Protein AF-A0A226N784-F1 (afdb_monomer_lite)

pLDDT: mean 70.74, std 23.84, range [18.44, 98.81]

Secondary structure (DSSP, 8-state):
------PPPTTEEEEEEEEEEEE----S---PEEEEEEETTEEEEEEE-TTS--EEEEEEETT-S--EEEEEEEE--SSSS-EEEEEEEEEGGGSPBT-EEEEEEEEETTTTEEEEEEEEEEE--S----EEESSSEEEES--------S-----GGG--TT----EEESEEE----------SPPSSEE-SSPPHHHHHHHHHHHHHHHHHHHHHHT-SSPPPTTTS---EEE----HHHHHHHHHHHHHHHHHTT-GGG--EEEE-TTHHHHHHHHTTSTTGGGS-THHHHHHHHHHHHS-GGGGGSHHHHHHHHHHHHHHHHTTPPP-HHHHHHHHHHHHH-SS----BTGGGHHHHTTS-SPEEEEEEEE--TTS-TTT--EEEEE-SSEEEETTTTEEEEGGGTTSEEETTEEEE--PPPBHHHHHHHHTTHHHHHHHHHHHHSSSHHHHHHHHHS-EEEEPPPSSPPPP-TTPPP-EEEEPPPHHHHHHHHHHHS-TT------TTTT-EE-TTGGG-HHHHHT--TT---

Sequence (537 aa):
VFFFFYFAARNTSVVLAYCKNYRYEKSSQSRPVSANWTVAGVSHAFFLDSLIPDKYVYIILCHFPQNVLELTVCDEDTITPDDQLLTVHFDVAKVRPGEKVRLSFELNPENQEELEVEFLLDNIPGVSEKIVTNGVLVCDANGREMDVNSHLSVPLNSLDMGKKRTVVRGASYEVSMKEEDSCKNLDLRLGFDLCEKEKDFICKRKKVVAAALKNVLQLEEDLQEDEVPMVAVMTTAGGVRSMTAMFGSLLALQELGVLDCISYISGLSATTWTMAKLYEDANWSQKDLRGPIDDIRNHVIKSKLQCFSTDHLKYYEKKLSERKLEGHKLSFTDLWGLFIDSMLNDEENTHKLSDQQLAVNQGQNPLPIYLSLNVRDKFSTLDFKEWVEFTPYEVGTLKYGAFVRSEDFGSEFFMGHLMKKIPESRICFLEGTWSNIFSQSFMDIVYLSGQSEDFWHRWTRDTERDIEEHPALPSRPHEQTTCLSLPKGYLSNALRKMMTGRPAVSYYHNFIKGLQLHNKYLENEHFCMWKGKGTWF

Radius of gyration: 29.7 Å; chains: 1; bounding box: 80×82×75 Å

InterPro domains:
  IPR002642 Lysophospholipase, catalytic domain [PF01735] (231-449)
  IPR002642 Lysophospholipase, catalytic domain [PS51210] (182-537)
  IPR002642 Lysophospholipase, catalytic domain [SM00022] (160-528)
  IPR016035 Acyl transferase/acyl hydrolase/lysophospholipase [SSF52151] (187-536)
  IPR035892 C2 domain superfamily [G3DSA:2.60.40.150] (54-121)
  IPR035892 C2 domain superfamily [SSF49562] (59-119)

Structure (mmCIF, N/CA/C/O backbone):
data_AF-A0A226N784-F1
#
_entry.id   AF-A0A226N784-F1
#
loop_
_atom_site.group_PDB
_atom_site.id
_atom_site.type_symbol
_atom_site.label_atom_id
_atom_site.label_alt_id
_atom_site.label_comp_id
_atom_site.label_asym_id
_atom_site.label_entity_id
_atom_site.label_seq_id
_atom_site.pdbx_PDB_ins_code
_atom_site.Cartn_x
_atom_site.Cartn_y
_atom_site.Cartn_z
_atom_site.occupancy
_atom_site.B_iso_or_equiv
_atom_site.auth_seq_id
_atom_site.auth_comp_id
_atom_site.auth_asym_id
_atom_site.auth_atom_id
_atom_site.pdbx_PDB_model_num
ATOM 1 N N . VAL A 1 1 ? 30.524 -15.577 -41.445 1.00 19.77 1 VAL A N 1
ATOM 2 C CA . VAL A 1 1 ? 29.876 -16.838 -41.001 1.00 19.77 1 VAL A CA 1
ATOM 3 C C . VAL A 1 1 ? 30.193 -17.029 -39.527 1.00 19.77 1 VAL A C 1
ATOM 5 O O . VAL A 1 1 ? 31.221 -17.605 -39.201 1.00 19.77 1 VAL A O 1
ATOM 8 N N . PHE A 1 2 ? 29.377 -16.458 -38.642 1.00 20.02 2 PHE A N 1
ATOM 9 C CA . PHE A 1 2 ? 29.526 -16.632 -37.198 1.00 20.02 2 PHE A CA 1
ATOM 10 C C . PHE A 1 2 ? 28.452 -17.608 -36.717 1.00 20.02 2 PHE A C 1
ATOM 12 O O . PHE A 1 2 ? 27.262 -17.356 -36.871 1.00 20.02 2 PHE A O 1
ATOM 19 N N . PHE A 1 3 ? 28.891 -18.754 -36.198 1.00 18.44 3 PHE A N 1
ATOM 20 C CA . PHE A 1 3 ? 28.048 -19.708 -35.489 1.00 18.44 3 PHE A CA 1
ATOM 21 C C . PHE A 1 3 ? 27.864 -19.207 -34.055 1.00 18.44 3 PHE A C 1
ATOM 23 O O . PHE A 1 3 ? 28.824 -19.205 -33.285 1.00 18.44 3 PHE A O 1
ATOM 30 N N . PHE A 1 4 ? 26.643 -18.829 -33.683 1.00 23.16 4 PHE A N 1
ATOM 31 C CA . PHE A 1 4 ? 26.252 -18.727 -32.280 1.00 23.16 4 PHE A CA 1
ATOM 32 C C . PHE A 1 4 ? 25.335 -19.900 -31.953 1.00 23.16 4 PHE A C 1
ATOM 34 O O . PHE A 1 4 ? 24.240 -20.041 -32.486 1.00 23.16 4 PHE A O 1
ATOM 41 N N . PHE A 1 5 ? 25.854 -20.786 -31.111 1.00 21.61 5 PHE A N 1
ATOM 42 C CA . PHE A 1 5 ? 25.096 -21.851 -30.477 1.00 21.61 5 PHE A CA 1
ATOM 43 C C . PHE A 1 5 ? 24.298 -21.239 -29.307 1.00 21.61 5 PHE A C 1
ATOM 45 O O . PHE A 1 5 ? 24.769 -20.290 -28.683 1.00 21.61 5 PHE A O 1
ATOM 52 N N . TYR A 1 6 ? 23.100 -21.746 -29.020 1.00 26.75 6 TYR A N 1
ATOM 53 C CA . TYR A 1 6 ? 22.557 -21.881 -27.665 1.00 26.75 6 TYR A CA 1
ATOM 54 C C . TYR A 1 6 ? 21.416 -22.888 -27.672 1.00 26.75 6 TYR A C 1
ATOM 56 O O . TYR A 1 6 ? 20.669 -22.990 -28.639 1.00 26.75 6 TYR A O 1
ATOM 64 N N . PHE A 1 7 ? 21.374 -23.728 -26.643 1.00 25.84 7 PHE A N 1
ATOM 65 C CA . PHE A 1 7 ? 20.486 -24.881 -26.569 1.00 25.84 7 PHE A CA 1
ATOM 66 C C . PHE A 1 7 ? 19.057 -24.429 -26.284 1.00 25.84 7 PHE A C 1
ATOM 68 O O . PHE A 1 7 ? 18.800 -23.810 -25.257 1.00 25.84 7 PHE A O 1
ATOM 75 N N . ALA A 1 8 ? 18.147 -24.761 -27.194 1.00 24.44 8 ALA A N 1
ATOM 76 C CA . ALA A 1 8 ? 16.717 -24.572 -27.023 1.00 24.44 8 ALA A CA 1
ATOM 77 C C . ALA A 1 8 ? 16.048 -25.873 -26.559 1.00 24.44 8 ALA A C 1
ATOM 79 O O . ALA A 1 8 ? 16.473 -26.983 -26.898 1.00 24.44 8 ALA A O 1
ATOM 80 N N . ALA A 1 9 ? 14.992 -25.707 -25.776 1.00 30.23 9 ALA A N 1
ATOM 81 C CA . ALA A 1 9 ? 14.197 -26.754 -25.167 1.00 30.23 9 ALA A CA 1
ATOM 82 C C . ALA A 1 9 ? 13.065 -27.277 -26.086 1.00 30.23 9 ALA A C 1
ATOM 84 O O . ALA A 1 9 ? 12.727 -26.700 -27.111 1.00 30.23 9 ALA A O 1
ATOM 85 N N . ARG A 1 10 ? 12.483 -28.437 -25.754 1.00 28.08 10 ARG A N 1
ATOM 86 C CA . ARG A 1 10 ? 11.225 -28.946 -26.318 1.00 28.08 10 ARG A CA 1
ATOM 87 C C . ARG A 1 10 ? 10.098 -27.967 -26.006 1.00 28.08 10 ARG A C 1
ATOM 89 O O . ARG A 1 10 ? 9.912 -27.576 -24.858 1.00 28.08 10 ARG A O 1
ATOM 96 N N . ASN A 1 11 ? 9.320 -27.668 -27.047 1.00 30.22 11 ASN A N 1
ATOM 97 C CA . ASN A 1 11 ? 8.342 -26.578 -27.139 1.00 30.22 11 ASN A CA 1
ATOM 98 C C . ASN A 1 11 ? 8.970 -25.173 -27.055 1.00 30.22 11 ASN A C 1
ATOM 100 O O . ASN A 1 11 ? 8.312 -24.206 -26.676 1.00 30.22 11 ASN A O 1
ATOM 104 N N . THR A 1 12 ? 10.232 -25.052 -27.456 1.00 35.72 12 THR A N 1
ATOM 105 C CA . THR A 1 12 ? 10.884 -23.792 -27.811 1.00 35.72 12 THR A CA 1
ATOM 106 C C . THR A 1 12 ? 11.006 -23.761 -29.334 1.00 35.72 12 THR A C 1
ATOM 108 O O . THR A 1 12 ? 11.516 -24.713 -29.932 1.00 35.72 12 THR A O 1
ATOM 111 N N . SER A 1 13 ? 10.528 -22.698 -29.976 1.00 37.56 13 SER A N 1
ATOM 112 C CA . SER A 1 13 ? 10.672 -22.510 -31.421 1.00 37.56 13 SER A CA 1
ATOM 113 C C . SER A 1 13 ? 11.645 -21.367 -31.664 1.00 37.56 13 SER A C 1
ATOM 115 O O . SER A 1 13 ? 11.559 -20.308 -31.067 1.00 37.56 13 SER A O 1
ATOM 117 N N . VAL A 1 14 ? 12.609 -21.556 -32.543 1.00 38.34 14 VAL A N 1
ATOM 118 C CA . VAL A 1 14 ? 13.588 -20.535 -32.906 1.00 38.34 14 VAL A CA 1
ATOM 119 C C . VAL A 1 14 ? 13.020 -19.697 -34.034 1.00 38.34 14 VAL A C 1
ATOM 121 O O . VAL A 1 14 ? 12.688 -20.235 -35.084 1.00 38.34 14 VAL A O 1
ATOM 124 N N . VAL A 1 15 ? 12.931 -18.386 -33.840 1.00 39.28 15 VAL A N 1
ATOM 125 C CA . VAL A 1 15 ? 12.632 -17.446 -34.920 1.00 39.28 15 VAL A CA 1
ATOM 126 C C . VAL A 1 15 ? 13.945 -17.025 -35.550 1.00 39.28 15 VAL A C 1
ATOM 128 O O . VAL A 1 15 ? 14.749 -16.290 -34.984 1.00 39.28 15 VAL A O 1
ATOM 131 N N . LEU A 1 16 ? 14.156 -17.486 -36.764 1.00 38.91 16 LEU A N 1
ATOM 132 C CA . LEU A 1 16 ? 15.148 -16.967 -37.681 1.00 38.91 16 LEU A CA 1
ATOM 133 C C . LEU A 1 16 ? 14.543 -15.739 -38.366 1.00 38.91 16 LEU A C 1
ATOM 135 O O . LEU A 1 16 ? 13.554 -15.867 -39.084 1.00 38.91 16 LEU A O 1
ATOM 139 N N . ALA A 1 17 ? 15.113 -14.558 -38.137 1.00 40.16 17 ALA A N 1
ATOM 140 C CA . ALA A 1 17 ? 14.720 -13.331 -38.825 1.00 40.16 17 ALA A CA 1
ATOM 141 C C . ALA A 1 17 ? 15.828 -12.929 -39.807 1.00 40.16 17 ALA A C 1
ATOM 143 O O . ALA A 1 17 ? 17.016 -12.913 -39.476 1.00 40.16 17 ALA A O 1
ATOM 144 N N . TYR A 1 18 ? 15.436 -12.639 -41.040 1.00 45.66 18 TYR A N 1
ATOM 145 C CA . TYR A 1 18 ? 16.319 -12.340 -42.154 1.00 45.66 18 TYR A CA 1
ATOM 146 C C . TYR A 1 18 ? 15.927 -10.999 -42.766 1.00 45.66 18 TYR A C 1
ATOM 148 O O . TYR A 1 18 ? 14.859 -10.874 -43.365 1.00 45.66 18 TYR A O 1
ATOM 156 N N . CYS A 1 19 ? 16.794 -9.996 -42.632 1.00 41.41 19 CYS A N 1
ATOM 157 C CA . CYS A 1 19 ? 16.630 -8.738 -43.351 1.00 41.41 19 CYS A CA 1
ATOM 158 C C . CYS A 1 19 ? 17.148 -8.942 -44.778 1.00 41.41 19 CYS A C 1
ATOM 160 O O . CYS A 1 19 ? 18.320 -9.267 -44.979 1.00 41.41 19 CYS A O 1
ATOM 162 N N . LYS A 1 20 ? 16.259 -8.840 -45.771 1.00 38.00 20 LYS A N 1
ATOM 163 C CA . LYS A 1 20 ? 16.602 -9.187 -47.157 1.00 38.00 20 LYS A CA 1
ATOM 164 C C . LYS A 1 20 ? 16.996 -7.973 -47.981 1.00 38.00 20 LYS A C 1
ATOM 166 O O . LYS A 1 20 ? 17.897 -8.099 -48.801 1.00 38.00 20 LYS A O 1
ATOM 171 N N . ASN A 1 21 ? 16.308 -6.851 -47.778 1.00 40.28 21 ASN A N 1
ATOM 172 C CA . ASN A 1 21 ? 16.531 -5.581 -48.458 1.00 40.28 21 ASN A CA 1
ATOM 173 C C . ASN A 1 21 ? 16.029 -4.430 -47.572 1.00 40.28 21 ASN A C 1
ATOM 175 O O . ASN A 1 21 ? 14.941 -4.514 -47.004 1.00 40.28 21 ASN A O 1
ATOM 179 N N . TYR A 1 22 ? 16.790 -3.340 -47.530 1.00 41.06 22 TYR A N 1
ATOM 180 C CA . TYR A 1 22 ? 16.356 -2.043 -47.014 1.00 41.06 22 TYR A CA 1
ATOM 181 C C . TYR A 1 22 ? 16.561 -1.017 -48.128 1.00 41.06 22 TYR A C 1
ATOM 183 O O . TYR A 1 22 ? 17.664 -0.922 -48.671 1.00 41.06 22 TYR A O 1
ATOM 191 N N . ARG A 1 23 ? 15.506 -0.301 -48.532 1.00 38.97 23 ARG A N 1
ATOM 192 C CA . ARG A 1 23 ? 15.592 0.723 -49.581 1.00 38.97 23 ARG A CA 1
ATOM 193 C C . ARG A 1 23 ? 15.181 2.073 -48.989 1.00 38.97 23 ARG A C 1
ATOM 195 O O . ARG A 1 23 ? 14.006 2.297 -48.726 1.00 38.97 23 ARG A O 1
ATOM 202 N N . TYR A 1 24 ? 16.169 2.944 -48.796 1.00 38.19 24 TYR A N 1
ATOM 203 C CA . TYR A 1 24 ? 16.013 4.331 -48.354 1.00 38.19 24 TYR A CA 1
ATOM 204 C C . TYR A 1 24 ? 16.634 5.250 -49.410 1.00 38.19 24 TYR A C 1
ATOM 206 O O . TYR A 1 24 ? 17.821 5.124 -49.713 1.00 38.19 24 TYR A O 1
ATOM 214 N N . GLU A 1 25 ? 15.847 6.149 -50.002 1.00 36.28 25 GLU A N 1
ATOM 215 C CA . GLU A 1 25 ? 16.345 7.154 -50.946 1.00 36.28 25 GLU A CA 1
ATOM 216 C C . GLU A 1 25 ? 16.223 8.561 -50.349 1.00 36.28 25 GLU A C 1
ATOM 218 O O . GLU A 1 25 ? 15.178 9.201 -50.448 1.00 36.28 25 GLU A O 1
ATOM 223 N N . LYS A 1 26 ? 17.327 9.104 -49.809 1.00 35.28 26 LYS A N 1
ATOM 224 C CA . LYS A 1 26 ? 17.539 10.562 -49.796 1.00 35.28 26 LYS A CA 1
ATOM 225 C C . LYS A 1 26 ? 19.017 10.979 -49.767 1.00 35.28 26 LYS A C 1
ATOM 227 O O . LYS A 1 26 ? 19.789 10.581 -48.909 1.00 35.28 26 LYS A O 1
ATOM 232 N N . SER A 1 27 ? 19.368 11.789 -50.770 1.00 32.34 27 SER A N 1
ATOM 233 C CA . SER A 1 27 ? 20.548 12.657 -50.951 1.00 32.34 27 SER A CA 1
ATOM 234 C C . SER A 1 27 ? 21.852 12.339 -50.190 1.00 32.34 27 SER A C 1
ATOM 236 O O . SER A 1 27 ? 22.111 12.868 -49.116 1.00 32.34 27 SER A O 1
ATOM 238 N N . SER A 1 28 ? 22.744 11.610 -50.865 1.00 34.16 28 SER A N 1
ATOM 239 C CA . SER A 1 28 ? 24.207 11.807 -50.973 1.00 34.16 28 SER A CA 1
ATOM 240 C C . SER A 1 28 ? 25.125 12.020 -49.748 1.00 34.16 28 SER A C 1
ATOM 242 O O . SER A 1 28 ? 26.325 12.141 -49.994 1.00 34.16 28 SER A O 1
ATOM 244 N N . GLN A 1 29 ? 24.683 12.035 -48.483 1.00 34.81 29 GLN A N 1
ATOM 245 C CA . GLN A 1 29 ? 25.600 12.212 -47.332 1.00 34.81 29 GLN A CA 1
ATOM 246 C C . GLN A 1 29 ? 25.231 11.511 -45.999 1.00 34.81 29 GLN A C 1
ATOM 248 O O . GLN A 1 29 ? 25.763 11.919 -44.972 1.00 34.81 29 GLN A O 1
ATOM 253 N N . SER A 1 30 ? 24.425 10.443 -45.958 1.00 34.62 30 SER A N 1
ATOM 254 C CA . SER A 1 30 ? 24.201 9.680 -44.707 1.00 34.62 30 SER A CA 1
ATOM 255 C C . SER A 1 30 ? 24.961 8.343 -44.653 1.00 34.62 30 SER A C 1
ATOM 257 O O . SER A 1 30 ? 25.251 7.713 -45.673 1.00 34.62 30 SER A O 1
ATOM 259 N N . ARG A 1 31 ? 25.377 7.992 -43.432 1.00 38.44 31 ARG A N 1
ATOM 260 C CA . ARG A 1 31 ? 26.261 6.887 -43.008 1.00 38.44 31 ARG A CA 1
ATOM 261 C C . ARG A 1 31 ? 25.411 5.694 -42.485 1.00 38.44 31 ARG A C 1
ATOM 263 O O . ARG A 1 31 ? 24.199 5.756 -42.667 1.00 38.44 31 ARG A O 1
ATOM 270 N N . PRO A 1 32 ? 25.983 4.557 -42.016 1.00 38.53 32 PRO A N 1
ATOM 271 C CA . PRO A 1 32 ? 25.244 3.293 -41.934 1.00 38.53 32 PRO A CA 1
ATOM 272 C C . PRO A 1 32 ? 24.059 3.341 -40.967 1.00 38.53 32 PRO A C 1
ATOM 274 O O . PRO A 1 32 ? 24.056 4.042 -39.965 1.00 38.53 32 PRO A O 1
ATOM 277 N N . VAL A 1 33 ? 23.047 2.546 -41.290 1.00 39.59 33 VAL A N 1
ATOM 278 C CA . VAL A 1 33 ? 21.789 2.452 -40.553 1.00 39.59 33 VAL A CA 1
ATOM 279 C C . VAL A 1 33 ? 21.971 1.450 -39.415 1.00 39.59 33 VAL A C 1
ATOM 281 O O . VAL A 1 33 ? 22.473 0.356 -39.659 1.00 39.59 33 VAL A O 1
ATOM 284 N N . SER A 1 34 ? 21.576 1.760 -38.180 1.00 37.66 34 SER A N 1
ATOM 285 C CA . SER A 1 34 ? 21.617 0.777 -37.084 1.00 37.66 34 SER A CA 1
ATOM 286 C C . SER A 1 34 ? 20.241 0.149 -36.854 1.00 37.66 34 SER A C 1
ATOM 288 O O . SER A 1 34 ? 19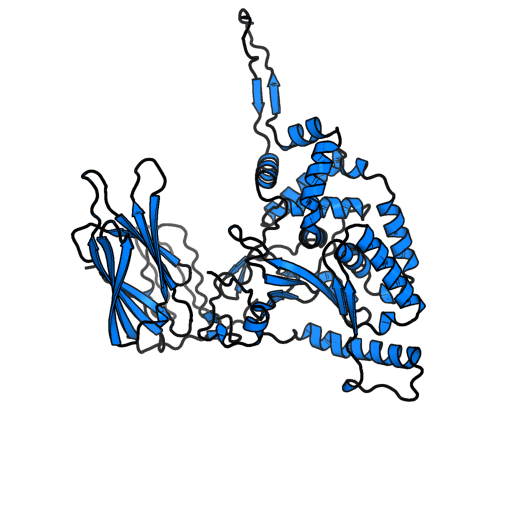.212 0.814 -36.968 1.00 37.66 34 SER A O 1
ATOM 290 N N . ALA A 1 35 ? 20.224 -1.161 -36.587 1.00 38.94 35 ALA A N 1
ATOM 291 C CA . ALA A 1 35 ? 19.030 -1.908 -36.217 1.00 38.94 35 ALA A CA 1
ATOM 292 C C . ALA A 1 35 ? 19.147 -2.394 -34.771 1.00 38.94 35 ALA A C 1
ATOM 294 O O . ALA A 1 35 ? 20.029 -3.199 -34.452 1.00 38.94 35 ALA A O 1
ATOM 295 N N . ASN A 1 36 ? 18.249 -1.927 -33.903 1.00 37.78 36 ASN A N 1
ATOM 296 C CA . ASN A 1 36 ? 18.137 -2.418 -32.530 1.00 37.78 36 ASN A CA 1
ATOM 297 C C . ASN A 1 36 ? 17.042 -3.479 -32.446 1.00 37.78 36 ASN A C 1
ATOM 299 O O . ASN A 1 36 ? 15.931 -3.265 -32.931 1.00 37.78 36 ASN A O 1
ATOM 303 N N . TRP A 1 37 ? 17.380 -4.613 -31.831 1.00 40.97 37 TRP A N 1
ATOM 304 C CA . TRP A 1 37 ? 16.520 -5.789 -31.732 1.00 40.97 37 TRP A CA 1
ATOM 305 C C . TRP A 1 37 ? 16.227 -6.083 -30.264 1.00 40.97 37 TRP A C 1
ATOM 307 O O . TRP A 1 37 ? 17.165 -6.313 -29.492 1.00 40.97 37 TRP A O 1
ATOM 317 N N . THR A 1 38 ? 14.949 -6.142 -29.887 1.00 37.38 38 THR A N 1
ATOM 318 C CA . THR A 1 38 ? 14.534 -6.489 -28.519 1.00 37.38 38 THR A CA 1
ATOM 319 C C . THR A 1 38 ? 13.528 -7.636 -28.536 1.00 37.38 38 THR A C 1
ATOM 321 O O . THR A 1 38 ? 12.483 -7.549 -29.173 1.00 37.38 38 THR A O 1
ATOM 324 N N . VAL A 1 39 ? 13.849 -8.718 -27.817 1.00 38.94 39 VAL A N 1
ATOM 325 C CA . VAL A 1 39 ? 12.947 -9.849 -27.534 1.00 38.94 39 VAL A CA 1
ATOM 326 C C . VAL A 1 39 ? 13.001 -10.107 -26.031 1.00 38.94 39 VAL A C 1
ATOM 328 O O . VAL A 1 39 ? 14.087 -10.207 -25.462 1.00 38.94 39 VAL A O 1
ATOM 331 N N . ALA A 1 40 ? 11.841 -10.171 -25.370 1.00 38.16 40 ALA A N 1
ATOM 332 C CA . ALA A 1 40 ? 11.732 -10.450 -23.932 1.00 38.16 40 ALA A CA 1
ATOM 333 C C . ALA A 1 40 ? 12.610 -9.549 -23.022 1.00 38.16 40 ALA A C 1
ATOM 335 O O . ALA A 1 40 ? 13.099 -9.984 -21.981 1.00 38.16 40 ALA A O 1
ATOM 336 N N . GLY A 1 41 ? 12.815 -8.281 -23.403 1.00 31.33 41 GLY A N 1
ATOM 337 C CA . GLY A 1 41 ? 13.554 -7.295 -22.599 1.00 31.33 41 GLY A CA 1
ATOM 338 C C . GLY A 1 41 ? 15.083 -7.354 -22.704 1.00 31.33 41 GLY A C 1
ATOM 339 O O . GLY A 1 41 ? 15.759 -6.654 -21.952 1.00 31.33 41 GLY A O 1
ATOM 340 N N . VAL A 1 42 ? 15.639 -8.143 -23.630 1.00 29.53 42 VAL A N 1
ATOM 341 C CA . VAL A 1 42 ? 17.076 -8.149 -23.945 1.00 29.53 42 VAL A CA 1
ATOM 342 C C . VAL A 1 42 ? 17.299 -7.422 -25.273 1.00 29.53 42 VAL A C 1
ATOM 344 O O . VAL A 1 42 ? 16.852 -7.902 -26.314 1.00 29.53 42 VAL A O 1
ATOM 347 N N . SER A 1 43 ? 17.981 -6.273 -25.238 1.00 27.72 43 SER A N 1
ATOM 348 C CA . SER A 1 43 ? 18.290 -5.457 -26.423 1.00 27.72 43 SER A CA 1
ATOM 349 C C . SER A 1 43 ? 19.697 -5.740 -26.947 1.00 27.72 43 SER A C 1
ATOM 351 O O . SER A 1 43 ? 20.651 -5.755 -26.169 1.00 27.72 43 SER A O 1
ATOM 353 N N . HIS A 1 44 ? 19.840 -5.915 -28.261 1.00 33.19 44 HIS A N 1
ATOM 354 C CA . HIS A 1 44 ? 21.138 -5.928 -28.939 1.00 33.19 44 HIS A CA 1
ATOM 355 C C . HIS A 1 44 ? 21.142 -4.922 -30.100 1.00 33.19 44 HIS A C 1
ATOM 357 O O . HIS A 1 44 ? 20.189 -4.877 -30.880 1.00 33.19 44 HIS A O 1
ATOM 363 N N . ALA A 1 45 ? 22.214 -4.134 -30.200 1.00 26.25 45 ALA A N 1
ATOM 364 C CA . ALA A 1 45 ? 22.407 -3.098 -31.214 1.00 26.25 45 ALA A CA 1
ATOM 365 C C . ALA A 1 45 ? 23.395 -3.552 -32.293 1.00 26.25 45 ALA A C 1
ATOM 367 O O . ALA A 1 45 ? 24.455 -4.081 -31.945 1.00 26.25 45 ALA A O 1
ATOM 368 N N . PHE A 1 46 ? 23.078 -3.336 -33.577 1.00 37.12 46 PHE A N 1
ATOM 369 C CA . PHE A 1 46 ? 23.955 -3.718 -34.694 1.00 37.12 46 PHE A CA 1
ATOM 370 C C . PHE A 1 46 ? 23.883 -2.759 -35.889 1.00 37.12 46 PHE A C 1
ATOM 372 O O . PHE A 1 46 ? 22.897 -2.053 -36.080 1.00 37.12 46 PHE A O 1
ATOM 379 N N . PHE A 1 47 ? 24.928 -2.794 -36.717 1.00 30.50 47 PHE A N 1
ATOM 380 C CA . PHE A 1 47 ? 25.058 -2.029 -37.958 1.00 30.50 47 PHE A CA 1
ATOM 381 C C . PHE A 1 47 ? 24.452 -2.792 -39.144 1.00 30.50 47 PHE A C 1
ATOM 383 O O . PHE A 1 47 ? 24.776 -3.961 -39.340 1.00 30.50 47 PHE A O 1
ATOM 390 N N . LEU A 1 48 ? 23.620 -2.129 -39.947 1.00 35.47 48 LEU A N 1
ATOM 391 C CA . LEU A 1 48 ? 23.214 -2.564 -41.282 1.00 35.47 48 LEU A CA 1
ATOM 392 C C . LEU A 1 48 ? 24.160 -1.915 -42.295 1.00 35.47 48 LEU A C 1
ATOM 394 O O . LEU A 1 48 ? 24.047 -0.725 -42.600 1.00 35.47 48 LEU A O 1
ATOM 398 N N . ASP A 1 49 ? 25.095 -2.696 -42.833 1.00 31.77 49 ASP A N 1
ATOM 399 C CA . ASP A 1 49 ? 25.887 -2.250 -43.975 1.00 31.77 49 ASP A CA 1
ATOM 400 C C . ASP A 1 49 ? 25.108 -2.565 -45.261 1.00 31.77 49 ASP A C 1
ATOM 402 O O . ASP A 1 49 ? 24.735 -3.710 -45.523 1.00 31.77 49 ASP A O 1
ATOM 406 N N . SER A 1 50 ? 24.824 -1.527 -46.048 1.00 34.12 50 SER A N 1
ATOM 407 C CA . SER A 1 50 ? 23.839 -1.471 -47.150 1.00 34.12 50 SER A CA 1
ATOM 408 C C . SER A 1 50 ? 23.997 -2.478 -48.312 1.00 34.12 50 SER A C 1
ATOM 410 O O . SER A 1 50 ? 23.272 -2.392 -49.303 1.00 34.12 50 SER A O 1
ATOM 412 N N . LEU A 1 51 ? 24.912 -3.449 -48.229 1.00 31.28 51 LEU A N 1
ATOM 413 C CA . LEU A 1 51 ? 25.266 -4.356 -49.327 1.00 31.28 51 LEU A CA 1
ATOM 414 C C . LEU A 1 51 ? 25.438 -5.839 -48.935 1.00 31.28 51 LEU A C 1
ATOM 416 O O . LEU A 1 51 ? 25.806 -6.638 -49.800 1.00 31.28 51 LEU A O 1
ATOM 420 N N . ILE A 1 52 ? 25.156 -6.254 -47.690 1.00 32.31 52 ILE A N 1
ATOM 421 C CA . ILE A 1 52 ? 25.260 -7.669 -47.277 1.00 32.31 52 ILE A CA 1
ATOM 422 C C . ILE A 1 52 ? 23.984 -8.113 -46.538 1.00 32.31 52 ILE A C 1
ATOM 424 O O . ILE A 1 52 ? 23.599 -7.481 -45.562 1.00 32.31 52 ILE A O 1
ATOM 428 N N . PRO A 1 53 ? 23.312 -9.202 -46.960 1.00 38.53 53 PRO A N 1
ATOM 429 C CA . PRO A 1 53 ? 22.181 -9.735 -46.212 1.00 38.53 53 PRO A CA 1
ATOM 430 C C . PRO A 1 53 ? 22.649 -10.425 -44.924 1.00 38.53 53 PRO A C 1
ATOM 432 O O . PRO A 1 53 ? 23.202 -11.532 -44.963 1.00 38.53 53 PRO A O 1
ATOM 435 N N . ASP A 1 54 ? 22.388 -9.796 -43.782 1.00 46.28 54 ASP A N 1
ATOM 436 C CA . ASP A 1 54 ? 22.687 -10.361 -42.470 1.00 46.28 54 ASP A CA 1
ATOM 437 C C . ASP A 1 54 ? 21.574 -11.315 -41.991 1.00 46.28 54 ASP A C 1
ATOM 439 O O . ASP A 1 54 ? 20.374 -11.037 -42.063 1.00 46.28 54 ASP A O 1
ATOM 443 N N . LYS A 1 55 ? 21.986 -12.504 -41.527 1.00 40.34 55 LYS A N 1
ATOM 444 C CA . LYS A 1 55 ? 21.110 -13.554 -40.979 1.00 40.34 55 LYS A CA 1
ATOM 445 C C . LYS A 1 55 ? 21.174 -13.543 -39.458 1.00 40.34 55 LYS A C 1
ATOM 447 O O . LYS A 1 55 ? 22.255 -13.752 -38.910 1.00 40.34 55 LYS A O 1
ATOM 452 N N . TYR A 1 56 ? 20.020 -13.443 -38.800 1.00 47.66 56 TYR A N 1
ATOM 453 C CA . TYR A 1 56 ? 19.921 -13.477 -37.343 1.00 47.66 56 TYR A CA 1
ATOM 454 C C . TYR A 1 56 ? 19.079 -14.666 -36.868 1.00 47.66 56 TYR A C 1
ATOM 456 O O . TYR A 1 56 ? 18.071 -15.037 -37.475 1.00 47.66 56 TYR A O 1
ATOM 464 N N . VAL A 1 57 ? 19.525 -15.295 -35.780 1.00 36.09 57 VAL A N 1
ATOM 465 C CA . VAL A 1 57 ? 18.883 -16.469 -35.176 1.00 36.09 57 VAL A CA 1
ATOM 466 C C . VAL A 1 57 ? 18.470 -16.113 -33.752 1.00 36.09 57 VAL A C 1
ATOM 468 O O . VAL A 1 57 ? 19.337 -15.857 -32.921 1.00 36.09 57 VAL A O 1
ATOM 471 N N . TYR A 1 58 ? 17.168 -16.126 -33.462 1.00 42.31 58 TYR A N 1
ATOM 472 C CA . TYR A 1 58 ? 16.622 -15.884 -32.126 1.00 42.31 58 TYR A CA 1
ATOM 473 C C . TYR A 1 58 ? 15.945 -17.139 -31.599 1.00 42.31 58 TYR A C 1
ATOM 475 O O . TYR A 1 58 ? 15.089 -17.720 -32.257 1.00 42.31 58 TYR A O 1
ATOM 483 N N . ILE A 1 59 ? 16.287 -17.551 -30.384 1.00 37.97 59 ILE A N 1
ATOM 484 C CA . ILE A 1 59 ? 15.590 -18.651 -29.717 1.00 37.97 59 ILE A CA 1
ATOM 485 C C . ILE A 1 59 ? 14.374 -18.065 -29.011 1.00 37.97 59 ILE A C 1
ATOM 487 O O . ILE A 1 59 ? 14.530 -17.203 -28.150 1.00 37.97 59 ILE A O 1
ATOM 491 N N . ILE A 1 60 ? 13.174 -18.517 -29.381 1.00 40.06 60 ILE A N 1
ATOM 492 C CA . ILE A 1 60 ? 11.925 -18.019 -28.813 1.00 40.06 60 ILE A CA 1
ATOM 493 C C . ILE A 1 60 ? 11.245 -19.119 -27.994 1.00 40.06 60 ILE A C 1
ATOM 495 O O . ILE A 1 60 ? 10.925 -20.212 -28.460 1.00 40.06 60 ILE A O 1
ATOM 499 N N . LEU A 1 61 ? 10.995 -18.831 -26.724 1.00 40.16 61 LEU A N 1
ATOM 500 C CA . LEU A 1 61 ? 10.265 -19.733 -25.842 1.00 40.16 61 LEU A CA 1
ATOM 501 C C . LEU A 1 61 ? 8.763 -19.665 -26.191 1.00 40.16 61 LEU A C 1
ATOM 503 O O . LEU A 1 61 ? 8.111 -18.648 -25.968 1.00 40.16 61 LEU A O 1
ATOM 507 N N . CYS A 1 62 ? 8.185 -20.736 -26.754 1.00 38.25 62 CYS A N 1
ATOM 508 C CA . CYS A 1 62 ? 6.799 -20.720 -27.270 1.00 38.25 62 CYS A CA 1
ATOM 509 C C . CYS A 1 62 ? 5.707 -20.728 -26.207 1.00 38.25 62 CYS A C 1
ATOM 511 O O . CYS A 1 62 ? 4.534 -20.544 -26.529 1.00 38.25 62 CYS A O 1
ATOM 513 N N . HIS A 1 63 ? 6.068 -20.949 -24.946 1.00 42.03 63 HIS A N 1
ATOM 514 C CA . HIS A 1 63 ? 5.136 -20.812 -23.831 1.00 42.03 63 HIS A CA 1
ATOM 515 C C . HIS A 1 63 ? 4.899 -19.343 -23.438 1.00 42.03 63 HIS A C 1
ATOM 517 O O . HIS A 1 63 ? 4.010 -19.061 -22.635 1.00 42.03 63 HIS A O 1
ATOM 523 N N . PHE A 1 64 ? 5.637 -18.405 -24.042 1.00 44.91 64 PHE A N 1
ATOM 524 C CA . PHE A 1 64 ? 5.517 -16.975 -23.796 1.00 44.91 64 PHE A CA 1
ATOM 525 C C . PHE A 1 64 ? 4.761 -16.275 -24.966 1.00 44.91 64 PHE A C 1
ATOM 527 O O . PHE A 1 64 ? 5.082 -16.512 -26.129 1.00 44.91 64 PHE A O 1
ATOM 534 N N . PRO A 1 65 ? 3.739 -15.436 -24.681 1.00 45.84 65 PRO A N 1
ATOM 535 C CA . PRO A 1 65 ? 2.792 -14.784 -25.609 1.00 45.84 65 PRO A CA 1
ATOM 536 C C . PRO A 1 65 ? 3.424 -13.741 -26.498 1.00 45.84 65 PRO A C 1
ATOM 538 O O . PRO A 1 65 ? 2.986 -13.559 -27.623 1.00 45.84 65 PRO A O 1
ATOM 541 N N . GLN A 1 66 ? 4.322 -12.939 -25.934 1.00 48.78 66 GLN A N 1
ATOM 542 C CA . GLN A 1 66 ? 4.655 -11.644 -26.499 1.00 48.78 66 GLN A CA 1
ATOM 543 C C . GLN A 1 66 ? 6.139 -11.561 -26.698 1.00 48.78 66 GLN A C 1
ATOM 545 O O . GLN A 1 66 ? 6.879 -10.811 -26.068 1.00 48.78 66 GLN A O 1
ATOM 550 N N . ASN A 1 67 ? 6.533 -12.344 -27.682 1.00 51.56 67 ASN A N 1
ATOM 551 C CA . ASN A 1 67 ? 7.737 -12.075 -28.418 1.00 51.56 67 ASN A CA 1
ATOM 552 C C . ASN A 1 67 ? 7.362 -11.009 -29.445 1.00 51.56 67 ASN A C 1
ATOM 554 O O . ASN A 1 67 ? 7.139 -11.302 -30.616 1.00 51.56 67 ASN A O 1
ATOM 558 N N . VAL A 1 68 ? 7.169 -9.782 -28.957 1.00 51.72 68 VAL A N 1
ATOM 559 C CA . VAL A 1 68 ? 7.101 -8.614 -29.827 1.00 51.72 68 VAL A CA 1
ATOM 560 C C . VAL A 1 68 ? 8.532 -8.317 -30.203 1.00 51.72 68 VAL A C 1
ATOM 562 O O . VAL A 1 68 ? 9.349 -7.985 -29.348 1.00 51.72 68 VAL A O 1
ATOM 565 N N . LEU A 1 69 ? 8.827 -8.501 -31.476 1.00 55.59 69 LEU A N 1
ATOM 566 C CA . LEU A 1 69 ? 10.083 -8.096 -32.043 1.00 55.59 69 LEU A CA 1
ATOM 567 C C . LEU A 1 69 ? 10.028 -6.593 -32.296 1.00 55.59 69 LEU A C 1
ATOM 569 O O . LEU A 1 69 ? 9.247 -6.136 -33.130 1.00 55.59 69 LEU A O 1
ATOM 573 N N . GLU A 1 70 ? 10.843 -5.840 -31.570 1.00 55.81 70 GLU A N 1
ATOM 574 C CA . GLU A 1 70 ? 11.090 -4.435 -31.873 1.00 55.81 70 GLU A CA 1
ATOM 575 C C . GLU A 1 70 ? 12.200 -4.340 -32.928 1.00 55.81 70 GLU A C 1
ATOM 577 O O . GLU A 1 70 ? 13.292 -4.871 -32.725 1.00 55.81 70 GLU A O 1
ATOM 582 N N . LEU A 1 71 ? 11.894 -3.708 -34.061 1.00 57.00 71 LEU A N 1
ATOM 583 C CA . LEU A 1 71 ? 12.812 -3.418 -35.159 1.00 57.00 71 LEU A CA 1
ATOM 584 C C . LEU A 1 71 ? 12.952 -1.904 -35.261 1.00 57.00 71 LEU A C 1
ATOM 586 O O . LEU A 1 71 ? 12.074 -1.243 -35.819 1.00 57.00 71 LEU A O 1
ATOM 590 N N . THR A 1 72 ? 14.032 -1.357 -34.723 1.00 54.31 72 THR A N 1
ATOM 591 C CA . THR A 1 72 ? 14.258 0.092 -34.720 1.00 54.31 72 THR A CA 1
ATOM 592 C C . THR A 1 72 ? 15.356 0.460 -35.701 1.00 54.31 72 THR A C 1
ATOM 594 O O . THR A 1 72 ? 16.432 -0.112 -35.604 1.00 54.31 72 THR A O 1
ATOM 597 N N . VAL A 1 73 ? 15.086 1.392 -36.616 1.00 58.50 73 VAL A N 1
ATOM 598 C CA . VAL A 1 73 ? 16.042 1.939 -37.592 1.00 58.50 73 VAL A CA 1
ATOM 599 C C . VAL A 1 73 ? 16.460 3.323 -37.115 1.00 58.50 73 VAL A C 1
ATOM 601 O O . VAL A 1 73 ? 15.590 4.159 -36.864 1.00 58.50 73 VAL A O 1
ATOM 604 N N . CYS A 1 74 ? 17.762 3.572 -37.012 1.00 53.22 74 CYS A N 1
ATOM 605 C CA . CYS A 1 74 ? 18.295 4.884 -36.642 1.00 53.22 74 CYS A CA 1
ATOM 606 C C . CYS A 1 74 ? 19.208 5.466 -37.731 1.00 53.22 74 CYS A C 1
ATOM 608 O O . CYS A 1 74 ? 19.850 4.709 -38.466 1.00 53.22 74 CYS A O 1
ATOM 610 N N . ASP A 1 75 ? 19.261 6.798 -37.806 1.00 54.28 75 ASP A N 1
ATOM 611 C CA . ASP A 1 75 ? 20.291 7.557 -38.521 1.00 54.28 75 ASP A CA 1
ATOM 612 C C . ASP A 1 75 ? 21.466 7.775 -37.567 1.00 54.28 75 ASP A C 1
ATOM 614 O O . ASP A 1 75 ? 21.280 8.240 -36.440 1.00 54.28 75 ASP A O 1
ATOM 618 N N . GLU A 1 76 ? 22.664 7.378 -37.983 1.00 46.66 76 GLU A N 1
ATOM 619 C CA . GLU A 1 76 ? 23.850 7.482 -37.138 1.00 46.66 76 GLU A CA 1
ATOM 620 C C . GLU A 1 76 ? 24.398 8.911 -37.182 1.00 46.66 76 GLU A C 1
ATOM 622 O O . GLU A 1 76 ? 24.906 9.373 -38.211 1.00 46.66 76 GLU A O 1
ATOM 627 N N . ASP A 1 77 ? 24.370 9.584 -36.032 1.00 48.38 77 ASP A N 1
ATOM 628 C CA . ASP A 1 77 ? 24.901 10.931 -35.879 1.00 48.38 77 ASP A CA 1
ATOM 629 C C . ASP A 1 77 ? 26.201 10.915 -35.069 1.00 48.38 77 ASP A C 1
ATOM 631 O O . ASP A 1 77 ? 26.299 10.419 -33.952 1.00 48.38 77 ASP A O 1
ATOM 635 N N . THR A 1 78 ? 27.252 11.531 -35.610 1.00 42.47 78 THR A N 1
ATOM 636 C CA . THR A 1 78 ? 28.566 11.563 -34.929 1.00 42.47 78 THR A CA 1
ATOM 637 C C . THR A 1 78 ? 28.651 12.561 -33.766 1.00 42.47 78 THR A C 1
ATOM 639 O O . THR A 1 78 ? 29.649 12.576 -33.043 1.00 42.47 78 THR A O 1
ATOM 642 N N . ILE A 1 79 ? 27.645 13.426 -33.604 1.00 44.62 79 ILE A N 1
ATOM 643 C CA . ILE A 1 79 ? 27.652 14.564 -32.665 1.00 44.62 79 ILE A CA 1
ATOM 644 C C . ILE A 1 79 ? 26.445 14.516 -31.715 1.00 44.62 79 ILE A C 1
ATOM 646 O O . ILE A 1 79 ? 26.559 14.913 -30.553 1.00 44.62 79 ILE A O 1
ATOM 650 N N . THR A 1 80 ? 25.306 14.023 -32.194 1.00 37.44 80 THR A N 1
ATOM 651 C CA . THR A 1 80 ? 24.038 13.876 -31.471 1.00 37.44 80 THR A CA 1
ATOM 652 C C . THR A 1 80 ? 23.726 12.394 -31.238 1.00 37.44 80 THR A C 1
ATOM 654 O O . THR A 1 80 ? 24.276 11.551 -31.937 1.00 37.44 80 THR A O 1
ATOM 657 N N . PRO A 1 81 ? 22.919 12.033 -30.220 1.00 44.28 81 PRO A N 1
ATOM 658 C CA . PRO A 1 81 ? 22.406 10.668 -30.104 1.00 44.28 81 PRO A CA 1
ATOM 659 C C . PRO A 1 81 ? 21.692 10.271 -31.399 1.00 44.28 81 PRO A C 1
ATOM 661 O O . PRO A 1 81 ? 20.925 11.092 -31.892 1.00 44.28 81 PRO A O 1
ATOM 664 N N . ASP A 1 82 ? 21.931 9.051 -31.896 1.00 48.81 82 ASP A N 1
ATOM 665 C CA . ASP A 1 82 ? 21.344 8.547 -33.145 1.00 48.81 82 ASP A CA 1
ATOM 666 C C . ASP A 1 82 ? 19.848 8.865 -33.236 1.00 48.81 82 ASP A C 1
ATOM 668 O O . ASP A 1 82 ? 19.060 8.494 -32.352 1.00 48.81 82 ASP A O 1
ATOM 672 N N . ASP A 1 83 ? 19.459 9.544 -34.312 1.00 50.72 83 ASP A N 1
ATOM 673 C CA . ASP A 1 83 ? 18.073 9.916 -34.538 1.00 50.72 83 ASP A CA 1
ATOM 674 C C . ASP A 1 83 ? 17.284 8.654 -34.891 1.00 50.72 83 ASP A C 1
ATOM 676 O O . ASP A 1 83 ? 17.511 7.984 -35.901 1.00 50.72 83 ASP A O 1
ATOM 680 N N . GLN A 1 84 ? 16.339 8.297 -34.024 1.00 52.34 84 GLN A N 1
ATOM 681 C CA . GLN A 1 84 ? 15.466 7.151 -34.231 1.00 52.34 84 GLN A CA 1
ATOM 682 C C . GLN A 1 84 ? 14.501 7.451 -35.384 1.00 52.34 84 GLN A C 1
ATOM 684 O O . GLN A 1 84 ? 13.520 8.175 -35.212 1.00 52.34 84 GLN A O 1
ATOM 689 N N . LEU A 1 85 ? 14.777 6.883 -36.558 1.00 56.25 85 LEU A N 1
ATOM 690 C CA . LEU A 1 85 ? 13.993 7.103 -37.770 1.00 56.25 85 LEU A CA 1
ATOM 691 C C . LEU A 1 85 ? 12.658 6.357 -37.707 1.00 56.25 85 LEU A C 1
ATOM 693 O O . LEU A 1 85 ? 11.621 6.922 -38.051 1.00 56.25 85 LEU A O 1
ATOM 697 N N . LEU A 1 86 ? 12.662 5.095 -37.256 1.00 58.56 86 LEU A N 1
ATOM 698 C CA . LEU A 1 86 ? 11.435 4.302 -37.123 1.00 58.56 86 LEU A CA 1
ATOM 699 C C . LEU A 1 86 ? 11.550 3.149 -36.125 1.00 58.56 86 LEU A C 1
ATOM 701 O O . LEU A 1 86 ? 12.642 2.660 -35.853 1.00 58.56 86 LEU A O 1
ATOM 705 N N . THR A 1 87 ? 10.395 2.646 -35.682 1.00 56.78 87 THR A N 1
ATOM 706 C CA . THR A 1 87 ? 10.283 1.388 -34.935 1.00 56.78 87 THR A CA 1
ATOM 707 C C . THR A 1 87 ? 9.081 0.577 -35.395 1.00 56.78 87 THR A C 1
ATOM 709 O O . THR A 1 87 ? 7.942 1.036 -35.306 1.00 56.78 87 THR A O 1
ATOM 712 N N . VAL A 1 88 ? 9.317 -0.661 -35.829 1.00 57.66 88 VAL A N 1
ATOM 713 C CA . VAL A 1 88 ? 8.271 -1.652 -36.101 1.00 57.66 88 VAL A CA 1
ATOM 714 C C . VAL A 1 88 ? 8.179 -2.617 -34.924 1.00 57.66 88 VAL A C 1
ATOM 716 O O . VAL A 1 88 ? 9.162 -3.245 -34.548 1.00 57.66 88 VAL A O 1
ATOM 719 N N . HIS A 1 89 ? 6.976 -2.780 -34.376 1.00 58.81 89 HIS A N 1
ATOM 720 C CA . HIS A 1 89 ? 6.674 -3.800 -33.375 1.00 58.81 89 HIS A CA 1
ATOM 721 C C . HIS A 1 89 ? 5.964 -4.975 -34.052 1.00 58.81 89 HIS A C 1
ATOM 723 O O . HIS A 1 89 ? 4.796 -4.873 -34.439 1.00 58.81 89 HIS A O 1
ATOM 729 N N . PHE A 1 90 ? 6.663 -6.095 -34.217 1.00 60.66 90 PHE A N 1
ATOM 730 C CA . PHE A 1 90 ? 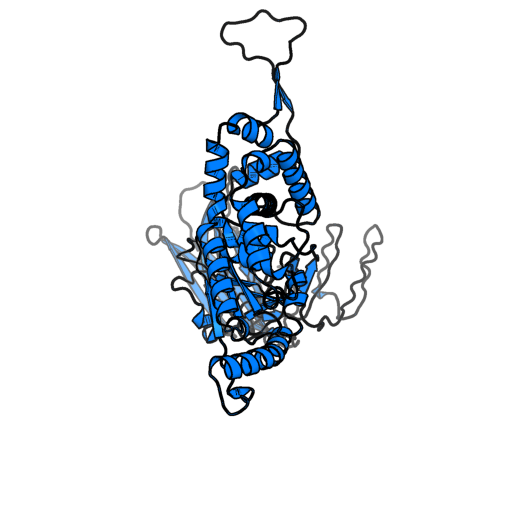6.136 -7.281 -34.878 1.00 60.66 90 PHE A CA 1
ATOM 731 C C . PHE A 1 90 ? 5.847 -8.400 -33.878 1.00 60.66 90 PHE A C 1
ATOM 733 O O . PHE A 1 90 ? 6.747 -8.950 -33.254 1.00 60.66 90 PHE A O 1
ATOM 740 N N . ASP A 1 91 ? 4.576 -8.769 -33.748 1.00 62.31 91 ASP A N 1
ATOM 741 C CA . ASP A 1 91 ? 4.174 -9.928 -32.955 1.00 62.31 91 ASP A CA 1
ATOM 742 C C . ASP A 1 91 ? 4.537 -11.229 -33.678 1.00 62.31 91 ASP A C 1
ATOM 744 O O . ASP A 1 91 ? 3.929 -11.590 -34.694 1.00 62.31 91 ASP A O 1
ATOM 748 N N . VAL A 1 92 ? 5.520 -11.946 -33.135 1.00 60.66 92 VAL A N 1
ATOM 749 C CA . VAL A 1 92 ? 6.031 -13.170 -33.746 1.00 60.66 92 VAL A CA 1
ATOM 750 C C . VAL A 1 92 ? 5.046 -14.342 -33.643 1.00 60.66 92 VAL A C 1
ATOM 752 O O . VAL A 1 92 ? 5.160 -15.298 -34.410 1.00 60.66 92 VAL A O 1
ATOM 755 N N . ALA A 1 93 ? 3.998 -14.254 -32.813 1.00 59.19 93 ALA A N 1
ATOM 756 C CA . ALA A 1 93 ? 2.917 -15.244 -32.806 1.00 59.19 93 ALA A CA 1
ATOM 757 C C . ALA A 1 93 ? 2.202 -15.365 -34.170 1.00 59.19 93 ALA A C 1
ATOM 759 O O . ALA A 1 93 ? 1.522 -16.357 -34.438 1.00 59.19 93 ALA A O 1
ATOM 760 N N . LYS A 1 94 ? 2.375 -14.377 -35.061 1.00 64.38 94 LYS A N 1
ATOM 761 C CA . LYS A 1 94 ? 1.861 -14.398 -36.438 1.00 64.38 94 LYS A CA 1
ATOM 762 C C . LYS A 1 94 ? 2.607 -15.371 -37.363 1.00 64.38 94 LYS A C 1
ATOM 764 O O . LYS A 1 94 ? 2.083 -15.688 -38.429 1.00 64.38 94 LYS A O 1
ATOM 769 N N . VAL A 1 95 ? 3.803 -15.840 -36.994 1.00 63.25 95 VAL A N 1
ATOM 770 C CA . VAL A 1 95 ? 4.623 -16.758 -37.805 1.00 63.25 95 VAL A CA 1
ATOM 771 C C . VAL A 1 95 ? 4.364 -18.200 -37.373 1.00 63.25 95 VAL A C 1
ATOM 773 O O . VAL A 1 95 ? 4.506 -18.541 -36.201 1.00 63.25 95 VAL A O 1
ATOM 776 N N . ARG A 1 96 ? 3.990 -19.073 -38.316 1.00 62.84 96 ARG A N 1
ATOM 777 C CA . ARG A 1 96 ? 3.748 -20.495 -38.032 1.00 62.84 96 ARG A CA 1
ATOM 778 C C . ARG A 1 96 ? 5.051 -21.305 -38.090 1.00 62.84 96 ARG A C 1
ATOM 780 O O . ARG A 1 96 ? 5.880 -21.040 -38.962 1.00 62.84 96 ARG A O 1
ATOM 787 N N . PRO A 1 97 ? 5.236 -22.319 -37.222 1.00 62.47 97 PRO A N 1
ATOM 788 C CA . PRO A 1 97 ? 6.396 -23.205 -37.295 1.00 62.47 97 PRO A CA 1
ATOM 789 C C . PRO A 1 97 ? 6.523 -23.882 -38.668 1.00 62.47 97 PRO A C 1
ATOM 791 O O . PRO A 1 97 ? 5.546 -24.408 -39.200 1.00 62.47 97 PRO A O 1
ATOM 794 N N . GLY A 1 98 ? 7.729 -23.881 -39.231 1.00 58.97 98 GLY A N 1
ATOM 795 C CA . GLY A 1 98 ? 8.078 -24.436 -40.539 1.00 58.97 98 GLY A CA 1
ATOM 796 C C . GLY A 1 98 ? 7.726 -23.549 -41.739 1.00 58.97 98 GLY A C 1
ATOM 797 O O . GLY A 1 98 ? 8.116 -23.875 -42.861 1.00 58.97 98 GLY A O 1
ATOM 798 N N . GLU A 1 99 ? 7.021 -22.433 -41.535 1.00 67.19 99 GLU A N 1
ATOM 799 C CA . GLU A 1 99 ? 6.623 -21.513 -42.601 1.00 67.19 99 GLU A CA 1
ATOM 800 C C . GLU A 1 99 ? 7.607 -20.341 -42.709 1.00 67.19 99 GLU A C 1
ATOM 802 O O . GLU A 1 99 ? 8.008 -19.747 -41.706 1.00 67.19 99 GLU A O 1
ATOM 807 N N . LYS A 1 100 ? 7.990 -19.995 -43.943 1.00 65.62 100 LYS A N 1
ATOM 808 C CA . LYS A 1 100 ? 8.720 -18.756 -44.228 1.00 65.62 100 LYS A CA 1
ATOM 809 C C . LYS A 1 100 ? 7.722 -17.649 -44.521 1.00 65.62 100 LYS A C 1
ATOM 811 O O . LYS A 1 100 ? 7.007 -17.723 -45.517 1.00 65.62 100 LYS A O 1
ATOM 816 N N . VAL A 1 101 ? 7.710 -16.617 -43.689 1.00 65.31 101 VAL A N 1
ATOM 817 C CA . VAL A 1 101 ? 6.812 -15.469 -43.821 1.00 65.31 101 VAL A CA 1
ATOM 818 C C . VAL A 1 101 ? 7.632 -14.246 -44.201 1.00 65.31 101 VAL A C 1
ATOM 820 O O . VAL A 1 101 ? 8.514 -13.840 -43.458 1.00 65.31 101 VAL A O 1
ATOM 823 N N . ARG A 1 102 ? 7.344 -13.643 -45.353 1.00 67.81 102 ARG A N 1
ATOM 824 C CA . ARG A 1 102 ? 8.005 -12.418 -45.817 1.00 67.81 102 ARG A CA 1
ATOM 825 C C . ARG A 1 102 ? 7.054 -11.243 -45.661 1.00 67.81 102 ARG A C 1
ATOM 827 O O . ARG A 1 102 ? 5.937 -11.299 -46.168 1.00 67.81 102 ARG A O 1
ATOM 834 N N . LEU A 1 103 ? 7.495 -10.208 -44.961 1.00 69.25 103 LEU A N 1
ATOM 835 C CA . LEU A 1 103 ? 6.725 -9.000 -44.699 1.00 69.25 103 LEU A CA 1
ATOM 836 C C . LEU A 1 103 ? 7.489 -7.791 -45.229 1.00 69.25 103 LEU A C 1
ATOM 838 O O . LEU A 1 103 ? 8.694 -7.679 -45.010 1.00 69.25 103 LEU A O 1
ATOM 842 N N . SER A 1 104 ? 6.771 -6.909 -45.921 1.00 67.44 104 SER A N 1
ATOM 843 C CA . SER A 1 104 ? 7.238 -5.559 -46.221 1.00 67.44 104 SER A CA 1
ATOM 844 C C . SER A 1 104 ? 6.495 -4.596 -45.305 1.00 67.44 104 SER A C 1
ATOM 846 O O . SER A 1 104 ? 5.265 -4.653 -45.211 1.00 67.44 104 SER A O 1
ATOM 848 N N . PHE A 1 105 ? 7.241 -3.767 -44.588 1.00 67.62 105 PHE A N 1
ATOM 849 C CA . PHE A 1 105 ? 6.705 -2.698 -43.763 1.00 67.62 105 PHE A CA 1
ATOM 850 C C . PHE A 1 105 ? 6.885 -1.394 -44.533 1.00 67.62 105 PHE A C 1
ATOM 852 O O . PHE A 1 105 ? 8.014 -0.955 -44.749 1.00 67.62 105 PHE A O 1
ATOM 859 N N . GLU A 1 106 ? 5.774 -0.806 -44.970 1.00 64.44 106 GLU A N 1
ATOM 860 C CA . GLU A 1 106 ? 5.762 0.493 -45.641 1.00 64.44 106 GLU A CA 1
ATOM 861 C C . GLU A 1 106 ? 6.043 1.583 -44.600 1.00 64.44 106 GLU A C 1
ATOM 863 O O . GLU A 1 106 ? 5.279 1.763 -43.650 1.00 64.44 106 GLU A O 1
ATOM 868 N N . LEU A 1 107 ? 7.191 2.245 -44.739 1.00 62.31 107 LEU A N 1
ATOM 869 C CA . LEU A 1 107 ? 7.719 3.196 -43.760 1.00 62.31 107 LEU A CA 1
ATOM 870 C C . LEU A 1 107 ? 7.256 4.620 -44.071 1.00 62.31 107 LEU A C 1
ATOM 872 O O . LEU A 1 107 ? 6.855 5.354 -43.169 1.00 62.31 107 LEU A O 1
ATOM 876 N N . ASN A 1 108 ? 7.277 4.989 -45.356 1.00 57.72 108 ASN A N 1
ATOM 877 C CA . ASN A 1 108 ? 6.788 6.273 -45.844 1.00 57.72 108 ASN A CA 1
ATOM 878 C C . ASN A 1 108 ? 6.150 6.131 -47.244 1.00 57.72 108 ASN A C 1
ATOM 880 O O . ASN A 1 108 ? 6.882 5.919 -48.218 1.00 57.72 108 ASN A O 1
ATOM 884 N N . PRO A 1 109 ? 4.820 6.319 -47.376 1.00 54.84 109 PRO A N 1
ATOM 885 C CA . PRO A 1 109 ? 4.115 6.213 -48.657 1.00 54.84 109 PRO A CA 1
ATOM 886 C C . PRO A 1 109 ? 4.552 7.256 -49.697 1.00 54.84 109 PRO A C 1
ATOM 888 O O . PRO A 1 109 ? 4.450 7.015 -50.898 1.00 54.84 109 PRO A O 1
ATOM 891 N N . GLU A 1 110 ? 5.034 8.427 -49.260 1.00 52.19 110 GLU A N 1
ATOM 892 C CA . GLU A 1 110 ? 5.411 9.527 -50.159 1.00 52.19 110 GLU A CA 1
ATOM 893 C C . GLU A 1 110 ? 6.806 9.339 -50.780 1.00 52.19 110 GLU A C 1
ATOM 895 O O . GLU A 1 110 ? 7.037 9.786 -51.903 1.00 52.19 110 GLU A O 1
ATOM 900 N N . ASN A 1 111 ? 7.713 8.639 -50.086 1.00 54.06 111 ASN A N 1
ATOM 901 C CA . ASN A 1 111 ? 9.100 8.415 -50.522 1.00 54.06 111 ASN A CA 1
ATOM 902 C C . ASN A 1 111 ? 9.383 6.967 -50.977 1.00 54.06 111 ASN A C 1
ATOM 904 O O . ASN A 1 111 ? 10.527 6.656 -51.296 1.00 54.06 111 ASN A O 1
ATOM 908 N N . GLN A 1 112 ? 8.376 6.081 -51.002 1.00 57.38 112 GLN A N 1
ATOM 909 C CA . GLN A 1 112 ? 8.533 4.647 -51.316 1.00 57.38 112 GLN A CA 1
ATOM 910 C C . GLN A 1 112 ? 9.574 3.928 -50.432 1.00 57.38 112 GLN A C 1
ATOM 912 O O . GLN A 1 112 ? 10.310 3.054 -50.895 1.00 57.38 112 GLN A O 1
ATOM 917 N N . GLU A 1 113 ? 9.652 4.307 -49.156 1.00 58.62 113 GLU A N 1
ATOM 918 C CA . GLU A 1 113 ? 10.553 3.672 -48.191 1.00 58.62 113 GLU A CA 1
ATOM 919 C C . GLU A 1 113 ? 9.899 2.395 -47.644 1.00 58.62 113 GLU A C 1
ATOM 921 O O . GLU A 1 113 ? 8.817 2.441 -47.055 1.00 58.62 113 GLU A O 1
ATOM 926 N N . GLU A 1 114 ? 10.561 1.252 -47.826 1.00 59.78 114 GLU A N 1
ATOM 927 C CA . GLU A 1 114 ? 10.071 -0.061 -47.394 1.00 59.78 114 GLU A CA 1
ATOM 928 C C . GLU A 1 114 ? 11.171 -0.853 -46.670 1.00 59.78 114 GLU A C 1
ATOM 930 O O . GLU A 1 114 ? 12.322 -0.922 -47.122 1.00 59.78 114 GLU A O 1
ATOM 935 N N . LEU A 1 115 ? 10.800 -1.494 -45.557 1.00 61.28 115 LEU A N 1
ATOM 936 C CA . LEU A 1 115 ? 11.638 -2.452 -44.834 1.00 61.28 115 LEU A CA 1
ATOM 937 C C . LEU A 1 115 ? 11.133 -3.874 -45.078 1.00 61.28 115 LEU A C 1
ATOM 939 O O . LEU A 1 115 ? 10.030 -4.226 -44.661 1.00 61.28 115 LEU A O 1
ATOM 943 N N . GLU A 1 116 ? 11.964 -4.719 -45.689 1.00 59.94 116 GLU A N 1
ATOM 944 C CA . GLU A 1 116 ? 11.583 -6.085 -46.032 1.00 59.94 116 GLU A CA 1
ATOM 945 C C . GLU A 1 116 ? 12.288 -7.133 -45.157 1.00 59.94 116 GLU A C 1
ATOM 947 O O . GLU A 1 116 ? 13.511 -7.313 -45.210 1.00 59.94 116 GLU A O 1
ATOM 952 N N . VAL A 1 117 ? 11.492 -7.887 -44.393 1.00 61.34 117 VAL A N 1
ATOM 953 C CA . VAL A 1 117 ? 11.965 -8.891 -43.429 1.00 61.34 117 VAL A CA 1
ATOM 954 C C . VAL A 1 117 ? 11.321 -10.252 -43.709 1.00 61.34 117 VAL A C 1
ATOM 956 O O . VAL A 1 117 ? 10.113 -10.364 -43.908 1.00 61.34 117 VAL A O 1
ATOM 959 N N . GLU A 1 118 ? 12.124 -11.313 -43.729 1.00 60.72 118 GLU A N 1
ATOM 960 C CA . GLU A 1 118 ? 11.682 -12.708 -43.820 1.00 60.72 118 GLU A CA 1
ATOM 961 C C . GLU A 1 118 ? 11.860 -13.397 -42.461 1.00 60.72 118 GLU A C 1
ATOM 963 O O . GLU A 1 118 ? 12.934 -13.367 -41.871 1.00 60.72 118 GLU A O 1
ATOM 968 N N . PHE A 1 119 ? 10.810 -14.041 -41.969 1.00 61.19 119 PHE A N 1
ATOM 969 C CA . PHE A 1 119 ? 10.774 -14.777 -40.713 1.00 61.19 119 PHE A CA 1
ATOM 970 C C . PHE A 1 119 ? 10.627 -16.272 -40.992 1.00 61.19 119 PHE A C 1
ATOM 972 O O . PHE A 1 119 ? 9.846 -16.675 -41.851 1.00 61.19 119 PHE A O 1
ATOM 979 N N . LEU A 1 120 ? 11.340 -17.104 -40.243 1.00 55.34 120 LEU A N 1
ATOM 980 C CA . LEU A 1 120 ? 11.196 -18.556 -40.239 1.00 55.34 120 LEU A CA 1
ATOM 981 C C . LEU A 1 120 ? 11.184 -19.040 -38.794 1.00 55.34 120 LEU A C 1
ATOM 983 O O . LEU A 1 120 ? 12.134 -18.799 -38.060 1.00 55.34 120 LEU A O 1
ATOM 987 N N . LEU A 1 121 ? 10.133 -19.749 -38.397 1.00 58.00 121 LEU A N 1
ATOM 988 C CA . LEU A 1 121 ? 10.034 -20.351 -37.071 1.00 58.00 121 LEU A CA 1
ATOM 989 C C . LEU A 1 121 ? 10.374 -21.844 -37.148 1.00 58.00 121 LEU A C 1
ATOM 991 O O . LEU A 1 121 ? 9.701 -22.558 -37.879 1.00 58.00 121 LEU A O 1
ATOM 995 N N . ASP A 1 122 ? 11.378 -22.337 -36.424 1.00 53.06 122 ASP A N 1
ATOM 996 C CA . ASP A 1 122 ? 11.800 -23.749 -36.468 1.00 53.06 122 ASP A CA 1
ATOM 997 C C . ASP A 1 122 ? 11.800 -24.409 -35.078 1.00 53.06 122 ASP A C 1
ATOM 999 O O . ASP A 1 122 ? 12.055 -23.752 -34.073 1.00 53.06 122 ASP A O 1
ATOM 1003 N N . ASN A 1 123 ? 11.510 -25.708 -34.995 1.00 51.31 123 ASN A N 1
ATOM 1004 C CA . ASN A 1 123 ? 11.356 -26.428 -33.723 1.00 51.31 123 ASN A CA 1
ATOM 1005 C C . ASN A 1 123 ? 12.661 -27.113 -33.297 1.00 51.31 123 ASN A C 1
ATOM 1007 O O . ASN A 1 123 ? 13.239 -27.874 -34.073 1.00 51.31 123 ASN A O 1
ATOM 1011 N N . ILE A 1 124 ? 13.076 -26.958 -32.033 1.00 47.16 124 ILE A N 1
ATOM 1012 C CA . ILE A 1 124 ? 14.232 -27.691 -31.487 1.00 47.16 124 ILE A CA 1
ATOM 1013 C C . ILE A 1 124 ? 13.770 -28.829 -30.552 1.00 47.16 124 ILE A C 1
ATOM 1015 O O . ILE A 1 124 ? 13.091 -28.590 -29.554 1.00 47.16 124 ILE A O 1
ATOM 1019 N N . PRO A 1 125 ? 14.126 -30.100 -30.825 1.00 39.03 125 PRO A N 1
ATOM 1020 C CA . PRO A 1 125 ? 13.787 -31.216 -29.946 1.00 39.03 125 PRO A CA 1
ATOM 1021 C C . PRO A 1 125 ? 14.854 -31.433 -28.854 1.00 39.03 125 PRO A C 1
ATOM 1023 O O . PRO A 1 125 ? 15.974 -31.812 -29.174 1.00 39.03 125 PRO A O 1
ATOM 1026 N N . GLY A 1 126 ? 14.519 -31.330 -27.557 1.00 41.62 126 GLY A N 1
ATOM 1027 C CA . GLY A 1 126 ? 15.380 -31.939 -26.518 1.00 41.62 126 GLY A CA 1
ATOM 1028 C C . GLY A 1 126 ? 15.184 -31.673 -25.014 1.00 41.62 126 GLY A C 1
ATOM 1029 O O . GLY A 1 126 ? 15.479 -32.585 -24.253 1.00 41.62 126 GLY A O 1
ATOM 1030 N N . VAL A 1 127 ? 14.709 -30.513 -24.540 1.00 42.84 127 VAL A N 1
ATOM 1031 C CA . VAL A 1 127 ? 14.792 -30.161 -23.089 1.00 42.84 127 VAL A CA 1
ATOM 1032 C C . VAL A 1 127 ? 13.445 -29.684 -22.521 1.00 42.84 127 VAL A C 1
ATOM 1034 O O . VAL A 1 127 ? 12.755 -28.940 -23.181 1.00 42.84 127 VAL A O 1
ATOM 1037 N N . SER A 1 128 ? 12.995 -30.108 -21.340 1.00 40.12 128 SER A N 1
ATOM 1038 C CA . SER A 1 128 ? 11.738 -29.597 -20.751 1.00 40.12 128 SER A CA 1
ATOM 1039 C C . SER A 1 128 ? 12.062 -28.498 -19.743 1.00 40.12 128 SER A C 1
ATOM 1041 O O . SER A 1 128 ? 12.700 -28.791 -18.736 1.00 40.12 128 SER A O 1
ATOM 1043 N N . GLU A 1 129 ? 11.623 -27.262 -19.981 1.00 50.69 129 GLU A N 1
ATOM 1044 C CA . GLU A 1 129 ? 11.711 -26.186 -18.984 1.00 50.69 129 GLU A CA 1
ATOM 1045 C C . GLU A 1 129 ? 10.573 -26.320 -17.967 1.00 50.69 129 GLU A C 1
ATOM 1047 O O . GLU A 1 129 ? 9.425 -26.597 -18.326 1.00 50.69 129 GLU A O 1
ATOM 1052 N N . LYS A 1 130 ? 10.892 -26.165 -16.678 1.00 55.19 130 LYS A N 1
ATOM 1053 C CA . LYS A 1 130 ? 9.883 -26.078 -15.621 1.00 55.19 130 LYS A CA 1
ATOM 1054 C C . LYS A 1 130 ? 9.399 -24.632 -15.582 1.00 55.19 130 LYS A C 1
ATOM 1056 O O . LYS A 1 130 ? 10.167 -23.733 -15.263 1.00 55.19 130 LYS A O 1
ATOM 1061 N N . ILE A 1 131 ? 8.134 -24.419 -15.914 1.00 65.31 131 ILE A N 1
ATOM 1062 C CA . ILE A 1 131 ? 7.519 -23.095 -15.946 1.00 65.31 131 ILE A CA 1
ATOM 1063 C C . ILE A 1 131 ? 6.564 -22.961 -14.763 1.00 65.31 131 ILE A C 1
ATOM 1065 O O . ILE A 1 131 ? 5.745 -23.849 -14.524 1.00 65.31 131 ILE A O 1
ATOM 1069 N N . VAL A 1 132 ? 6.635 -21.833 -14.058 1.00 72.00 132 VAL A N 1
ATOM 1070 C CA . VAL A 1 132 ? 5.648 -21.454 -13.037 1.00 72.00 132 VAL A CA 1
ATOM 1071 C C . VAL A 1 132 ? 4.764 -20.343 -13.604 1.00 72.00 132 VAL A C 1
ATOM 1073 O O . VAL A 1 132 ? 5.272 -19.345 -14.116 1.00 72.00 132 VAL A O 1
ATOM 1076 N N . THR A 1 133 ? 3.439 -20.509 -13.543 1.00 77.50 133 THR A N 1
ATOM 1077 C CA . THR A 1 133 ? 2.479 -19.530 -14.077 1.00 77.50 133 THR A CA 1
ATOM 1078 C C . THR A 1 133 ? 1.153 -19.530 -13.314 1.00 77.50 133 THR A C 1
ATOM 1080 O O . THR A 1 133 ? 0.708 -20.570 -12.836 1.00 77.50 133 THR A O 1
ATOM 1083 N N . ASN A 1 134 ? 0.501 -18.365 -13.245 1.00 80.75 134 ASN A N 1
ATOM 1084 C CA . ASN A 1 134 ? -0.896 -18.204 -12.815 1.00 80.75 134 ASN A CA 1
ATOM 1085 C C . ASN A 1 134 ? -1.866 -18.016 -14.005 1.00 80.75 134 ASN A C 1
ATOM 1087 O O . ASN A 1 134 ? -2.979 -17.526 -13.832 1.00 80.75 134 ASN A O 1
ATOM 1091 N N . GLY A 1 135 ? -1.429 -18.336 -15.229 1.00 73.56 135 GLY A N 1
ATOM 1092 C CA . GLY A 1 135 ? -2.186 -18.114 -16.465 1.00 73.56 135 GLY A CA 1
ATOM 1093 C C . GLY A 1 135 ? -2.087 -16.694 -17.036 1.00 73.56 135 GLY A C 1
ATOM 1094 O O . GLY A 1 135 ? -2.591 -16.457 -18.135 1.00 73.56 135 GLY A O 1
ATOM 1095 N N . VAL A 1 136 ? -1.417 -15.765 -16.337 1.00 77.69 136 VAL A N 1
ATOM 1096 C CA . VAL A 1 136 ? -1.181 -14.378 -16.783 1.00 77.69 136 VAL A CA 1
ATOM 1097 C C . VAL A 1 136 ? 0.297 -14.026 -16.806 1.00 77.69 136 VAL A C 1
ATOM 1099 O O . VAL A 1 136 ? 0.752 -13.467 -17.798 1.00 77.69 136 VAL A O 1
ATOM 1102 N N . LEU A 1 137 ? 1.042 -14.351 -15.752 1.00 77.25 137 LEU A N 1
ATOM 1103 C CA . LEU A 1 137 ? 2.491 -14.186 -15.679 1.00 77.25 137 LEU A CA 1
ATOM 1104 C C . LEU A 1 137 ? 3.194 -15.537 -15.739 1.00 77.25 137 LEU A C 1
ATOM 1106 O O . LEU A 1 137 ? 2.650 -16.555 -15.308 1.00 77.25 137 LEU A O 1
ATOM 1110 N N . VAL A 1 138 ? 4.410 -15.531 -16.269 1.00 70.31 138 VAL A N 1
ATOM 1111 C CA . VAL A 1 138 ? 5.238 -16.708 -16.507 1.00 70.31 138 VAL A CA 1
ATOM 1112 C C . VAL A 1 138 ? 6.652 -16.447 -16.006 1.00 70.31 138 VAL A C 1
ATOM 1114 O O . VAL A 1 138 ? 7.237 -15.389 -16.260 1.00 70.31 138 VAL A O 1
ATOM 1117 N N . CYS A 1 139 ? 7.192 -17.441 -15.306 1.00 67.19 139 CYS A N 1
ATOM 1118 C CA . CYS A 1 139 ? 8.571 -17.495 -14.852 1.00 67.19 139 CYS A CA 1
ATOM 1119 C C . CYS A 1 139 ? 9.251 -18.763 -15.380 1.00 67.19 139 CYS A C 1
ATOM 1121 O O . CYS A 1 139 ? 8.686 -19.854 -15.256 1.00 67.19 139 CYS A O 1
ATOM 1123 N N . ASP A 1 140 ? 10.461 -18.621 -15.924 1.00 60.12 140 ASP A N 1
ATOM 1124 C CA . ASP A 1 140 ? 11.365 -19.751 -16.152 1.00 60.12 140 ASP A CA 1
ATOM 1125 C C . ASP A 1 140 ? 12.014 -20.127 -14.812 1.00 60.12 140 ASP A C 1
ATOM 1127 O O . ASP A 1 140 ? 12.575 -19.268 -14.134 1.00 60.12 140 ASP A O 1
ATOM 1131 N N . ALA A 1 141 ? 11.889 -21.386 -14.387 1.00 48.69 141 ALA A N 1
ATOM 1132 C CA . ALA A 1 141 ? 12.399 -21.845 -13.095 1.00 48.69 141 ALA A CA 1
ATOM 1133 C C . ALA A 1 141 ? 13.918 -22.106 -13.085 1.00 48.69 141 ALA A C 1
ATOM 1135 O O . ALA A 1 141 ? 14.455 -22.495 -12.046 1.00 48.69 141 ALA A O 1
ATOM 1136 N N . ASN A 1 142 ? 14.613 -21.917 -14.213 1.00 50.06 142 ASN A N 1
ATOM 1137 C CA . ASN A 1 142 ? 16.057 -22.119 -14.328 1.00 50.06 142 ASN A CA 1
ATOM 1138 C C . ASN A 1 142 ? 16.835 -20.830 -14.002 1.00 50.06 142 ASN A C 1
ATOM 1140 O O . ASN A 1 142 ? 17.303 -20.114 -14.889 1.00 50.06 142 ASN A O 1
ATOM 1144 N N . GLY A 1 143 ? 17.010 -20.531 -12.714 1.00 39.47 143 GLY A N 1
ATOM 1145 C CA . GLY A 1 143 ? 17.863 -19.436 -12.258 1.00 39.47 143 GLY A CA 1
ATOM 1146 C C . GLY A 1 143 ? 19.341 -19.750 -12.511 1.00 39.47 143 GLY A C 1
ATOM 1147 O O . GLY A 1 143 ? 19.854 -20.767 -12.049 1.00 39.47 143 GLY A O 1
ATOM 1148 N N . ARG A 1 144 ? 20.053 -18.876 -13.235 1.00 40.91 144 ARG A N 1
ATOM 1149 C CA . ARG A 1 144 ? 21.514 -18.959 -13.403 1.00 40.91 144 ARG A CA 1
ATOM 1150 C C . ARG A 1 144 ? 22.171 -17.762 -12.731 1.00 40.91 144 ARG A C 1
ATOM 1152 O O . ARG A 1 144 ? 21.936 -16.626 -13.129 1.00 40.91 144 ARG A O 1
ATOM 1159 N N . GLU A 1 145 ? 23.007 -18.022 -11.735 1.00 32.50 145 GLU A N 1
ATOM 1160 C CA . GLU A 1 145 ? 23.792 -16.998 -11.046 1.00 32.50 145 GLU A CA 1
ATOM 1161 C C . GLU A 1 145 ? 25.196 -16.928 -11.673 1.00 32.50 145 GLU A C 1
ATOM 1163 O O . GLU A 1 145 ? 25.867 -17.950 -11.836 1.00 32.50 145 GLU A O 1
ATOM 1168 N N . MET A 1 146 ? 25.634 -15.732 -12.075 1.00 32.84 146 MET A N 1
ATOM 1169 C CA . MET A 1 146 ? 26.983 -15.478 -12.589 1.00 32.84 146 MET A CA 1
ATOM 1170 C C . MET A 1 146 ? 27.575 -14.272 -11.869 1.00 32.84 146 MET A C 1
ATOM 1172 O O . MET A 1 146 ? 27.041 -13.171 -11.966 1.00 32.84 146 MET A O 1
ATOM 1176 N N . ASP A 1 147 ? 28.708 -14.483 -11.207 1.00 27.91 147 ASP A N 1
ATOM 1177 C CA . ASP A 1 147 ? 29.548 -13.417 -10.671 1.00 27.91 147 ASP A CA 1
ATOM 1178 C C . ASP A 1 147 ? 30.793 -13.320 -11.564 1.00 27.91 147 ASP A C 1
ATOM 1180 O O . ASP A 1 147 ? 31.558 -14.283 -11.688 1.00 27.91 147 ASP A O 1
ATOM 1184 N N . VAL A 1 148 ? 30.953 -12.208 -12.286 1.00 29.53 148 VAL A N 1
ATOM 1185 C CA . VAL A 1 148 ? 32.050 -12.029 -13.249 1.00 29.53 148 VAL A CA 1
ATOM 1186 C C . VAL A 1 148 ? 32.732 -10.691 -13.010 1.00 29.53 148 VAL A C 1
ATOM 1188 O O . VAL A 1 148 ? 32.206 -9.635 -13.348 1.00 29.53 148 VAL A O 1
ATOM 1191 N N . ASN A 1 149 ? 33.963 -10.749 -12.503 1.00 28.39 149 ASN A N 1
ATOM 1192 C CA . ASN A 1 149 ? 34.910 -9.644 -12.582 1.00 28.39 149 ASN A CA 1
ATOM 1193 C C . ASN A 1 149 ? 35.861 -9.895 -13.765 1.00 28.39 149 ASN A C 1
ATOM 1195 O O . ASN A 1 149 ? 36.665 -10.826 -13.723 1.00 28.39 149 ASN A O 1
ATOM 1199 N N . SER A 1 150 ? 35.788 -9.020 -14.779 1.00 30.27 150 SER A N 1
ATOM 1200 C CA . SER A 1 150 ? 36.603 -8.916 -16.014 1.00 30.27 150 SER A CA 1
ATOM 1201 C C . SER A 1 150 ? 36.044 -9.529 -17.316 1.00 30.27 150 SER A C 1
ATOM 1203 O O . SER A 1 150 ? 35.217 -10.436 -17.313 1.00 30.27 150 SER A O 1
ATOM 1205 N N . HIS A 1 151 ? 36.505 -8.977 -18.451 1.00 32.75 151 HIS A N 1
ATOM 1206 C CA . HIS A 1 151 ? 36.099 -9.285 -19.832 1.00 32.75 151 HIS A CA 1
ATOM 1207 C C . HIS A 1 151 ? 36.511 -10.701 -20.295 1.00 32.75 151 HIS A C 1
ATOM 1209 O O . HIS A 1 151 ? 37.367 -10.859 -21.167 1.00 32.75 151 HIS A O 1
ATOM 1215 N N . LEU A 1 152 ? 35.895 -11.742 -19.732 1.00 35.38 152 LEU A N 1
ATOM 1216 C CA . LEU A 1 152 ? 36.035 -13.128 -20.183 1.00 35.38 152 LEU A CA 1
ATOM 1217 C C . LEU A 1 152 ? 34.729 -13.590 -20.852 1.00 35.38 152 LEU A C 1
ATOM 1219 O O . LEU A 1 152 ? 33.719 -13.795 -20.185 1.00 35.38 152 LEU A O 1
ATOM 1223 N N . SER A 1 153 ? 34.736 -13.775 -22.175 1.00 38.97 153 SER A N 1
ATOM 1224 C CA . SER A 1 153 ? 33.598 -14.333 -22.915 1.00 38.97 153 SER A CA 1
ATOM 1225 C C . SER A 1 153 ? 33.672 -15.864 -22.937 1.00 38.97 153 SER A C 1
ATOM 1227 O O . SER A 1 153 ? 34.407 -16.464 -23.721 1.00 38.97 153 SER A O 1
ATOM 1229 N N . VAL A 1 154 ? 32.910 -16.523 -22.061 1.00 41.44 154 VAL A N 1
ATOM 1230 C CA . VAL A 1 154 ? 32.759 -17.986 -22.079 1.00 41.44 154 VAL A CA 1
ATOM 1231 C C . VAL A 1 154 ? 31.455 -18.335 -22.801 1.00 41.44 154 VAL A C 1
ATOM 1233 O O . VAL A 1 154 ? 30.386 -17.976 -22.309 1.00 41.44 154 VAL A O 1
ATOM 1236 N N . PRO A 1 155 ? 31.491 -19.039 -23.951 1.00 38.53 155 PRO A N 1
ATOM 1237 C CA . PRO A 1 155 ? 30.279 -19.516 -24.600 1.00 38.53 155 PRO A CA 1
ATOM 1238 C C . PRO A 1 155 ? 29.646 -20.586 -23.713 1.00 38.53 155 PRO A C 1
ATOM 1240 O O . PRO A 1 155 ? 30.135 -21.718 -23.612 1.00 38.53 155 PRO A O 1
ATOM 1243 N N . LEU A 1 156 ? 28.548 -20.215 -23.065 1.00 39.22 156 LEU A N 1
ATOM 1244 C CA . LEU A 1 156 ? 27.842 -21.052 -22.098 1.00 39.22 156 LEU A CA 1
ATOM 1245 C C . LEU A 1 156 ? 27.293 -22.365 -22.710 1.00 39.22 156 LEU A C 1
ATOM 1247 O O . LEU A 1 156 ? 27.009 -23.306 -21.982 1.00 39.22 156 LEU A O 1
ATOM 1251 N N . ASN A 1 157 ? 27.243 -22.485 -24.041 1.00 40.81 157 ASN A N 1
ATOM 1252 C CA . ASN A 1 157 ? 26.890 -23.715 -24.785 1.00 40.81 157 ASN A CA 1
ATOM 1253 C C . ASN A 1 157 ? 27.895 -24.839 -24.632 1.00 40.81 157 ASN A C 1
ATOM 1255 O O . ASN A 1 157 ? 27.617 -25.991 -24.937 1.00 40.81 157 ASN A O 1
ATOM 1259 N N . SER A 1 158 ? 29.125 -24.491 -24.282 1.00 34.00 158 SER A N 1
ATOM 1260 C CA . SER A 1 158 ? 30.199 -25.469 -24.221 1.00 34.00 158 SER A CA 1
ATOM 1261 C C . SER A 1 158 ? 30.231 -26.213 -22.883 1.00 34.00 158 SER A C 1
ATOM 1263 O O . SER A 1 158 ? 31.064 -27.102 -22.723 1.00 34.00 158 SER A O 1
ATOM 1265 N N . LEU A 1 159 ? 29.365 -25.857 -21.929 1.00 41.53 159 LEU A N 1
ATOM 1266 C CA . LEU A 1 159 ? 29.329 -26.390 -20.570 1.00 41.53 159 LEU A CA 1
ATOM 1267 C C . LEU A 1 159 ? 28.194 -27.417 -20.446 1.00 41.53 159 LEU A C 1
ATOM 1269 O O . LEU A 1 159 ? 27.025 -27.050 -20.436 1.00 41.53 159 LEU A O 1
ATOM 1273 N N . ASP A 1 160 ? 28.544 -28.703 -20.356 1.00 37.50 160 ASP A N 1
ATOM 1274 C CA . ASP A 1 160 ? 27.578 -29.751 -20.006 1.00 37.50 160 ASP A CA 1
ATOM 1275 C C . ASP A 1 160 ? 27.001 -29.495 -18.602 1.00 37.50 160 ASP A C 1
ATOM 1277 O O . ASP A 1 160 ? 27.748 -29.146 -17.679 1.00 37.50 160 ASP A O 1
ATOM 1281 N N . MET A 1 161 ? 25.698 -29.755 -18.442 1.00 39.56 161 MET A N 1
ATOM 1282 C CA . MET A 1 161 ? 24.971 -29.737 -17.164 1.00 39.56 161 MET A CA 1
ATOM 1283 C C . MET A 1 161 ? 25.796 -30.423 -16.057 1.00 39.56 161 MET A C 1
ATOM 1285 O O . MET A 1 161 ? 26.222 -31.573 -16.206 1.00 39.56 161 MET A O 1
ATOM 1289 N N . GLY A 1 162 ? 26.055 -29.714 -14.954 1.00 39.12 162 GLY A N 1
ATOM 1290 C CA . GLY A 1 162 ? 26.750 -30.256 -13.777 1.00 39.12 162 GLY A CA 1
ATOM 1291 C C . GLY A 1 162 ? 28.280 -30.428 -13.857 1.00 39.12 162 GLY A C 1
ATOM 1292 O O . GLY A 1 162 ? 28.855 -31.008 -12.933 1.00 39.12 162 GLY A O 1
ATOM 1293 N N . LYS A 1 163 ? 28.983 -29.942 -14.896 1.00 38.75 163 LYS A N 1
ATOM 1294 C CA . LYS A 1 163 ? 30.461 -30.036 -14.966 1.00 38.75 163 LYS A CA 1
ATOM 1295 C C . LYS A 1 163 ? 31.171 -28.719 -14.623 1.00 38.75 163 LYS A C 1
ATOM 1297 O O . LYS A 1 163 ? 31.010 -27.713 -15.307 1.00 38.75 163 LYS A O 1
ATOM 1302 N N . LYS A 1 164 ? 32.062 -28.757 -13.621 1.00 40.19 164 LYS A N 1
ATOM 1303 C CA . LYS A 1 164 ? 33.046 -27.688 -13.355 1.00 40.19 164 LYS A CA 1
ATOM 1304 C C . LYS A 1 164 ? 34.017 -27.562 -14.538 1.00 40.19 164 LYS A C 1
ATOM 1306 O O . LYS A 1 164 ? 34.562 -28.571 -14.987 1.00 40.19 164 LYS A O 1
ATOM 1311 N N . ARG A 1 165 ? 34.292 -26.339 -15.004 1.00 40.78 165 ARG A N 1
ATOM 1312 C CA . ARG A 1 165 ? 35.371 -26.063 -15.967 1.00 40.78 165 ARG A CA 1
ATOM 1313 C C . ARG A 1 165 ? 36.308 -24.980 -15.462 1.00 40.78 165 ARG A C 1
ATOM 1315 O O . ARG A 1 165 ? 35.876 -23.906 -15.075 1.00 40.78 165 ARG A O 1
ATOM 1322 N N . THR A 1 166 ? 37.599 -25.251 -15.579 1.00 43.81 166 THR A N 1
ATOM 1323 C CA . THR A 1 166 ? 38.668 -24.280 -15.356 1.00 43.81 166 THR A CA 1
ATOM 1324 C C . THR A 1 166 ? 39.019 -23.626 -16.692 1.00 43.81 166 THR A C 1
ATOM 1326 O O . THR A 1 166 ? 39.369 -24.326 -17.643 1.00 43.81 166 THR A O 1
ATOM 1329 N N . VAL A 1 167 ? 38.925 -22.298 -16.790 1.00 43.28 167 VAL A N 1
ATOM 1330 C CA . VAL A 1 167 ? 39.364 -21.546 -17.977 1.00 43.28 167 VAL A CA 1
ATOM 1331 C C . VAL A 1 167 ? 40.776 -21.024 -17.718 1.00 43.28 167 VAL A C 1
ATOM 1333 O O . VAL A 1 167 ? 41.001 -20.305 -16.752 1.00 43.28 167 VAL A O 1
ATOM 1336 N N . VAL A 1 168 ? 41.742 -21.396 -18.564 1.00 41.00 168 VAL A N 1
ATOM 1337 C CA . VAL A 1 168 ? 43.155 -21.021 -18.382 1.00 41.00 168 VAL A CA 1
ATOM 1338 C C . VAL A 1 168 ? 43.585 -20.031 -19.461 1.00 41.00 168 VAL A C 1
ATOM 1340 O O . VAL A 1 168 ? 43.655 -20.387 -20.637 1.00 41.00 168 VAL A O 1
ATOM 1343 N N . ARG A 1 169 ? 43.952 -18.805 -19.063 1.00 37.19 169 ARG A N 1
ATOM 1344 C CA . ARG A 1 169 ? 44.815 -17.931 -19.875 1.00 37.19 169 ARG A CA 1
ATOM 1345 C C . ARG A 1 169 ? 45.599 -16.956 -18.992 1.00 37.19 169 ARG A C 1
ATOM 1347 O O . ARG A 1 169 ? 45.020 -16.046 -18.418 1.00 37.19 169 ARG A O 1
ATOM 1354 N N . GLY A 1 170 ? 46.920 -17.136 -18.909 1.00 45.91 170 GLY A N 1
ATOM 1355 C CA . GLY A 1 170 ? 47.891 -16.150 -18.394 1.00 45.91 170 GLY A CA 1
ATOM 1356 C C . GLY A 1 170 ? 47.884 -15.852 -16.885 1.00 45.91 170 GLY A C 1
ATOM 1357 O O . GLY A 1 170 ? 48.941 -15.578 -16.332 1.00 45.91 170 GLY A O 1
ATOM 1358 N N . ALA A 1 171 ? 46.743 -15.972 -16.212 1.00 43.22 171 ALA A N 1
ATOM 1359 C CA . ALA A 1 171 ? 46.587 -15.985 -14.763 1.00 43.22 171 ALA A CA 1
ATOM 1360 C C . ALA A 1 171 ? 45.453 -16.969 -14.435 1.00 43.22 171 ALA A C 1
ATOM 1362 O O . ALA A 1 171 ? 44.422 -16.987 -15.108 1.00 43.22 171 ALA A O 1
ATOM 1363 N N . SER A 1 172 ? 45.669 -17.867 -13.477 1.00 38.88 172 SER A N 1
ATOM 1364 C CA . SER A 1 172 ? 44.696 -18.901 -13.118 1.00 38.88 172 SER A CA 1
ATOM 1365 C C . SER A 1 172 ? 43.552 -18.289 -12.309 1.00 38.88 172 SER A C 1
ATOM 1367 O O . SER A 1 172 ? 43.740 -17.972 -11.137 1.00 38.88 172 SER A O 1
ATOM 1369 N N . TYR A 1 173 ? 42.375 -18.154 -12.916 1.00 40.19 173 TYR A N 1
ATOM 1370 C CA . TYR A 1 173 ? 41.132 -17.867 -12.203 1.00 40.19 173 TYR A CA 1
ATOM 1371 C C . TYR A 1 173 ? 40.316 -19.158 -12.113 1.00 40.19 173 TYR A C 1
ATOM 1373 O O . TYR A 1 173 ? 40.052 -19.811 -13.125 1.00 40.19 173 TYR A O 1
ATOM 1381 N N . GLU A 1 174 ? 39.939 -19.556 -10.899 1.00 35.09 174 GLU A N 1
ATOM 1382 C CA . GLU A 1 174 ? 39.023 -20.674 -10.685 1.00 35.09 174 GLU A CA 1
ATOM 1383 C C . GLU A 1 174 ? 37.589 -20.137 -10.715 1.00 35.09 174 GLU A C 1
ATOM 1385 O O . GLU A 1 174 ? 37.149 -19.458 -9.794 1.00 35.09 174 GLU A O 1
ATOM 1390 N N . VAL A 1 175 ? 36.866 -20.411 -11.803 1.00 38.47 175 VAL A N 1
ATOM 1391 C CA . VAL A 1 175 ? 35.436 -20.104 -11.922 1.00 38.47 175 VAL A CA 1
ATOM 1392 C C . VAL A 1 175 ? 34.670 -21.403 -11.692 1.00 38.47 175 VAL A C 1
ATOM 1394 O O . VAL A 1 175 ? 34.702 -22.309 -12.523 1.00 38.47 175 VAL A O 1
ATOM 1397 N N . SER A 1 176 ? 34.001 -21.528 -10.547 1.00 36.25 176 SER A N 1
ATOM 1398 C CA . SER A 1 176 ? 33.148 -22.679 -10.247 1.00 36.25 176 SER A CA 1
ATOM 1399 C C . SER A 1 176 ? 31.680 -22.309 -10.429 1.00 36.25 176 SER A C 1
ATOM 1401 O O . SER A 1 176 ? 31.132 -21.562 -9.626 1.00 36.25 176 SER A O 1
ATOM 1403 N N . MET A 1 177 ? 31.036 -22.861 -11.457 1.00 36.16 177 MET A N 1
ATOM 1404 C CA . MET A 1 177 ? 29.588 -22.772 -11.650 1.00 36.16 177 MET A CA 1
ATOM 1405 C C . MET A 1 177 ? 28.936 -23.993 -10.996 1.00 36.16 177 MET A C 1
ATOM 1407 O O . MET A 1 177 ? 29.308 -25.130 -11.299 1.00 36.16 177 MET A O 1
ATOM 1411 N N . LYS A 1 178 ? 28.001 -23.769 -10.073 1.00 36.81 178 LYS A N 1
ATOM 1412 C CA . LYS A 1 178 ? 27.194 -24.823 -9.457 1.00 36.81 178 LYS A CA 1
ATOM 1413 C C . LYS A 1 178 ? 25.743 -24.549 -9.822 1.00 36.81 178 LYS A C 1
ATOM 1415 O O . LYS A 1 178 ? 25.185 -23.543 -9.411 1.00 36.81 178 LYS A O 1
ATOM 1420 N N . GLU A 1 179 ? 25.166 -25.435 -10.617 1.00 39.34 179 GLU A N 1
ATOM 1421 C CA . GLU A 1 179 ? 23.733 -25.428 -10.883 1.00 39.34 179 GLU A CA 1
ATOM 1422 C C . GLU A 1 179 ? 23.045 -26.023 -9.649 1.00 39.34 179 GLU A C 1
ATOM 1424 O O . GLU A 1 179 ? 23.243 -27.194 -9.318 1.00 39.34 179 GLU A O 1
ATOM 1429 N N . GLU A 1 180 ? 22.329 -25.192 -8.896 1.00 40.31 180 GLU A N 1
ATOM 1430 C CA . GLU A 1 180 ? 21.335 -25.683 -7.947 1.00 40.31 180 GLU A CA 1
ATOM 1431 C C . GLU A 1 180 ? 20.011 -25.789 -8.690 1.00 40.31 180 GLU A C 1
ATOM 1433 O O . GLU A 1 180 ? 19.658 -24.887 -9.443 1.00 40.31 180 GLU A O 1
ATOM 1438 N N . ASP A 1 181 ? 19.297 -26.895 -8.482 1.00 40.66 181 ASP A N 1
ATOM 1439 C CA . ASP A 1 181 ? 17.933 -27.105 -8.966 1.00 40.66 181 ASP A CA 1
ATOM 1440 C C . ASP A 1 181 ? 17.062 -26.017 -8.302 1.00 40.66 181 ASP A C 1
ATOM 1442 O O . ASP A 1 181 ? 16.523 -26.196 -7.208 1.00 40.66 181 ASP A O 1
ATOM 1446 N N . SER A 1 182 ? 17.009 -24.823 -8.904 1.00 44.25 182 SER A N 1
ATOM 1447 C CA . SER A 1 182 ? 16.383 -23.613 -8.354 1.00 44.25 182 SER A CA 1
ATOM 1448 C C . SER A 1 182 ? 14.864 -23.667 -8.413 1.00 44.25 182 SER A C 1
ATOM 1450 O O . SER A 1 182 ? 14.202 -22.647 -8.265 1.00 44.25 182 SER A O 1
ATOM 1452 N N . CYS A 1 183 ? 14.300 -24.874 -8.475 1.00 42.09 183 CYS A N 1
ATOM 1453 C CA . CYS A 1 183 ? 12.920 -25.191 -8.129 1.00 42.09 183 CYS A CA 1
ATOM 1454 C C . CYS A 1 183 ? 12.605 -24.894 -6.638 1.00 42.09 183 CYS A C 1
ATOM 1456 O O . CYS A 1 183 ? 11.724 -25.515 -6.043 1.00 42.09 183 CYS A O 1
ATOM 1458 N N . LYS A 1 184 ? 13.345 -23.964 -6.014 1.00 52.19 184 LYS A N 1
ATOM 1459 C CA . LYS A 1 184 ? 12.963 -23.251 -4.803 1.00 52.19 184 LYS A CA 1
ATOM 1460 C C . LYS A 1 184 ? 11.664 -22.510 -5.129 1.00 52.19 184 LYS A C 1
ATOM 1462 O O . LYS A 1 184 ? 11.522 -21.941 -6.209 1.00 52.19 184 LYS A O 1
ATOM 1467 N N . ASN A 1 185 ? 10.710 -22.560 -4.204 1.00 70.88 185 ASN A N 1
ATOM 1468 C CA . ASN A 1 185 ? 9.487 -21.766 -4.280 1.00 70.88 185 ASN A CA 1
ATOM 1469 C C . ASN A 1 185 ? 9.848 -20.312 -4.627 1.00 70.88 185 ASN A C 1
ATOM 1471 O O . ASN A 1 185 ? 10.799 -19.781 -4.054 1.00 70.88 185 ASN A O 1
ATOM 1475 N N . LEU A 1 186 ? 9.122 -19.700 -5.568 1.00 82.19 186 LEU A N 1
ATOM 1476 C CA . LEU A 1 186 ? 9.297 -18.284 -5.897 1.00 82.19 186 LEU A CA 1
ATOM 1477 C C . LEU A 1 186 ? 9.186 -17.445 -4.613 1.00 82.19 186 LEU A C 1
ATOM 1479 O O . LEU A 1 186 ? 8.341 -17.727 -3.761 1.00 82.19 186 LEU A O 1
ATOM 1483 N N . ASP A 1 187 ? 10.007 -16.401 -4.491 1.00 89.31 187 ASP A N 1
ATOM 1484 C CA . ASP A 1 187 ? 9.908 -15.454 -3.372 1.00 89.31 187 ASP A CA 1
ATOM 1485 C C . ASP A 1 187 ? 8.685 -14.530 -3.521 1.00 89.31 187 ASP A C 1
ATOM 1487 O O . ASP A 1 187 ? 8.268 -13.880 -2.562 1.00 89.31 187 ASP A O 1
ATOM 1491 N N . LEU A 1 188 ? 8.092 -14.489 -4.721 1.00 90.88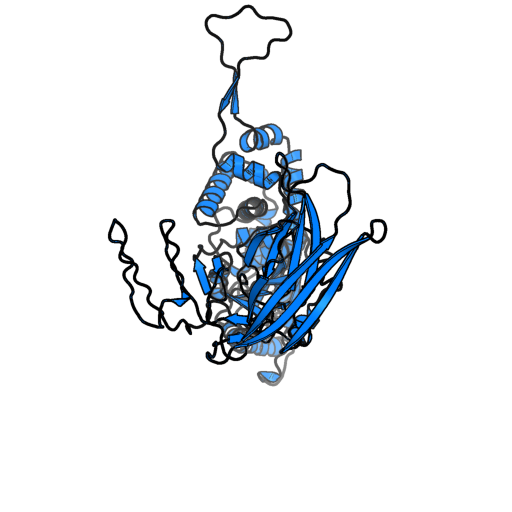 188 LEU A N 1
ATOM 1492 C CA . LEU A 1 188 ? 6.809 -13.848 -4.995 1.00 90.88 188 LEU A CA 1
ATOM 1493 C C . LEU A 1 188 ? 5.695 -14.869 -5.239 1.00 90.88 188 LEU A C 1
ATOM 1495 O O . LEU A 1 188 ? 5.884 -15.907 -5.874 1.00 90.88 188 LEU A O 1
ATOM 1499 N N . ARG A 1 189 ? 4.495 -14.541 -4.769 1.00 93.94 189 ARG A N 1
ATOM 1500 C CA . ARG A 1 189 ? 3.283 -15.331 -4.962 1.00 93.94 189 ARG A CA 1
ATOM 1501 C C . ARG A 1 189 ? 2.641 -14.984 -6.300 1.00 93.94 189 ARG A C 1
ATOM 1503 O O . ARG A 1 189 ? 2.358 -13.820 -6.578 1.00 93.94 189 ARG A O 1
ATOM 1510 N N . LEU A 1 190 ? 2.355 -16.014 -7.091 1.00 91.31 190 LEU A N 1
ATOM 1511 C CA . LEU A 1 190 ? 1.536 -15.922 -8.297 1.00 91.31 190 LEU A CA 1
ATOM 1512 C C . LEU A 1 190 ? 0.183 -16.597 -8.040 1.00 91.31 190 LEU A C 1
ATOM 1514 O O . LEU A 1 190 ? 0.125 -17.803 -7.821 1.00 91.31 190 LEU A O 1
ATOM 1518 N N . GLY A 1 191 ? -0.903 -15.829 -8.070 1.00 91.31 191 GLY A N 1
ATOM 1519 C CA . GLY A 1 191 ? -2.269 -16.324 -7.912 1.00 91.31 191 GLY A CA 1
ATOM 1520 C C . GLY A 1 191 ? -3.296 -15.197 -7.785 1.00 91.31 191 GLY A C 1
ATOM 1521 O O . GLY A 1 191 ? -2.966 -14.097 -7.348 1.00 91.31 191 GLY A O 1
ATOM 1522 N N . PHE A 1 192 ? -4.539 -15.485 -8.171 1.00 93.06 192 PHE A N 1
ATOM 1523 C CA . PHE A 1 192 ? -5.668 -14.547 -8.068 1.00 93.06 192 PHE A CA 1
ATOM 1524 C C . PHE A 1 192 ? -6.519 -14.754 -6.811 1.00 93.06 192 PHE A C 1
ATOM 1526 O O . PHE A 1 192 ? -7.312 -13.884 -6.465 1.00 93.06 192 PHE A O 1
ATOM 1533 N N . ASP A 1 193 ? -6.324 -15.871 -6.110 1.00 94.69 193 ASP A N 1
ATOM 1534 C CA . ASP A 1 193 ? -6.940 -16.123 -4.811 1.00 94.69 193 ASP A CA 1
ATOM 1535 C C . ASP A 1 193 ? -6.226 -15.363 -3.687 1.00 94.69 193 ASP A C 1
ATOM 1537 O O . ASP A 1 193 ? -5.060 -14.962 -3.821 1.00 94.69 193 ASP A O 1
ATOM 1541 N N . LEU A 1 194 ? -6.918 -15.243 -2.552 1.00 96.38 194 LEU A N 1
ATOM 1542 C CA . LEU A 1 194 ? -6.372 -14.710 -1.304 1.00 96.38 194 LEU A CA 1
ATOM 1543 C C . LEU A 1 194 ? -5.176 -15.538 -0.822 1.00 96.38 194 LEU A C 1
ATOM 1545 O O . LEU A 1 194 ? -5.144 -16.765 -0.983 1.00 96.38 194 LEU A O 1
ATOM 1549 N N . CYS A 1 195 ? -4.211 -14.885 -0.177 1.00 96.25 195 CYS A N 1
ATOM 1550 C CA . CYS A 1 195 ? -3.118 -15.596 0.474 1.00 96.25 195 CYS A CA 1
ATOM 1551 C C . CYS A 1 195 ? -3.605 -16.403 1.690 1.00 96.25 195 CYS A C 1
ATOM 1553 O O . CYS A 1 195 ? -4.625 -16.099 2.311 1.00 96.25 195 CYS A O 1
ATOM 1555 N N . GLU A 1 196 ? -2.841 -17.425 2.078 1.00 96.69 196 GLU A N 1
ATOM 1556 C CA . GLU A 1 196 ? -3.200 -18.295 3.208 1.00 96.69 196 GLU A CA 1
ATOM 1557 C C . GLU A 1 196 ? -3.322 -17.534 4.536 1.00 96.69 196 GLU A C 1
ATOM 1559 O O . GLU A 1 196 ? -4.186 -17.853 5.351 1.00 96.69 196 GLU A O 1
ATOM 1564 N N . LYS A 1 197 ? -2.512 -16.484 4.740 1.00 98.00 197 LYS A N 1
ATOM 1565 C CA . LYS A 1 197 ? -2.607 -15.631 5.935 1.00 98.00 197 LYS A CA 1
ATOM 1566 C C . LYS A 1 197 ? -3.933 -14.868 5.992 1.00 98.00 197 LYS A C 1
ATOM 1568 O O . LYS A 1 197 ? -4.502 -14.724 7.069 1.00 98.00 197 LYS A O 1
ATOM 1573 N N . GLU A 1 198 ? -4.437 -14.409 4.850 1.00 98.50 198 GLU A N 1
ATOM 1574 C CA . GLU A 1 198 ? -5.725 -13.722 4.790 1.00 98.50 198 GLU A CA 1
ATOM 1575 C C . GLU A 1 198 ? -6.897 -14.693 4.965 1.00 98.50 198 GLU A C 1
ATOM 1577 O O . GLU A 1 198 ? -7.843 -14.382 5.683 1.00 98.50 198 GLU A O 1
ATOM 1582 N N . LYS A 1 199 ? -6.819 -15.904 4.400 1.00 98.00 199 LYS A N 1
ATOM 1583 C CA . LYS A 1 199 ? -7.825 -16.952 4.649 1.00 98.00 199 LYS A CA 1
ATOM 1584 C C . LYS A 1 199 ? -7.920 -17.298 6.139 1.00 98.00 199 LYS A C 1
ATOM 1586 O O . LYS A 1 199 ? -9.019 -17.343 6.686 1.00 98.00 199 LYS A O 1
ATOM 1591 N N . ASP A 1 200 ? -6.777 -17.474 6.809 1.00 98.31 200 ASP A N 1
ATOM 1592 C CA . ASP A 1 200 ? -6.719 -17.693 8.261 1.00 98.31 200 ASP A CA 1
ATOM 1593 C C . ASP A 1 200 ? -7.299 -16.501 9.046 1.00 98.31 200 ASP A C 1
ATOM 1595 O O . ASP A 1 200 ? -8.086 -16.692 9.978 1.00 98.31 200 ASP A O 1
ATOM 1599 N N . PHE A 1 201 ? -6.984 -15.267 8.632 1.00 98.56 201 PHE A N 1
ATOM 1600 C CA . PHE A 1 201 ? -7.605 -14.063 9.184 1.00 98.56 201 PHE A CA 1
ATOM 1601 C C . PHE A 1 201 ? -9.132 -14.097 9.060 1.00 98.56 201 PHE A C 1
ATOM 1603 O O . PHE A 1 201 ? -9.812 -13.860 10.057 1.00 98.56 201 PHE A O 1
ATOM 1610 N N . ILE A 1 202 ? -9.683 -14.423 7.886 1.00 98.25 202 ILE A N 1
ATOM 1611 C CA . ILE A 1 202 ? -11.135 -14.467 7.659 1.00 98.25 202 ILE A CA 1
ATOM 1612 C C . ILE A 1 202 ? -11.792 -15.474 8.602 1.00 98.25 202 ILE A C 1
ATOM 1614 O O . ILE A 1 202 ? -12.767 -15.127 9.267 1.00 98.25 202 ILE A O 1
ATOM 1618 N N . CYS A 1 203 ? -11.245 -16.687 8.727 1.00 97.56 203 CYS A N 1
ATOM 1619 C CA . CYS A 1 203 ? -11.786 -17.705 9.633 1.00 97.56 203 CYS A CA 1
ATOM 1620 C C . CYS A 1 203 ? -11.819 -17.229 11.095 1.00 97.56 203 CYS A C 1
ATOM 1622 O O . CYS A 1 203 ? -12.751 -17.540 11.840 1.00 97.56 203 CYS A O 1
ATOM 1624 N N . LYS A 1 204 ? -10.817 -16.456 11.528 1.00 98.25 204 LYS A N 1
ATOM 1625 C CA . LYS A 1 204 ? -10.783 -15.863 12.875 1.00 98.25 204 LYS A CA 1
ATOM 1626 C C . LYS A 1 204 ? -11.756 -14.695 13.004 1.00 98.25 204 LYS A C 1
ATOM 1628 O O . LYS A 1 204 ? -12.549 -14.662 13.944 1.00 98.25 204 LYS A O 1
ATOM 1633 N N . ARG A 1 205 ? -11.741 -13.766 12.046 1.00 98.56 205 ARG A N 1
ATOM 1634 C CA . ARG A 1 205 ? -12.568 -12.555 12.058 1.00 98.56 205 ARG A CA 1
ATOM 1635 C C . ARG A 1 205 ? -14.051 -12.886 11.979 1.00 98.56 205 ARG A C 1
ATOM 1637 O O . ARG A 1 205 ? -14.827 -12.278 12.707 1.00 98.56 205 ARG A O 1
ATOM 1644 N N . LYS A 1 206 ? -14.449 -13.890 11.193 1.00 98.38 206 LYS A N 1
ATOM 1645 C CA . LYS A 1 206 ? -15.845 -14.344 11.106 1.00 98.38 206 LYS A CA 1
ATOM 1646 C C . LYS A 1 206 ? -16.433 -14.734 12.461 1.00 98.38 206 LYS A C 1
ATOM 1648 O O . LYS A 1 206 ? -17.607 -14.478 12.686 1.00 98.38 206 LYS A O 1
ATOM 1653 N N . LYS A 1 207 ? -15.636 -15.274 13.390 1.00 97.88 207 LYS A N 1
ATOM 1654 C CA . LYS A 1 207 ? -16.101 -15.588 14.755 1.00 97.88 207 LYS A CA 1
ATOM 1655 C C . LYS A 1 207 ? -16.442 -14.323 15.544 1.00 97.88 207 LYS A C 1
ATOM 1657 O O . LYS A 1 207 ? -17.453 -14.291 16.238 1.00 97.88 207 LYS A O 1
ATOM 1662 N N . VAL A 1 208 ? -15.622 -13.280 15.405 1.00 98.06 208 VAL A N 1
ATOM 1663 C CA . VAL A 1 208 ? -15.866 -11.965 16.019 1.00 98.06 208 VAL A CA 1
ATOM 1664 C C . VAL A 1 208 ? -17.102 -11.311 15.399 1.00 98.06 208 VAL A C 1
ATOM 1666 O O . VAL A 1 208 ? -17.997 -10.878 16.120 1.00 98.06 208 VAL A O 1
ATOM 1669 N N . VAL A 1 209 ? -17.199 -11.329 14.066 1.00 98.50 209 VAL A N 1
ATOM 1670 C CA . VAL A 1 209 ? -18.329 -10.762 13.316 1.00 98.50 209 VAL A CA 1
ATOM 1671 C C . VAL A 1 209 ? -19.638 -11.483 13.649 1.00 98.50 209 VAL A C 1
ATOM 1673 O O . VAL A 1 209 ? -20.643 -10.817 13.877 1.00 98.50 209 VAL A O 1
ATOM 1676 N N . ALA A 1 210 ? -19.640 -12.817 13.735 1.00 98.31 210 ALA A N 1
ATOM 1677 C CA . ALA A 1 210 ? -20.815 -13.606 14.109 1.00 98.31 210 ALA A CA 1
ATOM 1678 C C . ALA A 1 210 ? -21.354 -13.204 15.489 1.00 98.31 210 ALA A C 1
ATOM 1680 O O . ALA A 1 210 ? -22.546 -12.930 15.639 1.00 98.31 210 ALA A O 1
ATOM 1681 N N . ALA A 1 211 ? -20.463 -13.115 16.482 1.00 97.50 211 ALA A N 1
ATOM 1682 C CA . ALA A 1 211 ? -20.823 -12.713 17.838 1.00 97.50 211 ALA A CA 1
ATOM 1683 C C . ALA A 1 211 ? -21.357 -11.271 17.884 1.00 97.50 211 ALA A C 1
ATOM 1685 O O . ALA A 1 211 ? -22.366 -10.999 18.536 1.00 97.50 211 ALA A O 1
ATOM 1686 N N . ALA A 1 212 ? -20.717 -10.352 17.158 1.00 97.81 212 ALA A N 1
ATOM 1687 C CA . ALA A 1 212 ? -21.152 -8.963 17.079 1.00 97.81 212 ALA A CA 1
ATOM 1688 C C . ALA A 1 212 ? -22.520 -8.823 16.394 1.00 97.81 212 ALA A C 1
ATOM 1690 O O . ALA A 1 212 ? -23.409 -8.168 16.935 1.00 97.81 212 ALA A O 1
ATOM 1691 N N . LEU A 1 213 ? -22.735 -9.489 15.254 1.00 98.00 213 LEU A N 1
ATOM 1692 C CA . LEU A 1 213 ? -24.003 -9.448 14.521 1.00 98.00 213 LEU A CA 1
ATOM 1693 C C . LEU A 1 213 ? -25.157 -10.033 15.326 1.00 98.00 213 LEU A C 1
ATOM 1695 O O . LEU A 1 213 ? -26.237 -9.444 15.331 1.00 98.00 213 LEU A O 1
ATOM 1699 N N . LYS A 1 214 ? -24.930 -11.137 16.046 1.00 97.75 214 LYS A N 1
ATOM 1700 C CA . LYS A 1 214 ? -25.932 -11.696 16.959 1.00 97.75 214 LYS A CA 1
ATOM 1701 C C . LYS A 1 214 ? -26.386 -10.664 17.988 1.00 97.75 214 LYS A C 1
ATOM 1703 O O . LYS A 1 214 ? -27.586 -10.488 18.183 1.00 97.75 214 LYS A O 1
ATOM 1708 N N . ASN A 1 215 ? -25.441 -9.945 18.592 1.00 96.75 215 ASN A N 1
ATOM 1709 C CA . ASN A 1 215 ? -25.742 -8.917 19.586 1.00 96.75 215 ASN A CA 1
ATOM 1710 C C . ASN A 1 215 ? -26.427 -7.686 18.968 1.00 96.75 215 ASN A C 1
ATOM 1712 O O . ASN A 1 215 ? -27.392 -7.175 19.528 1.00 96.75 215 ASN A O 1
ATOM 1716 N N . VAL A 1 216 ? -25.959 -7.207 17.815 1.00 96.94 216 VAL A N 1
ATOM 1717 C CA . VAL A 1 216 ? -26.508 -6.010 17.152 1.00 96.94 216 VAL A CA 1
ATOM 1718 C C . VAL A 1 216 ? -27.923 -6.260 16.628 1.00 96.94 216 VAL A C 1
ATOM 1720 O O . VAL A 1 216 ? -28.804 -5.424 16.812 1.00 96.94 216 VAL A O 1
ATOM 1723 N N . LEU A 1 217 ? -28.147 -7.407 15.984 1.00 96.94 217 LEU A N 1
ATOM 1724 C CA . LEU A 1 217 ? -29.427 -7.759 15.363 1.00 96.94 217 LEU A CA 1
ATOM 1725 C C . LEU A 1 217 ? -30.375 -8.506 16.309 1.00 96.94 217 LEU A C 1
ATOM 1727 O O . LEU A 1 217 ? -31.515 -8.756 15.927 1.00 96.94 217 LEU A O 1
ATOM 1731 N N . GLN A 1 218 ? -29.928 -8.832 17.527 1.00 97.12 218 GLN A N 1
ATOM 1732 C CA . GLN A 1 218 ? -30.694 -9.583 18.530 1.00 97.12 218 GLN A CA 1
ATOM 1733 C C . GLN A 1 218 ? -31.177 -10.942 17.992 1.00 97.12 218 GLN A C 1
ATOM 1735 O O . GLN A 1 218 ? -32.349 -11.295 18.116 1.00 97.12 218 GLN A O 1
ATOM 1740 N N . LEU A 1 219 ? -30.271 -11.691 17.355 1.00 97.38 219 LEU A N 1
ATOM 1741 C CA . LEU A 1 219 ? -30.584 -13.001 16.778 1.00 97.38 219 LEU A CA 1
ATOM 1742 C C . LEU A 1 219 ? -30.782 -14.055 17.876 1.00 97.38 219 LEU A C 1
ATOM 1744 O O . LEU A 1 219 ? -30.039 -14.088 18.860 1.00 97.38 219 LEU A O 1
ATOM 1748 N N . GLU A 1 220 ? -31.760 -14.942 17.685 1.00 96.44 220 GLU A N 1
ATOM 1749 C CA . GLU A 1 220 ? -32.049 -16.030 18.631 1.00 96.44 220 GLU A CA 1
ATOM 1750 C C . GLU A 1 220 ? -30.948 -17.107 18.613 1.00 96.44 220 GLU A C 1
ATOM 1752 O O . GLU A 1 220 ? -30.485 -17.556 19.665 1.00 96.44 220 GLU A O 1
ATOM 1757 N N . GLU A 1 221 ? -30.476 -17.475 17.421 1.00 95.94 221 GLU A N 1
ATOM 1758 C CA . GLU A 1 221 ? -29.481 -18.529 17.202 1.00 95.94 221 GLU A CA 1
ATOM 1759 C C . GLU A 1 221 ? -28.089 -17.959 16.877 1.00 95.94 221 GLU A C 1
ATOM 1761 O O . GLU A 1 221 ? -27.936 -16.790 16.517 1.00 95.94 221 GLU A O 1
ATOM 1766 N N . ASP A 1 222 ? -27.047 -18.772 17.077 1.00 96.25 222 ASP A N 1
ATOM 1767 C CA . ASP A 1 222 ? -25.683 -18.430 16.655 1.00 96.25 222 ASP A CA 1
ATOM 1768 C C . ASP A 1 222 ? -25.525 -18.632 15.142 1.00 96.25 222 ASP A C 1
ATOM 1770 O O . ASP A 1 222 ? -25.919 -19.670 14.610 1.00 96.25 222 ASP A O 1
ATOM 1774 N N . LEU A 1 223 ? -24.899 -17.661 14.470 1.00 96.62 223 LEU A N 1
ATOM 1775 C CA . LEU A 1 223 ? -24.619 -17.727 13.033 1.00 96.62 223 LEU A CA 1
ATOM 1776 C C . LEU A 1 223 ? -23.568 -18.800 12.716 1.00 96.62 223 LEU A C 1
ATOM 1778 O O . LEU A 1 223 ? -22.509 -18.849 13.353 1.00 96.62 223 LEU A O 1
ATOM 1782 N N . GLN A 1 224 ? -23.830 -19.606 11.687 1.00 94.94 224 GLN A N 1
ATOM 1783 C CA . GLN A 1 224 ? -22.841 -20.508 11.092 1.00 94.94 224 GLN A CA 1
ATOM 1784 C C . GLN A 1 224 ? -21.846 -19.738 10.212 1.00 94.94 224 GLN A C 1
ATOM 1786 O O . GLN A 1 224 ? -22.113 -18.625 9.764 1.00 94.94 224 GLN A O 1
ATOM 1791 N N . GLU A 1 225 ? -20.670 -20.316 9.947 1.00 91.56 225 GLU A N 1
ATOM 1792 C CA . GLU A 1 225 ? -19.572 -19.625 9.247 1.00 91.56 225 GLU A CA 1
ATOM 1793 C C . GLU A 1 225 ? -19.944 -19.131 7.834 1.00 91.56 225 GLU A C 1
ATOM 1795 O O . GLU A 1 225 ? -19.447 -18.090 7.383 1.00 91.56 225 GLU A O 1
ATOM 1800 N N . ASP A 1 226 ? -20.800 -19.865 7.127 1.00 95.00 226 ASP A N 1
ATOM 1801 C CA . ASP A 1 226 ? -21.308 -19.528 5.796 1.00 95.00 226 ASP A CA 1
ATOM 1802 C C . ASP A 1 226 ? -22.424 -18.470 5.816 1.00 95.00 226 ASP A C 1
ATOM 1804 O O . ASP A 1 226 ? -22.644 -17.802 4.806 1.00 95.00 226 ASP A O 1
ATOM 1808 N N . GLU A 1 227 ? -23.055 -18.247 6.971 1.00 96.50 227 GLU A N 1
ATOM 1809 C CA . GLU A 1 227 ? -24.084 -17.220 7.174 1.00 96.50 227 GLU A CA 1
ATOM 1810 C C . GLU A 1 227 ? -23.490 -15.853 7.543 1.00 96.50 227 GLU A C 1
ATOM 1812 O O . GLU A 1 227 ? -24.165 -14.830 7.422 1.00 96.50 227 GLU A O 1
ATOM 1817 N N . VAL A 1 228 ? -22.225 -15.807 7.985 1.00 97.94 228 VAL A N 1
ATOM 1818 C CA . VAL A 1 228 ? -21.550 -14.559 8.373 1.00 97.94 228 VAL A CA 1
ATOM 1819 C C . VAL A 1 228 ? -21.237 -13.705 7.132 1.00 97.94 228 VAL A C 1
ATOM 1821 O O . VAL A 1 228 ? -20.379 -14.092 6.328 1.00 97.94 228 VAL A O 1
ATOM 1824 N N . PRO A 1 229 ? -21.854 -12.516 6.973 1.00 97.06 229 PRO A N 1
ATOM 1825 C CA . PRO A 1 229 ? -21.599 -11.647 5.834 1.00 97.06 229 PRO A CA 1
ATOM 1826 C C . PRO A 1 229 ? -20.225 -10.974 5.932 1.00 97.06 229 PRO A C 1
ATOM 1828 O O . PRO A 1 229 ? -19.794 -10.534 6.998 1.00 97.06 229 PRO A O 1
ATOM 1831 N N . MET A 1 230 ? -19.564 -10.809 4.785 1.00 97.12 230 MET A N 1
ATOM 1832 C CA . MET A 1 230 ? -18.346 -10.004 4.689 1.00 97.12 230 MET A CA 1
ATOM 1833 C C . MET A 1 230 ? -18.716 -8.526 4.569 1.00 97.12 230 MET A C 1
ATOM 1835 O O . MET A 1 230 ? -19.189 -8.071 3.529 1.00 97.12 230 MET A O 1
ATOM 1839 N N . VAL A 1 231 ? -18.491 -7.769 5.641 1.00 97.81 231 VAL A N 1
ATOM 1840 C CA . VAL A 1 231 ? -18.751 -6.324 5.682 1.00 97.81 231 VAL A CA 1
ATOM 1841 C C . VAL A 1 231 ? -17.440 -5.564 5.516 1.00 97.81 231 VAL A C 1
ATOM 1843 O O . VAL A 1 231 ? -16.458 -5.850 6.201 1.00 97.81 231 VAL A O 1
ATOM 1846 N N . ALA A 1 232 ? -17.424 -4.572 4.632 1.00 97.31 232 ALA A N 1
ATOM 1847 C CA . ALA A 1 232 ? -16.266 -3.718 4.412 1.00 97.31 232 ALA A CA 1
ATOM 1848 C C . ALA A 1 232 ? -16.619 -2.246 4.634 1.00 97.31 232 ALA A C 1
ATOM 1850 O O . ALA A 1 232 ? -17.671 -1.776 4.199 1.00 97.31 232 ALA A O 1
ATOM 1851 N N . VAL A 1 233 ? -15.709 -1.508 5.266 1.00 96.69 233 VAL A N 1
ATOM 1852 C CA . VAL A 1 233 ? -15.731 -0.043 5.272 1.00 96.69 233 VAL A CA 1
ATOM 1853 C C . VAL A 1 233 ? -14.822 0.455 4.162 1.00 96.69 233 VAL A C 1
ATOM 1855 O O . VAL A 1 233 ? -13.657 0.071 4.073 1.00 96.69 233 VAL A O 1
ATOM 1858 N N . MET A 1 234 ? -15.356 1.331 3.317 1.00 95.12 234 MET A N 1
ATOM 1859 C CA . MET A 1 234 ? -14.607 1.982 2.249 1.00 95.12 234 MET A CA 1
ATOM 1860 C C . MET A 1 234 ? -14.603 3.484 2.474 1.00 95.12 234 MET A C 1
ATOM 1862 O O . MET A 1 234 ? -15.642 4.089 2.739 1.00 95.12 234 MET A O 1
ATOM 1866 N N . THR A 1 235 ? -13.422 4.084 2.372 1.00 88.88 235 THR A N 1
ATOM 1867 C CA . THR A 1 235 ? -13.229 5.511 2.624 1.00 88.88 235 THR A CA 1
ATOM 1868 C C . THR A 1 235 ? -12.759 6.244 1.372 1.00 88.88 235 THR A C 1
ATOM 1870 O O . THR A 1 235 ? -12.211 5.656 0.443 1.00 88.88 235 THR A O 1
ATOM 1873 N N . THR A 1 236 ? -12.993 7.555 1.333 1.00 83.25 236 THR A N 1
ATOM 1874 C CA . THR A 1 236 ? -12.596 8.427 0.220 1.00 83.25 236 THR A CA 1
ATOM 1875 C C . THR A 1 236 ? -11.507 9.407 0.646 1.00 83.25 236 THR A C 1
ATOM 1877 O O . THR A 1 236 ? -11.504 9.869 1.787 1.00 83.25 236 THR A O 1
ATOM 1880 N N . ALA A 1 237 ? -10.649 9.811 -0.295 1.00 83.75 237 ALA A N 1
ATOM 1881 C CA . ALA A 1 237 ? -9.624 10.836 -0.079 1.00 83.75 237 ALA A CA 1
ATOM 1882 C C . ALA A 1 237 ? -10.194 12.205 0.322 1.00 83.75 237 ALA A C 1
ATOM 1884 O O . ALA A 1 237 ? -11.298 12.597 -0.062 1.00 83.75 237 ALA A O 1
ATOM 1885 N N . GLY A 1 238 ? -9.368 12.998 1.003 1.00 81.44 238 GLY A N 1
ATOM 1886 C CA . GLY A 1 238 ? -9.686 14.390 1.314 1.00 81.44 238 GLY A CA 1
ATOM 1887 C C . GLY A 1 238 ? -8.749 15.070 2.310 1.00 81.44 238 GLY A C 1
ATOM 1888 O O . GLY A 1 238 ? -9.208 15.947 3.041 1.00 81.44 238 GLY A O 1
ATOM 1889 N N . GLY A 1 239 ? -7.472 14.679 2.382 1.00 84.88 239 GLY A N 1
ATOM 1890 C CA . GLY A 1 239 ? -6.506 15.270 3.317 1.00 84.88 239 GLY A CA 1
ATOM 1891 C C . GLY A 1 239 ? -6.911 15.086 4.786 1.00 84.88 239 GLY A C 1
ATOM 1892 O O . GLY A 1 239 ? -7.631 14.151 5.147 1.00 84.88 239 GLY A O 1
ATOM 1893 N N . VAL A 1 240 ? -6.515 16.033 5.638 1.00 89.44 240 VAL A N 1
ATOM 1894 C CA . VAL A 1 240 ? -6.867 16.027 7.071 1.00 89.44 240 VAL A CA 1
ATOM 1895 C C . VAL A 1 240 ? -8.385 15.954 7.294 1.00 89.44 240 VAL A C 1
ATOM 1897 O O . VAL A 1 240 ? -8.826 15.287 8.222 1.00 89.44 240 VAL A O 1
ATOM 1900 N N . ARG A 1 241 ? -9.211 16.534 6.407 1.00 91.44 241 ARG A N 1
ATOM 1901 C CA . ARG A 1 241 ? -10.680 16.425 6.498 1.00 91.44 241 ARG A CA 1
ATOM 1902 C C . ARG A 1 241 ? -11.151 14.973 6.438 1.00 91.44 241 ARG A C 1
ATOM 1904 O O . ARG A 1 241 ? -11.979 14.579 7.252 1.00 91.44 241 ARG A O 1
ATOM 1911 N N . SER A 1 242 ? -10.646 14.184 5.486 1.00 92.94 242 SER A N 1
ATOM 1912 C CA . SER A 1 242 ? -11.012 12.763 5.392 1.00 92.94 242 SER A CA 1
ATOM 1913 C C . SER A 1 242 ? -10.480 11.950 6.568 1.00 92.94 242 SER A C 1
ATOM 1915 O O . SER A 1 242 ? -11.187 11.076 7.056 1.00 92.94 242 SER A O 1
ATOM 1917 N N . MET A 1 243 ? -9.286 12.285 7.067 1.00 94.06 243 MET A N 1
ATOM 1918 C CA . MET A 1 243 ? -8.700 11.655 8.252 1.00 94.06 243 MET A CA 1
ATOM 1919 C C . MET A 1 243 ? -9.590 11.881 9.488 1.00 94.06 243 MET A C 1
ATOM 1921 O O . MET A 1 243 ? -10.029 10.932 10.132 1.00 94.06 243 MET A O 1
ATOM 1925 N N . THR A 1 244 ? -9.946 13.137 9.782 1.00 93.69 244 THR A N 1
ATOM 1926 C CA . THR A 1 244 ? -10.835 13.485 10.903 1.00 93.69 244 THR A CA 1
ATOM 1927 C C . THR A 1 244 ? -12.223 12.857 10.755 1.00 93.69 244 THR A C 1
ATOM 1929 O O . THR A 1 244 ? -12.760 12.323 11.723 1.00 93.69 244 THR A O 1
ATOM 1932 N N . ALA A 1 245 ? -12.800 12.876 9.548 1.00 95.00 245 ALA A N 1
ATOM 1933 C CA . ALA A 1 245 ? -14.099 12.257 9.292 1.00 95.00 245 ALA A CA 1
ATOM 1934 C C . ALA A 1 245 ? -14.072 10.734 9.502 1.00 95.00 245 ALA A C 1
ATOM 1936 O O . ALA A 1 245 ? -15.029 10.175 10.038 1.00 95.00 245 ALA A O 1
ATOM 1937 N N . MET A 1 246 ? -12.977 10.068 9.123 1.00 96.00 246 MET A N 1
ATOM 1938 C CA . MET A 1 246 ? -12.802 8.633 9.335 1.00 96.00 246 MET A CA 1
ATOM 1939 C C . MET A 1 246 ? -12.745 8.289 10.824 1.00 96.00 246 MET A C 1
ATOM 1941 O O . MET A 1 246 ? -13.458 7.387 11.251 1.00 96.00 246 MET A O 1
ATOM 1945 N N . PHE A 1 247 ? -11.975 9.034 11.620 1.00 96.31 247 PHE A N 1
ATOM 1946 C CA . PHE A 1 247 ? -11.942 8.858 13.075 1.00 96.31 247 PHE A CA 1
ATOM 1947 C C . PHE A 1 247 ? -13.334 8.987 13.709 1.00 96.31 247 PHE A C 1
ATOM 1949 O O . PHE A 1 247 ? -13.751 8.108 14.459 1.00 96.31 247 PHE A O 1
ATOM 1956 N N . GLY A 1 248 ? -14.082 10.042 13.364 1.00 96.38 248 GLY A N 1
ATOM 1957 C CA . GLY A 1 248 ? -15.447 10.229 13.866 1.00 96.38 248 GLY A CA 1
ATOM 1958 C C . GLY A 1 248 ? -16.407 9.119 13.423 1.00 96.38 248 GLY A C 1
ATOM 1959 O O . GLY A 1 248 ? -17.229 8.664 14.212 1.00 96.38 248 GLY A O 1
ATOM 1960 N N . SER A 1 249 ? -16.267 8.638 12.184 1.00 96.94 249 SER A N 1
ATOM 1961 C CA . SER A 1 249 ? -17.077 7.528 11.664 1.00 96.94 249 SER A CA 1
ATOM 1962 C C . SER A 1 249 ? -16.776 6.220 12.398 1.00 96.94 249 SER A C 1
ATOM 1964 O O . SER A 1 249 ? -17.701 5.506 12.768 1.00 96.94 249 SER A O 1
ATOM 1966 N N . LEU A 1 250 ? -15.500 5.915 12.657 1.00 98.00 250 LEU A N 1
ATOM 1967 C CA . LEU A 1 250 ? -15.095 4.727 13.413 1.00 98.00 250 LEU A CA 1
ATOM 1968 C C . LEU A 1 250 ? -15.551 4.788 14.873 1.00 98.00 250 LEU A C 1
ATOM 1970 O O . LEU A 1 250 ? -16.023 3.778 15.388 1.00 98.00 250 LEU A O 1
ATOM 1974 N N . LEU A 1 251 ? -15.485 5.963 15.510 1.00 98.19 251 LEU A N 1
ATOM 1975 C CA . LEU A 1 251 ? -16.034 6.163 16.852 1.00 98.19 251 LEU A CA 1
ATOM 1976 C C . LEU A 1 251 ? -17.542 5.891 16.881 1.00 98.19 251 LEU A C 1
ATOM 1978 O O . LEU A 1 251 ? -18.005 5.146 17.735 1.00 98.19 251 LEU A O 1
ATOM 1982 N N . ALA A 1 252 ? -18.301 6.421 15.919 1.00 98.25 252 ALA A N 1
ATOM 1983 C CA . ALA A 1 252 ? -19.736 6.154 15.835 1.00 98.25 252 ALA A CA 1
ATOM 1984 C C . ALA A 1 252 ? -20.032 4.656 15.632 1.00 98.25 252 ALA A C 1
ATOM 1986 O O . ALA A 1 252 ? -20.924 4.108 16.274 1.00 98.25 252 ALA A O 1
ATOM 1987 N N . LEU A 1 253 ? -19.263 3.969 14.780 1.00 98.12 253 LEU A N 1
ATOM 1988 C CA . LEU A 1 253 ? -19.391 2.521 14.583 1.00 98.12 253 LEU A CA 1
ATOM 1989 C C . LEU A 1 253 ? -19.071 1.735 15.866 1.00 98.12 253 LEU A C 1
ATOM 1991 O O . LEU A 1 253 ? -19.721 0.725 16.137 1.00 98.12 253 LEU A O 1
ATOM 1995 N N . GLN A 1 254 ? -18.103 2.196 16.663 1.00 97.88 254 GLN A N 1
ATOM 1996 C CA . GLN A 1 254 ? -17.775 1.605 17.960 1.00 97.88 254 GLN A CA 1
ATOM 1997 C C . GLN A 1 254 ? -18.905 1.813 18.976 1.00 97.88 254 GLN A C 1
ATOM 1999 O O . GLN A 1 254 ? -19.333 0.854 19.610 1.00 97.88 254 GLN A O 1
ATOM 2004 N N . GLU A 1 255 ? -19.432 3.034 19.095 1.00 97.19 255 GLU A N 1
ATOM 2005 C CA . GLU A 1 255 ? -20.526 3.365 20.023 1.00 97.19 255 GLU A CA 1
ATOM 2006 C C . GLU A 1 255 ? -21.829 2.625 19.690 1.00 97.19 255 GLU A C 1
ATOM 2008 O O . GLU A 1 255 ? -22.592 2.272 20.588 1.00 97.19 255 GLU A O 1
ATOM 2013 N N . LEU A 1 256 ? -22.068 2.344 18.407 1.00 96.94 256 LEU A N 1
ATOM 2014 C CA . LEU A 1 256 ? -23.198 1.539 17.939 1.00 96.94 256 LEU A CA 1
ATOM 2015 C C . LEU A 1 256 ? -22.973 0.022 18.092 1.00 96.94 256 LEU A C 1
ATOM 2017 O O . LEU A 1 256 ? -23.878 -0.753 17.790 1.00 96.94 256 LEU A O 1
ATOM 2021 N N . GLY A 1 257 ? -21.782 -0.420 18.512 1.00 95.88 257 GLY A N 1
ATOM 2022 C CA . GLY A 1 257 ? -21.430 -1.841 18.625 1.00 95.88 257 GLY A CA 1
ATOM 2023 C C . GLY A 1 257 ? -21.282 -2.567 17.281 1.00 95.88 257 GLY A C 1
ATOM 2024 O O . GLY A 1 257 ? -21.212 -3.792 17.246 1.00 95.88 257 GLY A O 1
ATOM 2025 N N . VAL A 1 258 ? -21.228 -1.834 16.165 1.00 97.75 258 VAL A N 1
ATOM 2026 C CA . VAL A 1 258 ? -21.148 -2.404 14.807 1.00 97.75 258 VAL A CA 1
ATOM 2027 C C . VAL A 1 258 ? -19.719 -2.481 14.271 1.00 97.75 258 VAL A C 1
ATOM 2029 O O . VAL A 1 258 ? -19.493 -3.108 13.238 1.00 97.75 258 VAL A O 1
ATOM 2032 N N . LEU A 1 259 ? -18.738 -1.877 14.955 1.00 98.25 259 LEU A N 1
ATOM 2033 C CA . LEU A 1 259 ? -17.331 -1.918 14.538 1.00 98.25 259 LEU A CA 1
ATOM 2034 C C . LEU A 1 259 ? -16.804 -3.360 14.420 1.00 98.25 259 LEU A C 1
ATOM 2036 O O . LEU A 1 259 ? -16.113 -3.698 13.457 1.00 98.25 259 LEU A O 1
ATOM 2040 N N . ASP A 1 260 ? -17.207 -4.235 15.341 1.00 98.19 260 ASP A N 1
ATOM 2041 C CA . ASP A 1 260 ? -16.830 -5.652 15.331 1.00 98.19 260 ASP A CA 1
ATOM 2042 C C . ASP A 1 260 ? -17.504 -6.467 14.221 1.00 98.19 260 ASP A C 1
ATOM 2044 O O . ASP A 1 260 ? -17.025 -7.545 13.876 1.00 98.19 260 ASP A O 1
ATOM 2048 N N . CYS A 1 261 ? -18.551 -5.932 13.586 1.00 98.38 261 CYS A N 1
ATOM 2049 C CA . CYS A 1 261 ? -19.177 -6.560 12.422 1.00 98.38 261 CYS A CA 1
ATOM 2050 C C . CYS A 1 261 ? -18.344 -6.384 11.137 1.00 98.38 261 CYS A C 1
ATOM 2052 O O . CYS A 1 261 ? -18.620 -7.028 10.128 1.00 98.38 261 CYS A O 1
ATOM 2054 N N . ILE A 1 262 ? -17.335 -5.505 11.135 1.00 98.56 262 ILE A N 1
ATOM 2055 C CA . ILE A 1 262 ? -16.554 -5.166 9.938 1.00 98.56 262 ILE A CA 1
ATOM 2056 C C . ILE A 1 262 ? -15.419 -6.170 9.742 1.00 98.56 262 ILE A C 1
ATOM 2058 O O . ILE A 1 262 ? -14.626 -6.400 10.648 1.00 98.56 262 ILE A O 1
ATOM 2062 N N . SER A 1 263 ? -15.293 -6.735 8.544 1.00 98.50 263 SER A N 1
ATOM 2063 C CA . SER A 1 263 ? -14.205 -7.648 8.166 1.00 98.50 263 SER A CA 1
ATOM 2064 C C . SER A 1 263 ? -13.014 -6.922 7.540 1.00 98.50 263 SER A C 1
ATOM 2066 O O . SER A 1 263 ? -11.873 -7.221 7.879 1.00 98.50 263 SER A O 1
ATOM 2068 N N . TYR A 1 264 ? -13.274 -5.934 6.679 1.00 98.62 264 TYR A N 1
ATOM 2069 C CA . TYR A 1 264 ? -12.241 -5.179 5.964 1.00 98.62 264 TYR A CA 1
ATOM 2070 C C . TYR A 1 264 ? -12.411 -3.676 6.131 1.00 98.62 264 TYR A C 1
ATOM 2072 O O . TYR A 1 264 ? -13.531 -3.164 6.179 1.00 98.62 264 TYR A O 1
ATOM 2080 N N . ILE A 1 265 ? -11.296 -2.953 6.137 1.00 98.19 265 ILE A N 1
ATOM 2081 C CA . ILE A 1 265 ? -11.297 -1.498 6.035 1.00 98.19 265 ILE A CA 1
ATOM 2082 C C . ILE A 1 265 ? -10.325 -1.052 4.952 1.00 98.19 265 ILE A C 1
ATOM 2084 O O . ILE A 1 265 ? -9.138 -1.351 5.005 1.00 98.19 265 ILE A O 1
ATOM 2088 N N . SER A 1 266 ? -10.843 -0.339 3.956 1.00 96.62 266 SER A N 1
ATOM 2089 C CA . SER A 1 266 ? -10.055 0.144 2.826 1.00 96.62 266 SER A CA 1
ATOM 2090 C C . SER A 1 266 ? -9.865 1.657 2.881 1.00 96.62 266 SER A C 1
ATOM 2092 O O . SER A 1 266 ? -10.800 2.428 3.154 1.00 96.62 266 SER A O 1
ATOM 2094 N N . GLY A 1 267 ? -8.630 2.084 2.625 1.00 91.81 267 GLY A N 1
ATOM 2095 C CA . GLY A 1 267 ? -8.232 3.482 2.663 1.00 91.81 267 GLY A CA 1
ATOM 2096 C C . GLY A 1 267 ? -7.359 3.894 1.496 1.00 91.81 267 GLY A C 1
ATOM 2097 O O . GLY A 1 267 ? -6.602 3.109 0.924 1.00 91.81 267 GLY A O 1
ATOM 2098 N N . LEU A 1 268 ? -7.485 5.170 1.147 1.00 88.38 268 LEU A N 1
ATOM 2099 C CA . LEU A 1 268 ? -6.734 5.796 0.075 1.00 88.38 268 LEU A CA 1
ATOM 2100 C C . LEU A 1 268 ? -6.428 7.245 0.460 1.00 88.38 268 LEU A C 1
ATOM 2102 O O . LEU A 1 268 ? -7.271 7.945 1.028 1.00 88.38 268 LEU A O 1
ATOM 2106 N N . SER A 1 269 ? -5.235 7.730 0.115 1.00 90.75 269 SER A N 1
ATOM 2107 C CA . SER A 1 269 ? -4.786 9.066 0.521 1.00 90.75 269 SER A CA 1
ATOM 2108 C C . SER A 1 269 ? -4.850 9.256 2.042 1.00 90.75 269 SER A C 1
ATOM 2110 O O . SER A 1 269 ? -4.576 8.334 2.784 1.00 90.75 269 SER A O 1
ATOM 2112 N N . ALA A 1 270 ? -5.193 10.435 2.549 1.00 89.94 270 ALA A N 1
ATOM 2113 C CA . ALA A 1 270 ? -5.082 10.746 3.976 1.00 89.94 270 ALA A CA 1
ATOM 2114 C C . ALA A 1 270 ? -5.913 9.877 4.951 1.00 89.94 270 ALA A C 1
ATOM 2116 O O . ALA A 1 270 ? -5.676 9.939 6.154 1.00 89.94 270 ALA A O 1
ATOM 2117 N N . THR A 1 271 ? -6.862 9.054 4.489 1.00 93.69 271 THR A N 1
ATOM 2118 C CA . THR A 1 271 ? -7.501 8.049 5.364 1.00 93.69 271 THR A CA 1
ATOM 2119 C C . THR A 1 271 ? -6.544 6.915 5.731 1.00 93.69 271 THR A C 1
ATOM 2121 O O . THR A 1 271 ? -6.680 6.311 6.794 1.00 93.69 271 THR A O 1
ATOM 2124 N N . THR A 1 272 ? -5.494 6.699 4.930 1.00 95.69 272 THR A N 1
ATOM 2125 C CA . THR A 1 272 ? -4.392 5.807 5.292 1.00 95.69 272 THR A CA 1
ATOM 2126 C C . THR A 1 272 ? -3.631 6.292 6.517 1.00 95.69 272 THR A C 1
ATOM 2128 O O . THR A 1 272 ? -3.075 5.451 7.205 1.00 95.69 272 THR A O 1
ATOM 2131 N N . TRP A 1 273 ? -3.630 7.597 6.827 1.00 95.25 273 TRP A N 1
ATOM 2132 C CA . TRP A 1 273 ? -3.000 8.133 8.042 1.00 95.25 273 TRP A CA 1
ATOM 2133 C C . TRP A 1 273 ? -3.767 7.725 9.300 1.00 95.25 273 TRP A C 1
ATOM 2135 O O . TRP A 1 273 ? -3.178 7.280 10.279 1.00 95.25 273 TRP A O 1
ATOM 2145 N N . THR A 1 274 ? -5.104 7.790 9.255 1.00 96.25 274 THR A N 1
ATOM 2146 C CA . THR A 1 274 ? -5.961 7.253 10.324 1.00 96.25 274 THR A CA 1
ATOM 2147 C C . THR A 1 274 ? -5.709 5.763 10.520 1.00 96.25 274 THR A C 1
ATOM 2149 O O . THR A 1 274 ? -5.545 5.311 11.648 1.00 96.25 274 THR A O 1
ATOM 2152 N N . MET A 1 275 ? -5.657 4.998 9.427 1.00 97.50 275 MET A N 1
ATOM 2153 C CA . MET A 1 275 ? -5.398 3.561 9.494 1.00 97.50 275 MET A CA 1
ATOM 2154 C C . MET A 1 275 ? -3.991 3.270 10.023 1.00 97.50 275 MET A C 1
ATOM 2156 O O . MET A 1 275 ? -3.852 2.500 10.957 1.00 97.50 275 MET A O 1
ATOM 2160 N N . ALA A 1 276 ? -2.945 3.889 9.480 1.00 96.00 276 ALA A N 1
ATOM 2161 C CA . ALA A 1 276 ? -1.580 3.700 9.960 1.00 96.00 276 ALA A CA 1
ATOM 2162 C C . ALA A 1 276 ? -1.481 3.984 11.464 1.00 96.00 276 ALA A C 1
ATOM 2164 O O . ALA A 1 276 ? -0.962 3.143 12.189 1.00 96.00 276 ALA A O 1
ATOM 2165 N N . LYS A 1 277 ? -2.090 5.085 11.931 1.00 95.69 277 LYS A N 1
ATOM 2166 C CA . LYS A 1 277 ? -2.081 5.468 13.345 1.00 95.69 277 LYS A CA 1
ATOM 2167 C C . LYS A 1 277 ? -2.823 4.486 14.251 1.00 95.69 277 LYS A C 1
ATOM 2169 O O . LYS A 1 277 ? -2.320 4.133 15.309 1.00 95.69 277 LYS A O 1
ATOM 2174 N N . LEU A 1 278 ? -4.022 4.048 13.862 1.00 97.50 278 LEU A N 1
ATOM 2175 C CA . LEU A 1 278 ? -4.811 3.109 14.668 1.00 97.50 278 LEU A CA 1
ATOM 2176 C C . LEU A 1 278 ? -4.137 1.736 14.763 1.00 97.50 278 LEU A C 1
ATOM 2178 O O . LEU A 1 278 ? -4.116 1.134 15.831 1.00 97.50 278 LEU A O 1
ATOM 2182 N N . TYR A 1 279 ? -3.549 1.256 13.668 1.00 98.19 279 TYR A N 1
ATOM 2183 C CA . TYR A 1 279 ? -2.951 -0.078 13.607 1.00 98.19 279 TYR A CA 1
ATOM 2184 C C . TYR A 1 279 ? -1.551 -0.170 14.244 1.00 98.19 279 TYR A C 1
ATOM 2186 O O . TYR A 1 279 ? -0.975 -1.256 14.261 1.00 98.19 279 TYR A O 1
ATOM 2194 N N . GLU A 1 280 ? -1.033 0.919 14.828 1.00 95.56 280 GLU A N 1
ATOM 2195 C CA . GLU A 1 280 ? 0.083 0.877 15.793 1.00 95.56 280 GLU A CA 1
ATOM 2196 C C . GLU A 1 280 ? -0.302 0.093 17.060 1.00 95.56 280 GLU A C 1
ATOM 2198 O O . GLU A 1 280 ? 0.541 -0.519 17.713 1.00 95.56 280 GLU A O 1
ATOM 2203 N N . ASP A 1 281 ? -1.593 0.078 17.407 1.00 97.06 281 ASP A N 1
ATOM 2204 C CA . ASP A 1 281 ? -2.116 -0.638 18.561 1.00 97.06 281 ASP A CA 1
ATOM 2205 C C . ASP A 1 281 ? -2.822 -1.928 18.135 1.00 97.06 281 ASP A C 1
ATOM 2207 O O . ASP A 1 281 ? -3.862 -1.923 17.471 1.00 97.06 281 ASP A O 1
ATOM 2211 N N . ALA A 1 282 ? -2.291 -3.066 18.587 1.00 97.88 282 ALA A N 1
ATOM 2212 C CA . ALA A 1 282 ? -2.813 -4.385 18.247 1.00 97.88 282 ALA A CA 1
ATOM 2213 C C . ALA A 1 282 ? -4.283 -4.613 18.655 1.00 97.88 282 ALA A C 1
ATOM 2215 O O . ALA A 1 282 ? -4.917 -5.533 18.142 1.00 97.88 282 ALA A O 1
ATOM 2216 N N . ASN A 1 283 ? -4.835 -3.804 19.565 1.00 97.81 283 ASN A N 1
ATOM 2217 C CA . ASN A 1 283 ? -6.209 -3.929 20.058 1.00 97.81 283 ASN A CA 1
ATOM 2218 C C . ASN A 1 283 ? -7.013 -2.629 19.898 1.00 97.81 283 ASN A C 1
ATOM 2220 O O . ASN A 1 283 ? -7.933 -2.386 20.677 1.00 97.81 283 ASN A O 1
ATOM 2224 N N . TRP A 1 284 ? -6.667 -1.780 18.925 1.00 98.19 284 TRP A N 1
ATOM 2225 C CA . TRP A 1 284 ? -7.250 -0.442 18.790 1.00 98.19 284 TRP A CA 1
ATOM 2226 C C . TRP A 1 284 ? -8.786 -0.428 18.749 1.00 98.19 284 TRP A C 1
ATOM 2228 O O . TRP A 1 284 ? -9.391 0.424 19.393 1.00 98.19 284 TRP A O 1
ATOM 2238 N N . SER A 1 285 ? -9.433 -1.372 18.051 1.00 97.69 285 SER A N 1
ATOM 2239 C CA . SER A 1 285 ? -10.904 -1.388 17.926 1.00 97.69 285 SER A CA 1
ATOM 2240 C C . SER A 1 285 ? -11.617 -1.774 19.223 1.00 97.69 285 SER A C 1
ATOM 2242 O O . SER A 1 285 ? -12.789 -1.451 19.402 1.00 97.69 285 SER A O 1
ATOM 2244 N N . GLN A 1 286 ? -10.889 -2.416 20.140 1.00 96.50 286 GLN A N 1
ATOM 2245 C CA . GLN A 1 286 ? -11.376 -2.891 21.436 1.00 96.50 286 GLN A CA 1
ATOM 2246 C C . GLN A 1 286 ? -11.134 -1.871 22.562 1.00 96.50 286 GLN A C 1
ATOM 2248 O O . GLN A 1 286 ? -11.518 -2.100 23.709 1.00 96.50 286 GLN A O 1
ATOM 2253 N N . LYS A 1 287 ? -10.467 -0.751 22.258 1.00 97.19 287 LYS A N 1
ATOM 2254 C CA . LYS A 1 287 ? -10.183 0.353 23.185 1.00 97.19 287 LYS A CA 1
ATOM 2255 C C . LYS A 1 287 ? -11.027 1.567 22.823 1.00 97.19 287 LYS A C 1
ATOM 2257 O O . LYS A 1 287 ? -11.400 1.728 21.669 1.00 97.19 287 LYS A O 1
ATOM 2262 N N . ASP A 1 288 ? -11.292 2.444 23.790 1.00 97.44 288 ASP A N 1
ATOM 2263 C CA . ASP A 1 288 ? -12.033 3.685 23.532 1.00 97.44 288 ASP A CA 1
ATOM 2264 C C . ASP A 1 288 ? -11.293 4.555 22.499 1.00 97.44 288 ASP A C 1
ATOM 2266 O O . ASP A 1 288 ? -10.188 5.049 22.751 1.00 97.44 288 ASP A O 1
ATOM 2270 N N . LEU A 1 289 ? -11.921 4.753 21.336 1.00 97.94 289 LEU A N 1
ATOM 2271 C CA . LEU A 1 289 ? -11.366 5.538 20.235 1.00 97.94 289 LEU A CA 1
ATOM 2272 C C . LEU A 1 289 ? -11.215 7.026 20.570 1.00 97.94 289 LEU A C 1
ATOM 2274 O O . LEU A 1 289 ? -10.478 7.725 19.873 1.00 97.94 289 LEU A O 1
ATOM 2278 N N . ARG A 1 290 ? -11.851 7.528 21.637 1.00 96.94 290 ARG A N 1
ATOM 2279 C CA . ARG A 1 290 ? -11.702 8.927 22.067 1.00 96.94 290 ARG A CA 1
ATOM 2280 C C . ARG A 1 290 ? -10.262 9.286 22.427 1.00 96.94 290 ARG A C 1
ATOM 2282 O O . ARG A 1 290 ? -9.853 10.401 22.132 1.00 96.94 290 ARG A O 1
ATOM 2289 N N . GLY A 1 291 ? -9.483 8.347 22.973 1.00 95.31 291 GLY A N 1
ATOM 2290 C CA . GLY A 1 291 ? -8.061 8.561 23.275 1.00 95.31 291 GLY A CA 1
ATOM 2291 C C . GLY A 1 291 ? -7.245 8.904 22.020 1.00 95.31 291 GLY A C 1
ATOM 2292 O O . GLY A 1 291 ? -6.788 10.041 21.895 1.00 95.31 291 GLY A O 1
ATOM 2293 N N . PRO A 1 292 ? -7.144 7.986 21.036 1.00 94.12 292 PRO A N 1
ATOM 2294 C CA . PRO A 1 292 ? -6.488 8.264 19.755 1.00 94.12 292 PRO A CA 1
ATOM 2295 C C . PRO A 1 292 ? -7.028 9.507 19.029 1.00 94.12 292 PRO A C 1
ATOM 2297 O O . PRO A 1 292 ? -6.278 10.204 18.343 1.00 94.12 292 PRO A O 1
ATOM 2300 N N . ILE A 1 293 ? -8.325 9.806 19.175 1.00 95.62 293 ILE A N 1
ATOM 2301 C CA . ILE A 1 293 ? -8.954 11.005 18.603 1.00 95.62 293 ILE A CA 1
ATOM 2302 C C . ILE A 1 293 ? -8.452 12.287 19.271 1.00 95.62 293 ILE A C 1
ATOM 2304 O O . ILE A 1 293 ? -8.147 13.256 18.574 1.00 95.62 293 ILE A O 1
ATOM 2308 N N . ASP A 1 294 ? -8.365 12.326 20.597 1.00 94.94 294 ASP A N 1
ATOM 2309 C CA . ASP A 1 294 ? -7.843 13.492 21.305 1.00 94.94 294 ASP A CA 1
ATOM 2310 C C . ASP A 1 294 ? -6.346 13.685 21.024 1.00 94.94 294 ASP A C 1
ATOM 2312 O O . ASP A 1 294 ? -5.906 14.815 20.781 1.00 94.94 294 ASP A O 1
ATOM 2316 N N . ASP A 1 295 ? -5.585 12.593 20.928 1.00 92.44 295 ASP A N 1
ATOM 2317 C CA . ASP A 1 295 ? -4.171 12.625 20.554 1.00 92.44 295 ASP A CA 1
ATOM 2318 C C . ASP A 1 295 ? -3.978 13.215 19.152 1.00 92.44 295 ASP A C 1
ATOM 2320 O O . ASP A 1 295 ? -3.231 14.185 18.976 1.00 92.44 295 ASP A O 1
ATOM 2324 N N . ILE A 1 296 ? -4.685 12.700 18.138 1.00 92.00 296 ILE A N 1
ATOM 2325 C CA . ILE A 1 296 ? -4.548 13.210 16.767 1.00 92.00 296 ILE A CA 1
ATOM 2326 C C . ILE A 1 296 ? -5.070 14.644 16.645 1.00 92.00 296 ILE A C 1
ATOM 2328 O O . ILE A 1 296 ? -4.507 15.449 15.902 1.00 92.00 296 ILE A O 1
ATOM 2332 N N . ARG A 1 297 ? -6.113 15.007 17.403 1.00 93.88 297 ARG A N 1
ATOM 2333 C CA . ARG A 1 297 ? -6.642 16.374 17.446 1.00 93.88 297 ARG A CA 1
ATOM 2334 C C . ARG A 1 297 ? -5.567 17.352 17.906 1.00 93.88 297 ARG A C 1
ATOM 2336 O O . ARG A 1 297 ? -5.398 18.386 17.260 1.00 93.88 297 ARG A O 1
ATOM 2343 N N . ASN A 1 298 ? -4.823 17.019 18.961 1.00 92.75 298 ASN A N 1
ATOM 2344 C CA . ASN A 1 298 ? -3.725 17.845 19.467 1.00 92.75 298 ASN A CA 1
ATOM 2345 C C . ASN A 1 298 ? -2.622 18.034 18.416 1.00 92.75 298 ASN A C 1
ATOM 2347 O O . ASN A 1 298 ? -2.162 19.159 18.199 1.00 92.75 298 ASN A O 1
ATOM 2351 N N . HIS A 1 299 ? -2.263 16.968 17.696 1.00 91.38 299 HIS A N 1
ATOM 2352 C CA . HIS A 1 299 ? -1.293 17.049 16.605 1.00 91.38 299 HIS A CA 1
ATOM 2353 C C . HIS A 1 299 ? -1.801 17.925 15.460 1.00 91.38 299 HIS A C 1
ATOM 2355 O O . HIS A 1 299 ? -1.077 18.807 15.004 1.00 91.38 299 HIS A O 1
ATOM 2361 N N . VAL A 1 300 ? -3.059 17.774 15.033 1.00 89.38 300 VAL A N 1
ATOM 2362 C CA . VAL A 1 300 ? -3.645 18.543 13.921 1.00 89.38 300 VAL A CA 1
ATOM 2363 C C . VAL A 1 300 ? -3.710 20.044 14.221 1.00 89.38 300 VAL A C 1
ATOM 2365 O O . VAL A 1 300 ? -3.341 20.830 13.346 1.00 89.38 300 VAL A O 1
ATOM 2368 N N . ILE A 1 301 ? -4.096 20.457 15.434 1.00 90.56 301 ILE A N 1
ATOM 2369 C CA . ILE A 1 301 ? -4.225 21.885 15.796 1.00 90.56 301 ILE A CA 1
ATOM 2370 C C . ILE A 1 301 ? -2.883 22.584 16.066 1.00 90.56 301 ILE A C 1
ATOM 2372 O O . ILE A 1 301 ? -2.809 23.811 15.995 1.00 90.56 301 ILE A O 1
ATOM 2376 N N . LYS A 1 302 ? -1.819 21.829 16.375 1.00 90.19 302 LYS A N 1
ATOM 2377 C CA . LYS A 1 302 ? -0.477 22.369 16.658 1.00 90.19 302 LYS A CA 1
ATOM 2378 C C . LYS A 1 302 ? 0.060 23.171 15.465 1.00 90.19 302 LYS A C 1
ATOM 2380 O O . LYS A 1 302 ? -0.159 22.809 14.310 1.00 90.19 302 LYS A O 1
ATOM 2385 N N . SER A 1 303 ? 0.808 24.246 15.711 1.00 87.12 303 SER A N 1
ATOM 2386 C CA . SER A 1 303 ? 1.474 24.971 14.620 1.00 87.12 303 SER A CA 1
ATOM 2387 C C . SER A 1 303 ? 2.491 24.071 13.912 1.00 87.12 303 SER A C 1
ATOM 2389 O O . SER A 1 303 ? 3.316 23.435 14.563 1.00 87.12 303 SER A O 1
ATOM 2391 N N . LYS A 1 304 ? 2.458 24.048 12.576 1.00 86.81 304 LYS A N 1
ATOM 2392 C CA . LYS A 1 304 ? 3.373 23.241 11.747 1.00 86.81 304 LYS A CA 1
ATOM 2393 C C . LYS A 1 304 ? 4.653 23.981 11.351 1.00 86.81 304 LYS A C 1
ATOM 2395 O O . LYS A 1 304 ? 5.498 23.413 10.672 1.00 86.81 304 LYS A O 1
ATOM 2400 N N . LEU A 1 305 ? 4.838 25.226 11.805 1.00 81.38 305 LEU A N 1
ATOM 2401 C CA . LEU A 1 305 ? 6.060 26.001 11.542 1.00 81.38 305 LEU A CA 1
ATOM 2402 C C . LEU A 1 305 ? 7.314 25.307 12.093 1.00 81.38 305 LEU A C 1
ATOM 2404 O O . LEU A 1 305 ? 8.381 25.388 11.492 1.00 81.38 305 LEU A O 1
ATOM 2408 N N . GLN A 1 306 ? 7.181 24.579 13.206 1.00 81.50 306 GLN A N 1
ATOM 2409 C CA . GLN A 1 306 ? 8.288 23.833 13.803 1.00 81.50 306 GLN A CA 1
ATOM 2410 C C . GLN A 1 306 ? 8.798 22.705 12.893 1.00 81.50 306 GLN A C 1
ATOM 2412 O O . GLN A 1 306 ? 9.998 22.445 12.898 1.00 81.50 306 GLN A O 1
ATOM 2417 N N . CYS A 1 307 ? 7.937 22.100 12.065 1.00 83.25 307 CYS A N 1
ATOM 2418 C CA . CYS A 1 307 ? 8.322 21.067 11.095 1.00 83.25 307 CYS A CA 1
ATOM 2419 C C . CYS A 1 307 ? 9.286 21.599 10.014 1.00 83.25 307 CYS A C 1
ATOM 2421 O O . CYS A 1 307 ? 9.894 20.805 9.299 1.00 83.25 307 CYS A O 1
ATOM 2423 N N . PHE A 1 308 ? 9.433 22.926 9.908 1.00 78.94 308 PHE A N 1
ATOM 2424 C CA . PHE A 1 308 ? 10.368 23.624 9.021 1.00 78.94 308 PHE A CA 1
ATOM 2425 C C . PHE A 1 308 ? 11.567 24.232 9.770 1.00 78.94 308 PHE A C 1
ATOM 2427 O O . PHE A 1 308 ? 12.339 24.995 9.190 1.00 78.94 308 PHE A O 1
ATOM 2434 N N . SER A 1 309 ? 11.752 23.916 11.058 1.00 80.81 309 SER A N 1
ATOM 2435 C CA . SER A 1 309 ? 12.914 24.384 11.818 1.00 80.81 309 SER A CA 1
ATOM 2436 C C . SER A 1 309 ? 14.213 23.786 11.273 1.00 80.81 309 SER A C 1
ATOM 2438 O O . SER A 1 309 ? 14.230 22.676 10.746 1.00 80.81 309 SER A O 1
ATOM 2440 N N . THR A 1 310 ? 15.342 24.481 11.453 1.00 73.75 310 THR A N 1
ATOM 2441 C CA . THR A 1 310 ? 16.653 23.989 10.977 1.00 73.75 310 THR A CA 1
ATOM 2442 C C . THR A 1 310 ? 16.975 22.574 11.484 1.00 73.75 310 THR A C 1
ATOM 2444 O O . THR A 1 310 ? 17.598 21.800 10.759 1.00 73.75 310 THR A O 1
ATOM 2447 N N . ASP A 1 311 ? 16.535 22.214 12.691 1.00 83.00 311 ASP A N 1
ATOM 2448 C CA . ASP A 1 311 ? 16.772 20.886 13.263 1.00 83.00 311 ASP A CA 1
ATOM 2449 C C . ASP A 1 311 ? 15.936 19.795 12.581 1.00 83.00 311 ASP A C 1
ATOM 2451 O O . ASP A 1 311 ? 16.485 18.747 12.241 1.00 83.00 311 ASP A O 1
ATOM 2455 N N . HIS A 1 312 ? 14.657 20.057 12.280 1.00 84.06 312 HIS A N 1
ATOM 2456 C CA . HIS A 1 312 ? 13.824 19.123 11.508 1.00 84.06 312 HIS A CA 1
ATOM 2457 C C . HIS A 1 312 ? 14.357 18.930 10.092 1.00 84.06 312 HIS A C 1
ATOM 2459 O O . HIS A 1 312 ? 14.384 17.818 9.576 1.00 84.06 312 HIS A O 1
ATOM 2465 N N . LEU A 1 313 ? 14.856 19.994 9.469 1.00 79.56 313 LEU A N 1
ATOM 2466 C CA . LEU A 1 313 ? 15.401 19.903 8.119 1.00 79.56 313 LEU A CA 1
ATOM 2467 C C . LEU A 1 313 ? 16.683 19.061 8.070 1.00 79.56 313 LEU A C 1
ATOM 2469 O O . LEU A 1 313 ? 16.839 18.230 7.176 1.00 79.56 313 LEU A O 1
ATOM 2473 N N . LYS A 1 314 ? 17.571 19.212 9.063 1.00 80.00 314 LYS A N 1
ATOM 2474 C CA . LYS A 1 314 ? 18.730 18.319 9.238 1.00 80.00 314 LYS A CA 1
ATOM 2475 C C . LYS A 1 314 ? 18.296 16.876 9.497 1.00 80.00 314 LYS A C 1
ATOM 2477 O O . LYS A 1 314 ? 18.924 15.951 8.989 1.00 80.00 314 LYS A O 1
ATOM 2482 N N . TYR A 1 315 ? 17.232 16.678 10.278 1.00 88.81 315 TYR A N 1
ATOM 2483 C CA . TYR A 1 315 ? 16.653 15.357 10.511 1.00 88.81 315 TYR A CA 1
ATOM 2484 C C . TYR A 1 315 ? 16.157 14.723 9.202 1.00 88.81 315 TYR A C 1
ATOM 2486 O O . TYR A 1 315 ? 16.538 13.590 8.907 1.00 88.81 315 TYR A O 1
ATOM 2494 N N . TYR A 1 316 ? 15.408 15.455 8.370 1.00 88.00 316 TYR A N 1
ATOM 2495 C CA . TYR A 1 316 ? 14.940 14.946 7.078 1.00 88.00 316 TYR A CA 1
ATOM 2496 C C . TYR A 1 316 ? 16.100 14.578 6.150 1.00 88.00 316 TYR A C 1
ATOM 2498 O O . TYR A 1 316 ? 16.096 13.498 5.567 1.00 88.00 316 TYR A O 1
ATOM 2506 N N . GLU A 1 317 ? 17.130 15.422 6.049 1.00 81.25 317 GLU A N 1
ATOM 2507 C CA . GLU A 1 317 ? 18.342 15.106 5.279 1.00 81.25 317 GLU A CA 1
ATOM 2508 C C . GLU A 1 317 ? 19.037 13.845 5.775 1.00 81.25 317 GLU A C 1
ATOM 2510 O O . GLU A 1 317 ? 19.414 12.987 4.972 1.00 81.25 317 GLU A O 1
ATOM 2515 N N . LYS A 1 318 ? 19.186 13.705 7.093 1.00 87.62 318 LYS A N 1
ATOM 2516 C CA . LYS A 1 318 ? 19.784 12.511 7.680 1.00 87.62 318 LYS A CA 1
ATOM 2517 C C . LYS A 1 318 ? 18.984 11.264 7.291 1.00 87.62 318 LYS A C 1
ATOM 2519 O O . LYS A 1 318 ? 19.567 10.315 6.775 1.00 87.62 318 LYS A O 1
ATOM 2524 N N . LYS A 1 319 ? 17.657 11.290 7.447 1.00 93.06 319 LYS A N 1
ATOM 2525 C CA . LYS A 1 319 ? 16.784 10.150 7.121 1.00 93.06 319 LYS A CA 1
ATOM 2526 C C . LYS A 1 319 ? 16.751 9.814 5.635 1.00 93.06 319 LYS A C 1
ATOM 2528 O O . LYS A 1 319 ? 16.801 8.642 5.275 1.00 93.06 319 LYS A O 1
ATOM 2533 N N . LEU A 1 320 ? 16.741 10.816 4.761 1.00 89.69 320 LEU A N 1
ATOM 2534 C CA . LEU A 1 320 ? 16.826 10.598 3.316 1.00 89.69 320 LEU A CA 1
ATOM 2535 C C . LEU A 1 320 ? 18.203 10.052 2.897 1.00 89.69 320 LEU A C 1
ATOM 2537 O O . LEU A 1 320 ? 18.279 9.223 1.990 1.00 89.69 320 LEU A O 1
ATOM 2541 N N . SER A 1 321 ? 19.286 10.467 3.567 1.00 86.50 321 SER A N 1
ATOM 2542 C CA . SER A 1 321 ? 20.627 9.898 3.355 1.00 86.50 321 SER A CA 1
ATOM 2543 C C . SER A 1 321 ? 20.677 8.425 3.744 1.00 86.50 321 SER A C 1
ATOM 2545 O O . SER A 1 321 ? 21.132 7.608 2.948 1.00 86.50 321 SER A O 1
ATOM 2547 N N . GLU A 1 322 ? 20.195 8.092 4.944 1.00 91.88 322 GLU A N 1
ATOM 2548 C CA . GLU A 1 322 ? 20.127 6.718 5.460 1.00 91.88 322 GLU A CA 1
ATOM 2549 C C . GLU A 1 322 ? 19.330 5.826 4.501 1.00 91.88 322 GLU A C 1
ATOM 2551 O O . GLU A 1 322 ? 19.857 4.837 3.995 1.00 91.88 322 GLU A O 1
ATOM 2556 N N . ARG A 1 323 ? 18.126 6.264 4.118 1.00 92.94 323 ARG A N 1
ATOM 2557 C CA . ARG A 1 323 ? 17.253 5.561 3.170 1.00 92.94 323 ARG A CA 1
ATOM 2558 C C . ARG A 1 323 ? 17.924 5.292 1.820 1.00 92.94 323 ARG A C 1
ATOM 2560 O O . ARG A 1 323 ? 17.764 4.225 1.231 1.00 92.94 323 ARG A O 1
ATOM 2567 N N . LYS A 1 324 ? 18.703 6.248 1.313 1.00 88.69 324 LYS A N 1
ATOM 2568 C CA . LYS A 1 324 ? 19.457 6.068 0.066 1.00 88.69 324 LYS A CA 1
ATOM 2569 C C . LYS A 1 324 ? 20.603 5.070 0.214 1.00 88.69 324 LYS A C 1
ATOM 2571 O O . LYS A 1 324 ? 20.847 4.297 -0.709 1.00 88.69 324 LYS A O 1
ATOM 2576 N N . LEU A 1 325 ? 21.306 5.094 1.347 1.00 90.81 325 LEU A N 1
ATOM 2577 C CA . LEU A 1 325 ? 22.391 4.155 1.650 1.00 90.81 325 LEU A CA 1
ATOM 2578 C C . LEU A 1 325 ? 21.874 2.719 1.804 1.00 90.81 325 LEU A C 1
ATOM 2580 O O . LEU A 1 325 ? 22.545 1.787 1.368 1.00 90.81 325 LEU A O 1
ATOM 2584 N N . GLU A 1 326 ? 20.664 2.546 2.338 1.00 92.44 326 GLU A N 1
ATOM 2585 C CA . GLU A 1 326 ? 19.963 1.255 2.409 1.00 92.44 326 GLU A CA 1
ATOM 2586 C C . GLU A 1 326 ? 19.602 0.689 1.023 1.00 92.44 326 GLU A C 1
ATOM 2588 O O . GLU A 1 326 ? 19.360 -0.510 0.880 1.00 92.44 326 GLU A O 1
ATOM 2593 N N . GLY A 1 327 ? 19.623 1.526 -0.020 1.00 89.12 327 GLY A N 1
ATOM 2594 C CA . GLY A 1 327 ? 19.384 1.134 -1.408 1.00 89.12 327 GLY A CA 1
ATOM 2595 C C . GLY A 1 327 ? 18.023 1.552 -1.960 1.00 89.12 327 GLY A C 1
ATOM 2596 O O . GLY A 1 327 ? 17.719 1.220 -3.103 1.00 89.12 327 GLY A O 1
ATOM 2597 N N . HIS A 1 328 ? 17.213 2.296 -1.203 1.00 92.25 328 HIS A N 1
ATOM 2598 C CA . HIS A 1 328 ? 15.936 2.794 -1.705 1.00 92.25 328 HIS A CA 1
ATOM 2599 C C . HIS A 1 328 ? 16.124 3.874 -2.780 1.00 92.25 328 HIS A C 1
ATOM 2601 O O . HIS A 1 328 ? 17.026 4.719 -2.721 1.00 92.25 328 HIS A O 1
ATOM 2607 N N . LYS A 1 329 ? 15.202 3.899 -3.745 1.00 88.50 329 LYS A N 1
ATOM 2608 C CA . LYS A 1 329 ? 15.083 5.005 -4.698 1.00 88.50 329 LYS A CA 1
ATOM 2609 C C . LYS A 1 329 ? 14.410 6.185 -4.004 1.00 88.50 329 LYS A C 1
ATOM 2611 O O . LYS A 1 329 ? 13.310 6.043 -3.486 1.00 88.50 329 LYS A O 1
ATOM 2616 N N . LEU A 1 330 ? 15.071 7.340 -4.014 1.00 86.75 330 LEU A N 1
ATOM 2617 C CA . LEU A 1 330 ? 14.511 8.562 -3.444 1.00 86.75 330 LEU A CA 1
ATOM 2618 C C . LEU A 1 330 ? 13.568 9.266 -4.424 1.00 86.75 330 LEU A C 1
ATOM 2620 O O . LEU A 1 330 ? 13.818 9.329 -5.629 1.00 86.75 330 LEU A O 1
ATOM 2624 N N . SER A 1 331 ? 12.525 9.856 -3.864 1.00 84.81 331 SER A N 1
ATOM 2625 C CA . SER A 1 331 ? 11.454 10.589 -4.522 1.00 84.81 331 SER A CA 1
ATOM 2626 C C . SER A 1 331 ? 10.942 11.702 -3.607 1.00 84.81 331 SER A C 1
ATOM 2628 O O . SER A 1 331 ? 11.142 11.669 -2.392 1.00 84.81 331 SER A O 1
ATOM 2630 N N . PHE A 1 332 ? 10.247 12.698 -4.165 1.00 82.81 332 PHE A N 1
ATOM 2631 C CA . PHE A 1 332 ? 9.746 13.813 -3.353 1.00 82.81 332 PHE A CA 1
ATOM 2632 C C . PHE A 1 332 ? 8.718 13.351 -2.312 1.00 82.81 332 PHE A C 1
ATOM 2634 O O . PHE A 1 332 ? 8.605 13.923 -1.227 1.00 82.81 332 PHE A O 1
ATOM 2641 N N . THR A 1 333 ? 8.038 12.241 -2.594 1.00 88.69 333 THR A N 1
ATOM 2642 C CA . THR A 1 333 ? 7.110 11.610 -1.660 1.00 88.69 333 THR A CA 1
ATOM 2643 C C . THR A 1 333 ? 7.789 11.074 -0.401 1.00 88.69 333 THR A C 1
ATOM 2645 O O . THR A 1 333 ? 7.121 10.959 0.619 1.00 88.69 333 THR A O 1
ATOM 2648 N N . ASP A 1 334 ? 9.101 10.801 -0.425 1.00 91.56 334 ASP A N 1
ATOM 2649 C CA . ASP A 1 334 ? 9.835 10.404 0.782 1.00 91.56 334 ASP A CA 1
ATOM 2650 C C . ASP A 1 334 ? 9.966 11.573 1.769 1.00 91.56 334 ASP A C 1
ATOM 2652 O O . ASP A 1 334 ? 9.754 11.399 2.968 1.00 91.56 334 ASP A O 1
ATOM 2656 N N . LEU A 1 335 ? 10.252 12.782 1.269 1.00 88.06 335 LEU A N 1
ATOM 2657 C CA . LEU A 1 335 ? 10.261 13.994 2.094 1.00 88.06 335 LEU A CA 1
ATOM 2658 C C . LEU A 1 335 ? 8.855 14.309 2.619 1.00 88.06 335 LEU A C 1
ATOM 2660 O O . LEU A 1 335 ? 8.697 14.653 3.788 1.00 88.06 335 LEU A O 1
ATOM 2664 N N . TRP A 1 336 ? 7.834 14.152 1.772 1.00 90.62 336 TRP A N 1
ATOM 2665 C CA . TRP A 1 336 ? 6.437 14.307 2.177 1.00 90.62 336 TRP A CA 1
ATOM 2666 C C . TRP A 1 336 ? 6.038 13.314 3.279 1.00 90.62 336 TRP A C 1
ATOM 2668 O O . TRP A 1 336 ? 5.417 13.715 4.258 1.00 90.62 336 TRP A O 1
ATOM 2678 N N . GLY A 1 337 ? 6.452 12.048 3.176 1.00 94.19 337 GLY A N 1
ATOM 2679 C CA . GLY A 1 337 ? 6.227 11.038 4.212 1.00 94.19 337 GLY A CA 1
ATOM 2680 C C . GLY A 1 337 ? 6.862 11.403 5.556 1.00 94.19 337 GLY A C 1
ATOM 2681 O O . GLY A 1 337 ? 6.210 11.307 6.591 1.00 94.19 337 GLY A O 1
ATOM 2682 N N . LEU A 1 338 ? 8.104 11.902 5.550 1.00 93.62 338 LEU A N 1
ATOM 2683 C CA . LEU A 1 338 ? 8.768 12.393 6.768 1.00 93.62 338 LEU A CA 1
ATOM 2684 C C . LEU A 1 338 ? 8.071 13.622 7.365 1.00 93.62 338 LEU A C 1
ATOM 2686 O O . LEU A 1 338 ? 7.998 13.759 8.587 1.00 93.62 338 LEU A O 1
ATOM 2690 N N . PHE A 1 339 ? 7.539 14.503 6.516 1.00 91.00 339 PHE A N 1
ATOM 2691 C CA . PHE A 1 339 ? 6.740 15.633 6.973 1.00 91.00 339 PHE A CA 1
ATOM 2692 C C . PHE A 1 339 ? 5.420 15.176 7.605 1.00 91.00 339 PHE A C 1
ATOM 2694 O O . PHE A 1 339 ? 5.068 15.691 8.662 1.00 91.00 339 PHE A O 1
ATOM 2701 N N . ILE A 1 340 ? 4.708 14.210 7.007 1.00 92.25 340 ILE A N 1
ATOM 2702 C CA . ILE A 1 340 ? 3.496 13.618 7.602 1.00 92.25 340 ILE A CA 1
ATOM 2703 C C . ILE A 1 340 ? 3.819 13.031 8.977 1.00 92.25 340 ILE A C 1
ATOM 2705 O O . ILE A 1 340 ? 3.105 13.315 9.935 1.00 92.25 340 ILE A O 1
ATOM 2709 N N . ASP A 1 341 ? 4.916 12.283 9.091 1.00 94.38 341 ASP A N 1
ATOM 2710 C CA . ASP A 1 341 ? 5.353 11.706 10.362 1.00 94.38 341 ASP A CA 1
ATOM 2711 C C . ASP A 1 341 ? 5.582 12.788 11.425 1.00 94.38 341 ASP A C 1
ATOM 2713 O O . ASP A 1 341 ? 4.984 12.742 12.493 1.00 94.38 341 ASP A O 1
ATOM 2717 N N . SER A 1 342 ? 6.339 13.839 11.093 1.00 91.94 342 SER A N 1
ATOM 2718 C CA . SER A 1 342 ? 6.578 14.976 12.003 1.00 91.94 342 SER A CA 1
ATOM 2719 C C . SER A 1 342 ? 5.331 15.830 12.267 1.00 91.94 342 SER A C 1
ATOM 2721 O O . SER A 1 342 ? 5.291 16.620 13.209 1.00 91.94 342 SER A O 1
ATOM 2723 N N . MET A 1 343 ? 4.317 15.732 11.405 1.00 90.31 343 MET A N 1
ATOM 2724 C CA . MET A 1 343 ? 3.038 16.419 11.554 1.00 90.31 343 MET A CA 1
ATOM 2725 C C . MET A 1 343 ? 2.112 15.679 12.525 1.00 90.31 343 MET A C 1
ATOM 2727 O O . MET A 1 343 ? 1.317 16.332 13.208 1.00 90.31 343 MET A O 1
ATOM 2731 N N . LEU A 1 344 ? 2.175 14.344 12.542 1.00 91.00 344 LEU A N 1
ATOM 2732 C CA . LEU A 1 344 ? 1.236 13.464 13.242 1.00 91.00 344 LEU A CA 1
ATOM 2733 C C . LEU A 1 344 ? 1.831 12.762 14.469 1.00 91.00 344 LEU A C 1
ATOM 2735 O O . LEU A 1 344 ? 1.064 12.208 15.253 1.00 91.00 344 LEU A O 1
ATOM 2739 N N . ASN A 1 345 ? 3.151 12.808 14.651 1.00 90.62 345 ASN A N 1
ATOM 2740 C CA . ASN A 1 345 ? 3.864 12.223 15.781 1.00 90.62 345 ASN A CA 1
ATOM 2741 C C . ASN A 1 345 ? 4.886 13.228 16.343 1.00 90.62 345 ASN A C 1
ATOM 2743 O O . ASN A 1 345 ? 5.522 13.971 15.596 1.00 90.62 345 ASN A O 1
ATOM 2747 N N . ASP A 1 346 ? 5.053 13.248 17.668 1.00 85.19 346 ASP A N 1
ATOM 2748 C CA . ASP A 1 346 ? 6.089 14.060 18.328 1.00 85.19 346 ASP A CA 1
ATOM 2749 C C . ASP A 1 346 ? 7.488 13.414 18.248 1.00 85.19 346 ASP A C 1
ATOM 2751 O O . ASP A 1 346 ? 8.500 14.115 18.290 1.00 85.19 346 ASP A O 1
ATOM 2755 N N . GLU A 1 347 ? 7.549 12.087 18.117 1.00 86.69 347 GLU A N 1
ATOM 2756 C CA . GLU A 1 347 ? 8.781 11.303 17.996 1.00 86.69 347 GLU A CA 1
ATOM 2757 C C . GLU A 1 347 ? 8.806 10.502 16.690 1.00 86.69 347 GLU A C 1
ATOM 2759 O O . GLU A 1 347 ? 7.785 10.313 16.030 1.00 86.69 347 GLU A O 1
ATOM 2764 N N . GLU A 1 348 ? 9.992 10.009 16.321 1.00 88.25 348 GLU A N 1
ATOM 2765 C CA . GLU A 1 348 ? 10.166 9.173 15.134 1.00 88.25 348 GLU A CA 1
ATOM 2766 C C . GLU A 1 348 ? 9.324 7.894 15.225 1.00 88.25 348 GLU A C 1
ATOM 2768 O O . GLU A 1 348 ? 9.592 7.012 16.045 1.00 88.25 348 GLU A O 1
ATOM 2773 N N . ASN A 1 349 ? 8.368 7.744 14.307 1.00 89.75 349 ASN A N 1
ATOM 2774 C CA . ASN A 1 349 ? 7.585 6.524 14.207 1.00 89.75 349 ASN A CA 1
ATOM 2775 C C . ASN A 1 349 ? 8.329 5.446 13.410 1.00 89.75 349 ASN A C 1
ATOM 2777 O O . ASN A 1 349 ? 8.530 5.569 12.197 1.00 89.75 349 ASN A O 1
ATOM 2781 N N . THR A 1 350 ? 8.722 4.368 14.086 1.00 93.75 350 THR A N 1
ATOM 2782 C CA . THR A 1 350 ? 9.480 3.259 13.485 1.00 93.75 350 THR A CA 1
ATOM 2783 C C . THR A 1 350 ? 8.611 2.116 12.956 1.00 93.75 350 THR A C 1
ATOM 2785 O O . THR A 1 350 ? 9.166 1.184 12.369 1.00 93.75 350 THR A O 1
ATOM 2788 N N . HIS A 1 351 ? 7.283 2.197 13.109 1.00 96.31 351 HIS A N 1
ATOM 2789 C CA . HIS A 1 351 ? 6.355 1.158 12.664 1.00 96.31 351 HIS A CA 1
ATOM 2790 C C . HIS A 1 351 ? 6.404 0.948 11.149 1.00 96.31 351 HIS A C 1
ATOM 2792 O O . HIS A 1 351 ? 6.661 1.865 10.358 1.00 96.31 351 HIS A O 1
ATOM 2798 N N . LYS A 1 352 ? 6.122 -0.287 10.749 1.00 98.19 352 LYS A N 1
ATOM 2799 C CA . LYS A 1 352 ? 6.093 -0.757 9.366 1.00 98.19 352 LYS A CA 1
ATOM 2800 C C . LYS A 1 352 ? 4.741 -1.381 9.041 1.00 98.19 352 LYS A C 1
ATOM 2802 O O . LYS A 1 352 ? 3.901 -1.586 9.915 1.00 98.19 352 LYS A O 1
ATOM 2807 N N . LEU A 1 353 ? 4.527 -1.696 7.766 1.00 98.50 353 LEU A N 1
ATOM 2808 C CA . LEU A 1 353 ? 3.293 -2.344 7.330 1.00 98.50 353 LEU A CA 1
ATOM 2809 C C . LEU A 1 353 ? 3.189 -3.772 7.884 1.00 98.50 353 LEU A C 1
ATOM 2811 O O . LEU A 1 353 ? 2.121 -4.171 8.342 1.00 98.50 353 LEU A O 1
ATOM 2815 N N . SER A 1 354 ? 4.297 -4.517 7.904 1.00 98.50 354 SER A N 1
ATOM 2816 C CA . SER A 1 354 ? 4.326 -5.880 8.444 1.00 98.50 354 SER A CA 1
ATOM 2817 C C . SER A 1 354 ? 4.028 -5.945 9.950 1.00 98.50 354 SER A C 1
ATOM 2819 O O . SER A 1 354 ? 3.418 -6.914 10.408 1.00 98.50 354 SER A O 1
ATOM 2821 N N . ASP A 1 355 ? 4.361 -4.901 10.720 1.00 98.44 355 ASP A N 1
ATOM 2822 C CA . ASP A 1 355 ? 4.084 -4.833 12.165 1.00 98.44 355 ASP A CA 1
ATOM 2823 C C . ASP A 1 355 ? 2.573 -4.884 12.460 1.00 98.44 355 ASP A C 1
ATOM 2825 O O . ASP A 1 355 ? 2.140 -5.454 13.466 1.00 98.44 355 ASP A O 1
ATOM 2829 N N . GLN A 1 356 ? 1.745 -4.386 11.534 1.00 98.62 356 GLN A N 1
ATOM 2830 C CA . GLN A 1 356 ? 0.286 -4.415 11.652 1.00 98.62 356 GLN A CA 1
ATOM 2831 C C . GLN A 1 356 ? -0.297 -5.834 11.630 1.00 98.62 356 GLN A C 1
ATOM 2833 O O . GLN A 1 356 ? -1.455 -6.016 12.006 1.00 98.62 356 GLN A O 1
ATOM 2838 N N . GLN A 1 357 ? 0.481 -6.866 11.266 1.00 98.56 357 GLN A N 1
ATOM 2839 C CA . GLN A 1 357 ? 0.057 -8.264 11.413 1.00 98.56 357 GLN A CA 1
ATOM 2840 C C . GLN A 1 357 ? -0.335 -8.577 12.867 1.00 98.56 357 GLN A C 1
ATOM 2842 O O . GLN A 1 357 ? -1.245 -9.374 13.097 1.00 98.56 357 GLN A O 1
ATOM 2847 N N . LEU A 1 358 ? 0.287 -7.918 13.855 1.00 98.25 358 LEU A N 1
ATOM 2848 C CA . LEU A 1 358 ? -0.072 -8.058 15.271 1.00 98.25 358 LEU A CA 1
ATOM 2849 C C . LEU A 1 358 ? -1.499 -7.588 15.570 1.00 98.25 358 LEU A C 1
ATOM 2851 O O . LEU A 1 358 ? -2.147 -8.153 16.446 1.00 98.25 358 LEU A O 1
ATOM 2855 N N . ALA A 1 359 ? -2.001 -6.602 14.826 1.00 98.38 359 ALA A N 1
ATOM 2856 C CA . ALA A 1 359 ? -3.348 -6.066 14.983 1.00 98.38 359 ALA A CA 1
ATOM 2857 C C . ALA A 1 359 ? -4.432 -6.940 14.333 1.00 98.38 359 ALA A C 1
ATOM 2859 O O . ALA A 1 359 ? -5.615 -6.716 14.570 1.00 98.38 359 ALA A O 1
ATOM 2860 N N . VAL A 1 360 ? -4.065 -7.937 13.529 1.00 98.31 360 VAL A N 1
ATOM 2861 C CA . VAL A 1 360 ? -5.039 -8.769 12.801 1.00 98.31 360 VAL A CA 1
ATOM 2862 C C . VAL A 1 360 ? -4.861 -10.269 13.037 1.00 98.31 360 VAL A C 1
ATOM 2864 O O . VAL A 1 360 ? -5.717 -11.059 12.658 1.00 98.31 360 VAL A O 1
ATOM 2867 N N . ASN A 1 361 ? -3.793 -10.701 13.712 1.00 97.19 361 ASN A N 1
ATOM 2868 C CA . ASN A 1 361 ? -3.470 -12.122 13.892 1.00 97.19 361 ASN A CA 1
ATOM 2869 C C . ASN A 1 361 ? -4.515 -12.953 14.672 1.00 97.19 361 ASN A C 1
ATOM 2871 O O . ASN A 1 361 ? -4.512 -14.181 14.526 1.00 97.19 361 ASN A O 1
ATOM 2875 N N . GLN A 1 362 ? -5.396 -12.326 15.461 1.00 97.88 362 GLN A N 1
ATOM 2876 C CA . GLN A 1 362 ? -6.528 -12.967 16.148 1.00 97.88 362 GLN A CA 1
ATOM 2877 C C . GLN A 1 362 ? -7.888 -12.591 15.535 1.00 97.88 362 GLN A C 1
ATOM 2879 O O . GLN A 1 362 ? -8.924 -12.969 16.077 1.00 97.88 362 GLN A O 1
ATOM 2884 N N . GLY A 1 363 ? -7.917 -11.847 14.424 1.00 97.94 363 GLY A N 1
ATOM 2885 C CA . GLY A 1 363 ? -9.155 -11.293 13.866 1.00 97.94 363 GLY A CA 1
ATOM 2886 C C . GLY A 1 363 ? -9.796 -10.222 14.758 1.00 97.94 363 GLY A C 1
ATOM 2887 O O . GLY A 1 363 ? -10.989 -9.953 14.636 1.00 97.94 363 GLY A O 1
ATOM 2888 N N . GLN A 1 364 ? -9.035 -9.625 15.679 1.00 97.81 364 GLN A N 1
ATOM 2889 C CA . GLN A 1 364 ? -9.542 -8.672 16.668 1.00 97.81 364 GLN A CA 1
ATOM 2890 C C . GLN A 1 364 ? -9.845 -7.289 16.078 1.00 97.81 364 GLN A C 1
ATOM 2892 O O . GLN A 1 364 ? -10.728 -6.598 16.570 1.00 97.81 364 GLN A O 1
ATOM 2897 N N . ASN A 1 365 ? -9.171 -6.908 14.991 1.00 98.75 365 ASN A N 1
ATOM 2898 C CA . ASN A 1 365 ? -9.491 -5.723 14.197 1.00 98.75 365 ASN A CA 1
ATOM 2899 C C . ASN A 1 365 ? -9.865 -6.146 12.760 1.00 98.75 365 ASN A C 1
ATOM 2901 O O . ASN A 1 365 ? -9.504 -7.252 12.344 1.00 98.75 365 ASN A O 1
ATOM 2905 N N . PRO A 1 366 ? -10.566 -5.297 11.984 1.00 98.62 366 PRO A N 1
ATOM 2906 C CA . PRO A 1 366 ? -10.701 -5.486 10.537 1.00 98.62 366 PRO A CA 1
ATOM 2907 C C . PRO A 1 366 ? -9.332 -5.592 9.841 1.00 98.62 366 PRO A C 1
ATOM 2909 O O . PRO A 1 366 ? -8.341 -5.088 10.362 1.00 98.62 366 PRO A O 1
ATOM 2912 N N . LEU A 1 367 ? -9.249 -6.205 8.656 1.00 98.81 367 LEU A N 1
ATOM 2913 C CA . LEU A 1 367 ? -8.006 -6.183 7.874 1.00 98.81 367 LEU A CA 1
ATOM 2914 C C . LEU A 1 367 ? -7.873 -4.831 7.152 1.00 98.81 367 LEU A C 1
ATOM 2916 O O . LEU A 1 367 ? -8.806 -4.448 6.433 1.00 98.81 367 LEU A O 1
ATOM 2920 N N . PRO A 1 368 ? -6.750 -4.104 7.311 1.00 98.50 368 PRO A N 1
ATOM 2921 C CA . PRO A 1 368 ? -6.530 -2.855 6.607 1.00 98.50 368 PRO A CA 1
ATOM 2922 C C . PRO A 1 368 ? -6.029 -3.124 5.185 1.00 98.50 368 PRO A C 1
ATOM 2924 O O . PRO A 1 368 ? -5.072 -3.870 4.977 1.00 98.50 368 PRO A O 1
ATOM 2927 N N . ILE A 1 369 ? -6.666 -2.473 4.214 1.00 98.44 369 ILE A N 1
ATOM 2928 C CA . ILE A 1 369 ? -6.285 -2.493 2.802 1.00 98.44 369 ILE A CA 1
ATOM 2929 C C . ILE A 1 369 ? -5.950 -1.065 2.373 1.00 98.44 369 ILE A C 1
ATOM 2931 O O . ILE A 1 369 ? -6.807 -0.178 2.387 1.00 98.44 369 ILE A O 1
ATOM 2935 N N . TYR A 1 370 ? -4.705 -0.841 1.970 1.00 97.81 370 TYR A N 1
ATOM 2936 C CA . TYR A 1 370 ? -4.246 0.438 1.441 1.00 97.81 370 TYR A CA 1
ATOM 2937 C C . TYR A 1 370 ? -4.061 0.336 -0.071 1.00 97.81 370 TYR A C 1
ATOM 2939 O O . TYR A 1 370 ? -3.602 -0.684 -0.584 1.00 97.81 370 TYR A O 1
ATOM 2947 N N . LEU A 1 371 ? -4.410 1.397 -0.798 1.00 93.62 371 LEU A N 1
ATOM 2948 C CA . LEU A 1 371 ? -4.397 1.389 -2.261 1.00 93.62 371 LEU A CA 1
ATOM 2949 C C . LEU A 1 371 ? -3.463 2.453 -2.838 1.00 93.62 371 LEU A C 1
ATOM 2951 O O . LEU A 1 371 ? -3.408 3.590 -2.364 1.00 93.62 371 LEU A O 1
ATOM 2955 N N . SER A 1 372 ? -2.779 2.100 -3.926 1.00 92.25 372 SER A N 1
ATOM 2956 C CA . SER A 1 372 ? -2.081 3.048 -4.795 1.00 92.25 372 SER A CA 1
ATOM 2957 C C . SER A 1 372 ? -2.267 2.696 -6.274 1.00 92.25 372 SER A C 1
ATOM 2959 O O . SER A 1 372 ? -2.856 1.671 -6.628 1.00 92.25 372 SER A O 1
ATOM 2961 N N . LEU A 1 373 ? -1.794 3.582 -7.152 1.00 90.38 373 LEU A N 1
ATOM 2962 C CA . LEU A 1 373 ? -1.788 3.364 -8.594 1.00 90.38 373 LEU A CA 1
ATOM 2963 C C . LEU A 1 373 ? -0.349 3.302 -9.102 1.00 90.38 373 LEU A C 1
ATOM 2965 O O . LEU A 1 373 ? 0.415 4.253 -8.940 1.00 90.38 373 LEU A O 1
ATOM 2969 N N . ASN A 1 374 ? -0.013 2.208 -9.777 1.00 89.56 374 ASN A N 1
ATOM 2970 C CA . ASN A 1 374 ? 1.165 2.127 -10.624 1.00 89.56 374 ASN A CA 1
ATOM 2971 C C . ASN A 1 374 ? 0.896 2.863 -11.946 1.00 89.56 374 ASN A C 1
ATOM 2973 O O . ASN A 1 374 ? -0.152 2.678 -12.573 1.00 89.56 374 ASN A O 1
ATOM 2977 N N . VAL A 1 375 ? 1.846 3.700 -12.360 1.00 85.56 375 VAL A N 1
ATOM 2978 C CA . VAL A 1 375 ? 1.750 4.591 -13.525 1.00 85.56 375 VAL A CA 1
ATOM 2979 C C . VAL A 1 375 ? 3.007 4.467 -14.387 1.00 85.56 375 VAL A C 1
ATOM 2981 O O . VAL A 1 375 ? 4.037 3.981 -13.927 1.00 85.56 375 VAL A O 1
ATOM 2984 N N . ARG A 1 376 ? 2.939 4.908 -15.647 1.00 77.69 376 ARG A N 1
ATOM 2985 C CA . ARG A 1 376 ? 4.085 4.921 -16.572 1.00 77.69 376 ARG A CA 1
ATOM 2986 C C . ARG A 1 376 ? 4.461 6.352 -16.938 1.00 77.69 376 ARG A C 1
ATOM 2988 O O . ARG A 1 376 ? 3.587 7.176 -17.189 1.00 77.69 376 ARG A O 1
ATOM 2995 N N . ASP A 1 377 ? 5.758 6.634 -17.054 1.00 67.19 377 ASP A N 1
ATOM 2996 C CA . ASP A 1 377 ? 6.269 7.998 -17.260 1.00 67.19 377 ASP A CA 1
ATOM 2997 C C . ASP A 1 377 ? 5.746 8.680 -18.539 1.00 67.19 377 ASP A C 1
ATOM 2999 O O . ASP A 1 377 ? 5.597 9.900 -18.563 1.00 67.19 377 ASP A O 1
ATOM 3003 N N . LYS A 1 378 ? 5.389 7.922 -19.582 1.00 66.25 378 LYS A N 1
ATOM 3004 C CA . LYS A 1 378 ? 4.916 8.461 -20.873 1.00 66.25 378 LYS A CA 1
ATOM 3005 C C . LYS A 1 378 ? 3.392 8.473 -21.051 1.00 66.25 378 LYS A C 1
ATOM 3007 O O . LYS A 1 378 ? 2.920 8.890 -22.101 1.00 66.25 378 LYS A O 1
ATOM 3012 N N . PHE A 1 379 ? 2.628 8.038 -20.052 1.00 61.94 379 PHE A N 1
ATOM 3013 C CA . PHE A 1 379 ? 1.175 7.901 -20.160 1.00 61.94 379 PHE A CA 1
ATOM 3014 C C . PHE A 1 379 ? 0.465 8.750 -19.107 1.00 61.94 379 PHE A C 1
ATOM 3016 O O . PHE A 1 379 ? 0.942 8.887 -17.978 1.00 61.94 379 PHE A O 1
ATOM 3023 N N . SER A 1 380 ? -0.694 9.310 -19.465 1.00 61.53 380 SER A N 1
ATOM 3024 C CA . SER A 1 380 ? -1.592 9.900 -18.472 1.00 61.53 380 SER A CA 1
ATOM 3025 C C . SER A 1 380 ? -2.126 8.806 -17.548 1.00 61.53 380 SER A C 1
ATOM 3027 O O . SER A 1 380 ? -2.320 7.666 -17.967 1.00 61.53 380 SER A O 1
ATOM 3029 N N . THR A 1 381 ? -2.463 9.159 -16.308 1.00 61.16 381 THR A N 1
ATOM 3030 C CA . THR A 1 381 ? -3.170 8.254 -15.383 1.00 61.16 381 THR A CA 1
ATOM 3031 C C . THR A 1 381 ? -4.576 7.885 -15.871 1.00 61.16 381 THR A C 1
ATOM 3033 O O . THR A 1 381 ? -5.178 6.926 -15.384 1.00 61.16 381 THR A O 1
ATOM 3036 N N . LEU A 1 382 ? -5.115 8.639 -16.836 1.00 61.44 382 LEU A N 1
ATOM 3037 C CA . LEU A 1 382 ? -6.336 8.285 -17.560 1.00 61.44 382 LEU A CA 1
ATOM 3038 C C . LEU A 1 382 ? -6.098 7.161 -18.578 1.00 61.44 382 LEU A C 1
ATOM 3040 O O . LEU A 1 382 ? -6.985 6.328 -18.766 1.00 61.44 382 LEU A O 1
ATOM 3044 N N . ASP A 1 383 ? -4.907 7.118 -19.175 1.00 64.62 383 ASP A N 1
ATOM 3045 C CA . ASP A 1 383 ? -4.555 6.187 -20.250 1.00 64.62 383 ASP A CA 1
ATOM 3046 C C . ASP A 1 383 ? -3.990 4.879 -19.690 1.00 64.62 383 ASP A C 1
ATOM 3048 O O . ASP A 1 383 ? -4.366 3.793 -20.135 1.00 64.62 383 ASP A O 1
ATOM 3052 N N . PHE A 1 384 ? -3.135 4.973 -18.666 1.00 76.25 384 PHE A N 1
ATOM 3053 C CA . PHE A 1 384 ? -2.522 3.824 -18.012 1.00 76.25 384 PHE A CA 1
ATOM 3054 C C . PHE A 1 384 ? -2.512 3.976 -16.489 1.00 76.25 384 PHE A C 1
ATOM 3056 O O . PHE A 1 384 ? -1.912 4.899 -15.934 1.00 76.25 384 PHE A O 1
ATOM 3063 N N . LYS A 1 385 ? -3.135 3.011 -15.811 1.00 83.19 385 LYS A N 1
ATOM 3064 C CA . LYS A 1 385 ? -3.079 2.853 -14.357 1.00 83.19 385 LYS A CA 1
ATOM 3065 C C . LYS A 1 385 ? -3.321 1.405 -13.970 1.00 83.19 385 LYS A C 1
ATOM 3067 O O . LYS A 1 385 ? -4.143 0.723 -14.584 1.00 83.19 385 LYS A O 1
ATOM 3072 N N . GLU A 1 386 ? -2.638 0.957 -12.930 1.00 89.31 386 GLU A N 1
ATOM 3073 C CA . GLU A 1 386 ? -2.804 -0.387 -12.382 1.00 89.31 386 GLU A CA 1
ATOM 3074 C C . GLU A 1 386 ? -2.894 -0.294 -10.866 1.00 89.31 386 GLU A C 1
ATOM 3076 O O . GLU A 1 386 ? -2.066 0.360 -10.235 1.00 89.31 386 GLU A O 1
ATOM 3081 N N . TRP A 1 387 ? -3.912 -0.922 -10.284 1.00 92.12 387 TRP A N 1
ATOM 3082 C CA . TRP A 1 387 ? -4.085 -0.928 -8.837 1.00 92.12 387 TRP A CA 1
ATOM 3083 C C . TRP A 1 387 ? -2.998 -1.766 -8.174 1.00 92.12 387 TRP A C 1
ATOM 3085 O O . TRP A 1 387 ? -2.779 -2.924 -8.548 1.00 92.12 387 TRP A O 1
ATOM 3095 N N . VAL A 1 388 ? -2.347 -1.159 -7.185 1.00 96.12 388 VAL A N 1
ATOM 3096 C CA . VAL A 1 388 ? -1.448 -1.835 -6.258 1.00 96.12 388 VAL A CA 1
ATOM 3097 C C . VAL A 1 388 ? -2.122 -1.845 -4.896 1.00 96.12 388 VAL A C 1
ATOM 3099 O O . VAL A 1 388 ? -2.483 -0.793 -4.362 1.00 96.12 388 VAL A O 1
ATOM 3102 N N . GLU A 1 389 ? -2.307 -3.041 -4.364 1.00 97.38 389 GLU A N 1
ATOM 3103 C CA . GLU A 1 389 ? -2.900 -3.277 -3.058 1.00 97.38 389 GLU A CA 1
ATOM 3104 C C . GLU A 1 389 ? -1.804 -3.543 -2.032 1.00 97.38 389 GLU A C 1
ATOM 3106 O O . GLU A 1 389 ? -0.817 -4.213 -2.335 1.00 97.38 389 GLU A O 1
ATOM 3111 N N . PHE A 1 390 ? -1.980 -3.007 -0.828 1.00 98.56 390 PHE A N 1
ATOM 3112 C CA . PHE A 1 390 ? -1.085 -3.190 0.302 1.00 98.56 390 PHE A CA 1
ATOM 3113 C C . PHE A 1 390 ? -1.898 -3.674 1.495 1.00 98.56 390 PHE A C 1
ATOM 3115 O O . PHE A 1 390 ? -2.832 -3.003 1.937 1.00 98.56 390 PHE A O 1
ATOM 3122 N N . THR A 1 391 ? -1.496 -4.806 2.052 1.00 98.62 391 THR A N 1
ATOM 3123 C CA . THR A 1 391 ? -2.016 -5.337 3.311 1.00 98.62 391 THR A CA 1
ATOM 3124 C C . THR A 1 391 ? -0.841 -5.636 4.244 1.00 98.62 391 THR A C 1
ATOM 3126 O O . THR A 1 391 ? 0.305 -5.700 3.787 1.00 98.62 391 THR A O 1
ATOM 3129 N N . PRO A 1 392 ? -1.083 -5.884 5.541 1.00 98.56 392 PRO A N 1
ATOM 3130 C CA . PRO A 1 392 ? -0.033 -6.345 6.444 1.00 98.56 392 PRO A CA 1
ATOM 3131 C C . PRO A 1 392 ? 0.598 -7.680 6.028 1.00 98.56 392 PRO A C 1
ATOM 3133 O O . PRO A 1 392 ? 1.645 -8.037 6.557 1.00 98.56 392 PRO A O 1
ATOM 3136 N N . TYR A 1 393 ? -0.039 -8.454 5.142 1.00 98.50 393 TYR A N 1
ATOM 3137 C CA . TYR A 1 393 ? 0.444 -9.767 4.712 1.00 98.50 393 TYR A CA 1
ATOM 3138 C C . TYR A 1 393 ? 1.211 -9.711 3.396 1.00 98.50 393 TYR A C 1
ATOM 3140 O O . TYR A 1 393 ? 2.287 -10.303 3.286 1.00 98.50 393 TYR A O 1
ATOM 3148 N N . GLU A 1 394 ? 0.656 -9.023 2.403 1.00 98.12 394 GLU A N 1
ATOM 3149 C CA . GLU A 1 394 ? 1.219 -8.954 1.064 1.00 98.12 394 GLU A CA 1
ATOM 3150 C C . GLU A 1 394 ? 0.908 -7.634 0.355 1.00 98.12 394 GLU A C 1
ATOM 3152 O O . GLU A 1 394 ? -0.070 -6.945 0.649 1.00 98.12 394 GLU A O 1
ATOM 3157 N N . VAL A 1 395 ? 1.779 -7.286 -0.590 1.00 98.56 395 VAL A N 1
ATOM 3158 C CA . VAL A 1 395 ? 1.661 -6.133 -1.480 1.00 98.56 395 VAL A CA 1
ATOM 3159 C C . VAL A 1 395 ? 1.707 -6.643 -2.909 1.00 98.56 395 VAL A C 1
ATOM 3161 O O . VAL A 1 395 ? 2.607 -7.409 -3.260 1.00 98.56 395 VAL A O 1
ATOM 3164 N N . GLY A 1 396 ? 0.769 -6.230 -3.756 1.00 96.81 396 GLY A N 1
ATOM 3165 C CA . GLY A 1 396 ? 0.700 -6.790 -5.098 1.00 96.81 396 GLY A CA 1
ATOM 3166 C C . GLY A 1 396 ? -0.146 -6.031 -6.097 1.00 96.81 396 GLY A C 1
ATOM 3167 O O . GLY A 1 396 ? -0.778 -5.022 -5.800 1.00 96.81 396 GLY A O 1
ATOM 3168 N N . THR A 1 397 ? -0.120 -6.533 -7.327 1.00 94.12 397 THR A N 1
ATOM 3169 C CA . THR A 1 397 ? -0.843 -5.963 -8.466 1.00 94.12 397 THR A CA 1
ATOM 3170 C C . THR A 1 397 ? -2.028 -6.849 -8.824 1.00 94.12 397 THR A C 1
ATOM 3172 O O . THR A 1 397 ? -1.861 -7.946 -9.364 1.00 94.12 397 THR A O 1
ATOM 3175 N N . LEU A 1 398 ? -3.241 -6.350 -8.569 1.00 91.62 398 LEU A N 1
ATOM 3176 C CA . LEU A 1 398 ? -4.485 -7.117 -8.741 1.00 91.62 398 LEU A CA 1
ATOM 3177 C C . LEU A 1 398 ? -4.654 -7.639 -10.175 1.00 91.62 398 LEU A C 1
ATOM 3179 O O . LEU A 1 398 ? -5.064 -8.775 -10.396 1.00 91.62 398 LEU A O 1
ATOM 3183 N N . LYS A 1 399 ? -4.261 -6.822 -11.157 1.00 90.69 399 LYS A N 1
ATOM 3184 C CA . LYS A 1 399 ? -4.322 -7.145 -12.588 1.00 90.69 399 LYS A CA 1
ATOM 3185 C C . LYS A 1 399 ? -3.506 -8.380 -12.972 1.00 90.69 399 LYS A C 1
ATOM 3187 O O . LYS A 1 399 ? -3.898 -9.102 -13.883 1.00 90.69 399 LYS A O 1
ATOM 3192 N N . TYR A 1 400 ? -2.372 -8.602 -12.314 1.00 90.88 400 TYR A N 1
ATOM 3193 C CA . TYR A 1 400 ? -1.442 -9.669 -12.674 1.00 90.88 400 TYR A CA 1
ATOM 3194 C C . TYR A 1 400 ? -1.479 -10.860 -11.717 1.00 90.88 400 TYR A C 1
ATOM 3196 O O . TYR A 1 400 ? -0.841 -11.872 -12.005 1.00 90.88 400 TYR A O 1
ATOM 3204 N N . GLY A 1 401 ? -2.194 -10.748 -10.591 1.00 93.62 401 GLY A N 1
ATOM 3205 C CA . GLY A 1 401 ? -2.209 -11.781 -9.559 1.00 93.62 401 GLY A CA 1
ATOM 3206 C C . GLY A 1 401 ? -0.803 -12.052 -9.022 1.00 93.62 401 GLY A C 1
ATOM 3207 O O . GLY A 1 401 ? -0.414 -13.209 -8.888 1.00 93.62 401 GLY A O 1
ATOM 3208 N N . ALA A 1 402 ? -0.005 -10.998 -8.831 1.00 95.00 402 ALA A N 1
ATOM 3209 C CA . ALA A 1 402 ? 1.377 -11.093 -8.370 1.00 95.00 402 ALA A CA 1
ATOM 3210 C C . ALA A 1 402 ? 1.576 -10.270 -7.104 1.00 95.00 402 ALA A C 1
ATOM 3212 O O . ALA A 1 402 ? 1.320 -9.061 -7.108 1.00 95.00 402 ALA A O 1
ATOM 3213 N N . PHE A 1 403 ? 2.064 -10.935 -6.060 1.00 97.62 403 PHE A N 1
ATOM 3214 C CA . PHE A 1 403 ? 2.173 -10.394 -4.713 1.00 97.62 403 PHE A CA 1
ATOM 3215 C C . PHE A 1 403 ? 3.514 -10.769 -4.080 1.00 97.62 403 PHE A C 1
ATOM 3217 O O . PHE A 1 403 ? 4.046 -11.853 -4.309 1.00 97.62 403 PHE A O 1
ATOM 3224 N N . VAL A 1 404 ? 4.056 -9.879 -3.260 1.00 97.88 404 VAL A N 1
ATOM 3225 C CA . VAL A 1 404 ? 5.215 -10.126 -2.394 1.00 97.88 404 VAL A CA 1
ATOM 3226 C C . VAL A 1 404 ? 4.814 -9.906 -0.947 1.00 97.88 404 VAL A C 1
ATOM 3228 O O . VAL A 1 404 ? 3.849 -9.195 -0.675 1.00 97.88 404 VAL A O 1
ATOM 3231 N N . ARG A 1 405 ? 5.562 -10.474 0.000 1.00 98.12 405 ARG A N 1
ATOM 3232 C CA . ARG A 1 405 ? 5.371 -10.144 1.418 1.00 98.12 405 ARG A CA 1
ATOM 3233 C C . ARG A 1 405 ? 5.551 -8.640 1.634 1.00 98.12 405 ARG A C 1
ATOM 3235 O O . ARG A 1 405 ? 6.411 -8.033 0.990 1.00 98.12 405 ARG A O 1
ATOM 3242 N N . SER A 1 406 ? 4.784 -8.050 2.549 1.00 97.69 406 SER A N 1
ATOM 3243 C CA . SER A 1 406 ? 4.871 -6.612 2.851 1.00 97.69 406 SER A CA 1
ATOM 3244 C C . SER A 1 406 ? 6.296 -6.166 3.189 1.00 97.69 406 SER A C 1
ATOM 3246 O O . SER A 1 406 ? 6.742 -5.123 2.716 1.00 97.69 406 SER A O 1
ATOM 3248 N N . GLU A 1 407 ? 7.044 -7.001 3.914 1.00 97.56 407 GLU A N 1
ATOM 3249 C CA . GLU A 1 407 ? 8.421 -6.727 4.327 1.00 97.56 407 GLU A CA 1
ATOM 3250 C C . GLU A 1 407 ? 9.454 -6.764 3.191 1.00 97.56 407 GLU A C 1
ATOM 3252 O O . GLU A 1 407 ? 10.564 -6.261 3.359 1.00 97.56 407 GLU A O 1
ATOM 3257 N N . ASP A 1 408 ? 9.115 -7.356 2.043 1.00 97.50 408 ASP A N 1
ATOM 3258 C CA . ASP A 1 408 ? 10.006 -7.409 0.883 1.00 97.50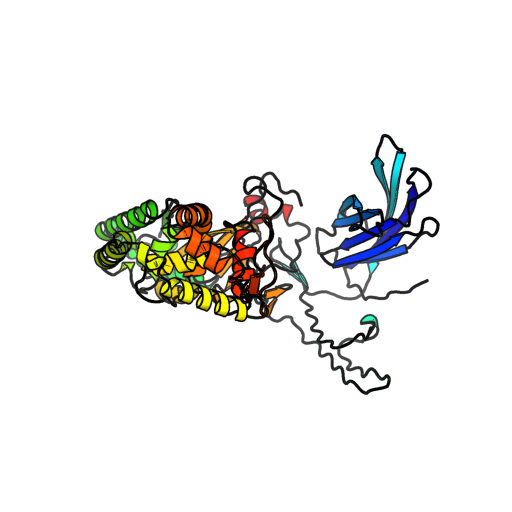 408 ASP A CA 1
ATOM 3259 C C . ASP A 1 408 ? 9.649 -6.343 -0.171 1.00 97.50 408 ASP A C 1
ATOM 3261 O O . ASP A 1 408 ? 10.396 -6.153 -1.136 1.00 97.50 408 ASP A O 1
ATOM 3265 N N . PHE A 1 409 ? 8.546 -5.603 0.001 1.00 97.56 409 PHE A N 1
ATOM 3266 C CA . PHE A 1 409 ? 8.168 -4.535 -0.922 1.00 97.56 409 PHE A CA 1
ATOM 3267 C C . PHE A 1 409 ? 9.241 -3.436 -0.979 1.00 97.56 409 PHE A C 1
ATOM 3269 O O . PHE A 1 409 ? 9.664 -2.873 0.030 1.00 97.56 409 PHE A O 1
ATOM 3276 N N . GLY A 1 410 ? 9.675 -3.110 -2.199 1.00 94.50 410 GLY A N 1
ATOM 3277 C CA . GLY A 1 410 ? 10.764 -2.169 -2.458 1.00 94.50 410 GLY A CA 1
ATOM 3278 C C . GLY A 1 410 ? 12.140 -2.820 -2.622 1.00 94.50 410 GLY A C 1
ATOM 3279 O O . GLY A 1 410 ? 13.044 -2.128 -3.081 1.00 94.50 410 GLY A O 1
ATOM 3280 N N . SER A 1 411 ? 12.284 -4.118 -2.329 1.00 95.50 411 SER A N 1
ATOM 3281 C CA . SER A 1 411 ? 13.489 -4.906 -2.630 1.00 95.50 411 SER A CA 1
ATOM 3282 C C . SER A 1 411 ? 13.650 -5.191 -4.127 1.00 95.50 411 SER A C 1
ATOM 3284 O O . SER A 1 411 ? 12.717 -5.030 -4.918 1.00 95.50 411 SER A O 1
ATOM 3286 N N . GLU A 1 412 ? 14.840 -5.628 -4.541 1.00 90.81 412 GLU A N 1
ATOM 3287 C CA . GLU A 1 412 ? 15.108 -5.961 -5.941 1.00 90.81 412 GLU A CA 1
ATOM 3288 C C . GLU A 1 412 ? 14.714 -7.406 -6.244 1.00 90.81 412 GLU A C 1
ATOM 3290 O O . GLU A 1 412 ? 15.232 -8.329 -5.619 1.00 90.81 412 GLU A O 1
ATOM 3295 N N . PHE A 1 413 ? 13.851 -7.597 -7.242 1.00 87.75 413 PHE A N 1
ATOM 3296 C CA . PHE A 1 413 ? 13.468 -8.913 -7.747 1.00 87.75 413 PHE A CA 1
ATOM 3297 C C . PHE A 1 413 ? 13.858 -9.073 -9.214 1.00 87.75 413 PHE A C 1
ATOM 3299 O O . PHE A 1 413 ? 13.959 -8.095 -9.967 1.00 87.75 413 PHE A O 1
ATOM 3306 N N . PHE A 1 414 ? 14.039 -10.321 -9.624 1.00 82.81 414 PHE A N 1
ATOM 3307 C CA . PHE A 1 414 ? 14.159 -10.709 -11.019 1.00 82.81 414 PHE A CA 1
ATOM 3308 C C . PHE A 1 414 ? 13.592 -12.114 -11.196 1.00 82.81 414 PHE A C 1
ATOM 3310 O O . PHE A 1 414 ? 13.944 -13.014 -10.442 1.00 82.81 414 PHE A O 1
ATOM 3317 N N . MET A 1 415 ? 12.710 -12.288 -12.183 1.00 77.44 415 MET A N 1
ATOM 3318 C CA . MET A 1 415 ? 12.118 -13.587 -12.528 1.00 77.44 415 MET A CA 1
ATOM 3319 C C . MET A 1 415 ? 11.600 -14.346 -11.301 1.00 77.44 415 MET A C 1
ATOM 3321 O O . MET A 1 415 ? 12.034 -15.454 -11.032 1.00 77.44 415 MET A O 1
ATOM 3325 N N . GLY A 1 416 ? 10.713 -13.753 -10.499 1.00 77.88 416 GLY A N 1
ATOM 3326 C CA . GLY A 1 416 ? 10.149 -14.504 -9.371 1.00 77.88 416 GLY A CA 1
ATOM 3327 C C . GLY A 1 416 ? 10.961 -14.483 -8.074 1.00 77.88 416 GLY A C 1
ATOM 3328 O O . GLY A 1 416 ? 10.399 -14.755 -7.013 1.00 77.88 416 GLY A O 1
ATOM 3329 N N . HIS A 1 417 ? 12.251 -14.150 -8.148 1.00 81.94 417 HIS A N 1
ATOM 3330 C CA . HIS A 1 417 ? 13.205 -14.333 -7.057 1.00 81.94 417 HIS A CA 1
ATOM 3331 C C . HIS A 1 417 ? 13.703 -13.014 -6.476 1.00 81.94 417 HIS A C 1
ATOM 3333 O O . HIS A 1 417 ? 13.888 -12.024 -7.191 1.00 81.94 417 HIS A O 1
ATOM 3339 N N . LEU A 1 418 ? 13.935 -13.016 -5.165 1.00 85.62 418 LEU A N 1
ATOM 3340 C CA . LEU A 1 418 ? 14.499 -11.891 -4.432 1.00 85.62 418 LEU A CA 1
ATOM 3341 C C . LEU A 1 418 ? 16.012 -11.820 -4.687 1.00 85.62 418 LEU A C 1
ATOM 3343 O O . LEU A 1 418 ? 16.779 -12.622 -4.164 1.00 85.62 418 LEU A O 1
ATOM 3347 N N . MET A 1 419 ? 16.448 -10.831 -5.466 1.00 86.06 419 MET A N 1
ATOM 3348 C CA . MET A 1 419 ? 17.858 -10.648 -5.838 1.00 86.06 419 MET A CA 1
ATOM 3349 C C . MET A 1 419 ? 18.640 -9.901 -4.766 1.00 86.06 419 MET A C 1
ATOM 3351 O O . MET A 1 419 ? 19.782 -10.231 -4.457 1.00 86.06 419 MET A O 1
ATOM 3355 N N . LYS A 1 420 ? 18.028 -8.860 -4.203 1.00 88.00 420 LYS A N 1
ATOM 3356 C CA . LYS A 1 420 ? 18.633 -8.060 -3.143 1.00 88.00 420 LYS A CA 1
ATOM 3357 C C . LYS A 1 420 ? 17.555 -7.590 -2.193 1.00 88.00 420 LYS A C 1
ATOM 3359 O O . LYS A 1 420 ? 16.708 -6.774 -2.557 1.00 88.00 420 LYS A O 1
ATOM 3364 N N . LYS A 1 421 ? 17.635 -8.076 -0.956 1.00 94.25 421 LYS A N 1
ATOM 3365 C CA . LYS A 1 421 ? 16.773 -7.619 0.128 1.00 94.25 421 LYS A CA 1
ATOM 3366 C C . LYS A 1 421 ? 17.169 -6.208 0.553 1.00 94.25 421 LYS A C 1
ATOM 3368 O O . LYS A 1 421 ? 18.317 -5.968 0.923 1.00 94.25 421 LYS A O 1
ATOM 3373 N N . ILE A 1 422 ? 16.204 -5.301 0.510 1.00 95.81 422 ILE A N 1
ATOM 3374 C CA . ILE A 1 422 ? 16.294 -3.946 1.050 1.00 95.81 422 ILE A CA 1
ATOM 3375 C C . ILE A 1 422 ? 15.446 -3.920 2.333 1.00 95.81 422 ILE A C 1
ATOM 3377 O O . ILE A 1 422 ? 14.406 -4.583 2.366 1.00 95.81 422 ILE A O 1
ATOM 3381 N N . PRO A 1 423 ? 15.875 -3.230 3.408 1.00 96.81 423 PRO A N 1
ATOM 3382 C CA . PRO A 1 423 ? 15.080 -3.116 4.626 1.00 96.81 423 PRO A CA 1
ATOM 3383 C C . PRO A 1 423 ? 13.651 -2.627 4.353 1.00 96.81 423 PRO A C 1
ATOM 3385 O O . PRO A 1 423 ? 13.423 -1.758 3.510 1.00 96.81 423 PRO A O 1
ATOM 3388 N N . GLU A 1 424 ? 12.678 -3.184 5.075 1.00 97.94 424 GLU A N 1
ATOM 3389 C CA . GLU A 1 424 ? 11.287 -2.747 4.955 1.00 97.94 424 GLU A CA 1
ATOM 3390 C C . GLU A 1 424 ? 11.166 -1.261 5.312 1.00 97.94 424 GLU A C 1
ATOM 3392 O O . GLU A 1 424 ? 11.691 -0.795 6.328 1.00 97.94 424 GLU A O 1
ATOM 3397 N N . SER A 1 425 ? 10.444 -0.520 4.470 1.00 95.88 425 SER A N 1
ATOM 3398 C CA . SER A 1 425 ? 10.229 0.908 4.686 1.00 95.88 425 SER A CA 1
ATOM 3399 C C . SER A 1 425 ? 9.353 1.153 5.913 1.00 95.88 425 SER A C 1
ATOM 3401 O O . SER A 1 425 ? 8.311 0.521 6.074 1.00 95.88 425 SER A O 1
ATOM 3403 N N . ARG A 1 426 ? 9.730 2.149 6.723 1.00 96.75 426 ARG A N 1
ATOM 3404 C CA . ARG A 1 426 ? 8.827 2.747 7.717 1.00 96.75 426 ARG A CA 1
ATOM 3405 C C . ARG A 1 426 ? 7.510 3.151 7.050 1.00 96.75 426 ARG A C 1
ATOM 3407 O O . ARG A 1 426 ? 7.515 3.638 5.913 1.00 96.75 426 ARG A O 1
ATOM 3414 N N . ILE A 1 427 ? 6.404 2.997 7.771 1.00 97.00 427 ILE A N 1
ATOM 3415 C CA . ILE A 1 427 ? 5.057 3.210 7.236 1.00 97.00 427 ILE A CA 1
ATOM 3416 C C . ILE A 1 427 ? 4.852 4.637 6.716 1.00 97.00 427 ILE A C 1
ATOM 3418 O O . ILE A 1 427 ? 4.182 4.814 5.704 1.00 97.00 427 ILE A O 1
ATOM 3422 N N . CYS A 1 428 ? 5.535 5.633 7.289 1.00 96.06 428 CYS A N 1
ATOM 3423 C CA . CYS A 1 428 ? 5.482 7.022 6.831 1.00 96.06 428 CYS A CA 1
ATOM 3424 C C . CYS A 1 428 ? 5.887 7.212 5.359 1.00 96.06 428 CYS A C 1
ATOM 3426 O O . CYS A 1 428 ? 5.342 8.068 4.663 1.00 96.06 428 CYS A O 1
ATOM 3428 N N . PHE A 1 429 ? 6.805 6.394 4.832 1.00 96.31 429 PHE A N 1
ATOM 3429 C CA . PHE A 1 429 ? 7.164 6.443 3.410 1.00 96.31 429 PHE A CA 1
ATOM 3430 C C . PHE A 1 429 ? 6.051 5.869 2.518 1.00 96.31 429 PHE A C 1
ATOM 3432 O O . PHE A 1 429 ? 5.854 6.329 1.390 1.00 96.31 429 PHE A O 1
ATOM 3439 N N . LEU A 1 430 ? 5.290 4.894 3.025 1.00 96.50 430 LEU A N 1
ATOM 3440 C CA . LEU A 1 430 ? 4.095 4.385 2.354 1.00 96.50 430 LEU A CA 1
ATOM 3441 C C . LEU A 1 430 ? 2.945 5.394 2.445 1.00 96.50 430 LEU A C 1
ATOM 3443 O O . LEU A 1 430 ? 2.305 5.655 1.434 1.00 96.50 430 LEU A O 1
ATOM 3447 N N . GLU A 1 431 ? 2.748 6.058 3.586 1.00 95.31 431 GLU A N 1
ATOM 3448 C CA . GLU A 1 431 ? 1.790 7.164 3.732 1.00 95.31 431 GLU A CA 1
ATOM 3449 C C . GLU A 1 431 ? 2.090 8.311 2.765 1.00 95.31 431 GLU A C 1
ATOM 3451 O O . GLU A 1 431 ? 1.175 8.848 2.132 1.00 95.31 431 GLU A O 1
ATOM 3456 N N . GLY A 1 432 ? 3.373 8.647 2.591 1.00 93.31 432 GLY A N 1
ATOM 3457 C CA . GLY A 1 432 ? 3.833 9.597 1.582 1.00 93.31 432 GLY A CA 1
ATOM 3458 C C . GLY A 1 432 ? 3.458 9.174 0.159 1.00 93.31 432 GLY A C 1
ATOM 3459 O O . GLY A 1 432 ? 3.045 10.014 -0.639 1.00 93.31 432 GLY A O 1
ATOM 3460 N N . THR A 1 433 ? 3.523 7.875 -0.143 1.00 92.56 433 THR A N 1
ATOM 3461 C CA . THR A 1 433 ? 3.120 7.305 -1.440 1.00 92.56 433 THR A CA 1
ATOM 3462 C C . THR A 1 433 ? 1.603 7.304 -1.623 1.00 92.56 433 THR A C 1
ATOM 3464 O O . THR A 1 433 ? 1.105 7.797 -2.633 1.00 92.56 433 THR A O 1
ATOM 3467 N N . TRP A 1 434 ? 0.844 6.808 -0.644 1.00 93.25 434 TRP A N 1
ATOM 3468 C CA . TRP A 1 434 ? -0.618 6.721 -0.703 1.00 93.25 434 TRP A CA 1
ATOM 3469 C C . TRP A 1 434 ? -1.287 8.098 -0.784 1.00 93.25 434 TRP A C 1
ATOM 3471 O O . TRP A 1 434 ? -2.379 8.222 -1.339 1.00 93.25 434 TRP A O 1
ATOM 3481 N N . SER A 1 435 ? -0.632 9.143 -0.265 1.00 91.06 435 SER A N 1
ATOM 3482 C CA . SER A 1 435 ? -1.141 10.521 -0.212 1.00 91.06 435 SER A CA 1
ATOM 3483 C C . SER A 1 435 ? -0.351 11.526 -1.064 1.00 91.06 435 SER A C 1
ATOM 3485 O O . SER A 1 435 ? -0.465 12.737 -0.860 1.00 91.06 435 SER A O 1
ATOM 3487 N N . ASN A 1 436 ? 0.410 11.045 -2.051 1.00 81.94 436 ASN A N 1
ATOM 3488 C CA . ASN A 1 436 ? 1.325 11.856 -2.861 1.00 81.94 436 ASN A CA 1
ATOM 3489 C C . ASN A 1 436 ? 0.668 13.002 -3.654 1.00 81.94 436 ASN A C 1
ATOM 3491 O O . ASN A 1 436 ? 1.363 13.929 -4.050 1.00 81.94 436 ASN A O 1
ATOM 3495 N N . ILE A 1 437 ? -0.657 13.010 -3.829 1.00 77.62 437 ILE A N 1
ATOM 3496 C CA . ILE A 1 437 ? -1.380 14.133 -4.446 1.00 77.62 437 ILE A CA 1
ATOM 3497 C C . ILE A 1 437 ? -1.134 15.463 -3.715 1.00 77.62 437 ILE A C 1
ATOM 3499 O O . ILE A 1 437 ? -1.125 16.524 -4.334 1.00 77.62 437 ILE A O 1
ATOM 3503 N N . PHE A 1 438 ? -0.887 15.412 -2.403 1.00 71.12 438 PHE A N 1
ATOM 3504 C CA . PHE A 1 438 ? -0.591 16.594 -1.596 1.00 71.12 438 PHE A CA 1
ATOM 3505 C C . PHE A 1 438 ? 0.874 17.017 -1.663 1.00 71.12 438 PHE A C 1
ATOM 3507 O O . PHE A 1 438 ? 1.193 18.114 -1.217 1.00 71.12 438 PHE A O 1
ATOM 3514 N N . SER A 1 439 ? 1.763 16.203 -2.238 1.00 66.00 439 SER A N 1
ATOM 3515 C CA . SER A 1 439 ? 3.187 16.529 -2.305 1.00 66.00 439 SER A CA 1
ATOM 3516 C C . SER A 1 439 ? 3.445 17.756 -3.192 1.00 66.00 439 SER A C 1
ATOM 3518 O O . SER A 1 439 ? 4.308 18.574 -2.882 1.00 66.00 439 SER A O 1
ATOM 3520 N N . GLN A 1 440 ? 2.635 17.950 -4.238 1.00 62.84 440 GLN A N 1
ATOM 3521 C CA . GLN A 1 440 ? 2.691 19.143 -5.081 1.00 62.84 440 GLN A CA 1
ATOM 3522 C C . GLN A 1 440 ? 2.189 20.389 -4.339 1.00 62.84 440 GLN A C 1
ATOM 3524 O O . GLN A 1 440 ? 2.874 21.405 -4.316 1.00 62.84 440 GLN A O 1
ATOM 3529 N N . SER A 1 441 ? 1.048 20.305 -3.649 1.00 66.62 441 SER A N 1
ATOM 3530 C CA . SER A 1 441 ? 0.565 21.419 -2.820 1.00 66.62 441 SER A CA 1
ATOM 3531 C C . SER A 1 441 ? 1.516 21.735 -1.661 1.00 66.62 441 SER A C 1
ATOM 3533 O O . SER A 1 441 ? 1.660 22.891 -1.275 1.00 66.62 441 SER A O 1
ATOM 3535 N N . PHE A 1 442 ? 2.194 20.726 -1.112 1.00 65.00 442 PHE A N 1
ATOM 3536 C CA . PHE A 1 442 ? 3.244 20.911 -0.118 1.00 65.00 442 PHE A CA 1
ATOM 3537 C C . PHE A 1 442 ? 4.442 21.662 -0.707 1.00 65.00 442 PHE A C 1
ATOM 3539 O O . PHE A 1 442 ? 4.898 22.620 -0.089 1.00 65.00 442 PHE A O 1
ATOM 3546 N N . MET A 1 443 ? 4.900 21.310 -1.916 1.00 63.28 443 MET A N 1
ATOM 3547 C CA . MET A 1 443 ? 5.922 22.088 -2.633 1.00 63.28 443 MET A CA 1
ATOM 3548 C C . MET A 1 443 ? 5.537 23.566 -2.744 1.00 63.28 443 MET A C 1
ATOM 3550 O O . MET A 1 443 ? 6.348 24.429 -2.405 1.00 63.28 443 MET A O 1
ATOM 3554 N N . ASP A 1 444 ? 4.296 23.852 -3.141 1.00 61.81 444 ASP A N 1
ATOM 3555 C CA . ASP A 1 444 ? 3.795 25.223 -3.273 1.00 61.81 444 ASP A CA 1
ATOM 3556 C C . ASP A 1 444 ? 3.780 25.957 -1.922 1.00 61.81 444 ASP A C 1
ATOM 3558 O O . ASP A 1 444 ? 4.221 27.100 -1.827 1.00 61.81 444 ASP A O 1
ATOM 3562 N N . ILE A 1 445 ? 3.336 25.300 -0.845 1.00 61.62 445 ILE A N 1
ATOM 3563 C CA . ILE A 1 445 ? 3.318 25.882 0.508 1.00 61.62 445 ILE A CA 1
ATOM 3564 C C . ILE A 1 445 ? 4.735 26.193 0.989 1.00 61.62 445 ILE A C 1
ATOM 3566 O O . ILE A 1 445 ? 4.989 27.280 1.509 1.00 61.62 445 ILE A O 1
ATOM 3570 N N . VAL A 1 446 ? 5.675 25.267 0.805 1.00 59.91 446 VAL A N 1
ATOM 3571 C CA . VAL A 1 446 ? 7.064 25.483 1.211 1.00 59.91 446 VAL A CA 1
ATOM 3572 C C . VAL A 1 446 ? 7.699 26.600 0.376 1.00 59.91 446 VAL A C 1
ATOM 3574 O O . VAL A 1 446 ? 8.443 27.410 0.921 1.00 59.91 446 VAL A O 1
ATOM 3577 N N . TYR A 1 447 ? 7.348 26.736 -0.906 1.00 58.94 447 TYR A N 1
ATOM 3578 C CA . TYR A 1 447 ? 7.738 27.874 -1.746 1.00 58.94 447 TYR A CA 1
ATOM 3579 C C . TYR A 1 447 ? 7.131 29.214 -1.287 1.00 58.94 447 TYR A C 1
ATOM 3581 O O . TYR A 1 447 ? 7.832 30.225 -1.263 1.00 58.94 447 TYR A O 1
ATOM 3589 N N . LEU A 1 448 ? 5.865 29.232 -0.864 1.00 50.66 448 LEU A N 1
ATOM 3590 C CA . LEU A 1 448 ? 5.131 30.451 -0.491 1.00 50.66 448 LEU A CA 1
ATOM 3591 C C . LEU A 1 448 ? 5.336 30.903 0.966 1.00 50.66 448 LEU A C 1
ATOM 3593 O O . LEU A 1 448 ? 5.069 32.057 1.289 1.00 50.66 448 LEU A O 1
ATOM 3597 N N . SER A 1 449 ? 5.810 30.027 1.855 1.00 51.81 449 SER A N 1
ATOM 3598 C CA . SER A 1 449 ? 5.909 30.267 3.309 1.00 51.81 449 SER A CA 1
ATOM 3599 C C . SER A 1 449 ? 6.917 31.339 3.774 1.00 51.81 449 SER A C 1
ATOM 3601 O O . SER A 1 449 ? 7.120 31.496 4.977 1.00 51.81 449 SER A O 1
ATOM 3603 N N . GLY A 1 450 ? 7.555 32.100 2.876 1.00 44.06 450 GLY A N 1
ATOM 3604 C CA . GLY A 1 450 ? 8.387 33.270 3.216 1.00 44.06 450 GLY A CA 1
ATOM 3605 C C . GLY A 1 450 ? 9.711 32.978 3.946 1.00 44.06 450 GLY A C 1
ATOM 3606 O O . GLY A 1 450 ? 10.578 33.839 3.990 1.00 44.06 450 GLY A O 1
ATOM 3607 N N . GLN A 1 451 ? 9.915 31.758 4.452 1.00 47.44 451 GLN A N 1
ATOM 3608 C CA . GLN A 1 451 ? 11.217 31.190 4.850 1.00 47.44 451 GLN A CA 1
ATOM 3609 C C . GLN A 1 451 ? 11.959 30.570 3.645 1.00 47.44 451 GLN A C 1
ATOM 3611 O O . GLN A 1 451 ? 12.990 29.922 3.799 1.00 47.44 451 GLN A O 1
ATOM 3616 N N . SER A 1 452 ? 11.384 30.696 2.446 1.00 45.75 452 SER A N 1
ATOM 3617 C CA . SER A 1 452 ? 11.648 29.851 1.283 1.00 45.75 452 SER A CA 1
ATOM 3618 C C . SER A 1 452 ? 12.874 30.259 0.471 1.00 45.75 452 SER A C 1
ATOM 3620 O O . SER A 1 452 ? 13.527 29.371 -0.075 1.00 45.75 452 SER A O 1
ATOM 3622 N N . GLU A 1 453 ? 13.247 31.544 0.426 1.00 44.69 453 GLU A N 1
ATOM 3623 C CA . GLU A 1 453 ? 14.542 31.916 -0.152 1.00 44.69 453 GLU A CA 1
ATOM 3624 C C . GLU A 1 453 ? 15.664 31.271 0.665 1.00 44.69 453 GLU A C 1
ATOM 3626 O O . GLU A 1 453 ? 16.461 30.527 0.107 1.00 44.69 453 GLU A O 1
ATOM 3631 N N . ASP A 1 454 ? 15.648 31.383 1.995 1.00 52.44 454 ASP A N 1
ATOM 3632 C CA . ASP A 1 454 ? 16.645 30.724 2.844 1.00 52.44 454 ASP A CA 1
ATOM 3633 C C . ASP A 1 454 ? 16.544 29.200 2.812 1.00 52.44 454 ASP A C 1
ATOM 3635 O O . ASP A 1 454 ? 17.565 28.529 2.712 1.00 52.44 454 ASP A O 1
ATOM 3639 N N . PHE A 1 455 ? 15.343 28.620 2.868 1.00 51.66 455 PHE A N 1
ATOM 3640 C CA . PHE A 1 455 ? 15.170 27.170 2.829 1.00 51.66 455 PHE A CA 1
ATOM 3641 C C . PHE A 1 455 ? 15.651 26.595 1.492 1.00 51.66 455 PHE A C 1
ATOM 3643 O O . PHE A 1 455 ? 16.601 25.812 1.452 1.00 51.66 455 PHE A O 1
ATOM 3650 N N . TRP A 1 456 ? 15.070 27.012 0.369 1.00 55.94 456 TRP A N 1
ATOM 3651 C CA . TRP A 1 456 ? 15.411 26.438 -0.929 1.00 55.94 456 TRP A CA 1
ATOM 3652 C C . TRP A 1 456 ? 16.815 26.829 -1.382 1.00 55.94 456 TRP A C 1
ATOM 3654 O O . TRP A 1 456 ? 17.556 25.952 -1.817 1.00 55.94 456 TRP A O 1
ATOM 3664 N N . HIS A 1 457 ? 17.273 28.072 -1.190 1.00 57.84 457 HIS A N 1
ATOM 3665 C CA . HIS A 1 457 ? 18.664 28.413 -1.519 1.00 57.84 457 HIS A CA 1
ATOM 3666 C C . HIS A 1 457 ? 19.649 27.590 -0.673 1.00 57.84 457 HIS A C 1
ATOM 3668 O O . HIS A 1 457 ? 20.660 27.099 -1.189 1.00 57.84 457 HIS A O 1
ATOM 3674 N N . ARG A 1 458 ? 19.329 27.332 0.603 1.00 55.91 458 ARG A N 1
ATOM 3675 C CA . ARG A 1 458 ? 20.144 26.481 1.482 1.00 55.91 458 ARG A CA 1
ATOM 3676 C C . ARG A 1 458 ? 20.083 24.994 1.149 1.00 55.91 458 ARG A C 1
ATOM 3678 O O . ARG A 1 458 ? 20.973 24.298 1.613 1.00 55.91 458 ARG A O 1
ATOM 3685 N N . TRP A 1 459 ? 19.143 24.501 0.345 1.00 54.53 459 TRP A N 1
ATOM 3686 C CA . TRP A 1 459 ? 19.058 23.080 -0.037 1.00 54.53 459 TRP A CA 1
ATOM 3687 C C . TRP A 1 459 ? 19.334 22.809 -1.519 1.00 54.53 459 TRP A C 1
ATOM 3689 O O . TRP A 1 459 ? 19.660 21.677 -1.875 1.00 54.53 459 TRP A O 1
ATOM 3699 N N . THR A 1 460 ? 19.233 23.819 -2.385 1.00 55.09 460 THR A N 1
ATOM 3700 C CA . THR A 1 460 ? 19.133 23.630 -3.841 1.00 55.09 460 THR A CA 1
ATOM 3701 C C . THR A 1 460 ? 20.006 24.584 -4.646 1.00 55.09 460 THR A C 1
ATOM 3703 O O . THR A 1 460 ? 20.008 24.463 -5.865 1.00 55.09 460 THR A O 1
ATOM 3706 N N . ARG A 1 461 ? 20.737 25.520 -4.027 1.00 56.06 461 ARG A N 1
ATOM 3707 C CA . ARG A 1 461 ? 21.789 26.323 -4.681 1.00 56.06 461 ARG A CA 1
ATOM 3708 C C . ARG A 1 461 ? 23.152 26.011 -4.077 1.00 56.06 461 ARG A C 1
ATOM 3710 O O . ARG A 1 461 ? 23.223 25.604 -2.917 1.00 56.06 461 ARG A O 1
ATOM 3717 N N . ASP A 1 462 ? 24.221 26.174 -4.847 1.00 53.41 462 ASP A N 1
ATOM 3718 C CA . ASP A 1 462 ? 25.578 26.043 -4.312 1.00 53.41 462 ASP A CA 1
ATOM 3719 C C . ASP A 1 462 ? 25.848 27.151 -3.289 1.00 53.41 462 ASP A C 1
ATOM 3721 O O . ASP A 1 462 ? 25.183 28.187 -3.285 1.00 53.41 462 ASP A O 1
ATOM 3725 N N . THR A 1 463 ? 26.749 26.899 -2.339 1.00 54.06 463 THR A N 1
ATOM 3726 C CA . THR A 1 463 ? 27.078 27.917 -1.335 1.00 54.06 463 THR A CA 1
ATOM 3727 C C . THR A 1 463 ? 28.129 28.836 -1.938 1.00 54.06 463 THR A C 1
ATOM 3729 O O . THR A 1 463 ? 29.293 28.449 -2.035 1.00 54.06 463 THR A O 1
ATOM 3732 N N . GLU A 1 464 ? 27.711 30.024 -2.359 1.00 54.94 464 GLU A N 1
ATOM 3733 C CA . GLU A 1 464 ? 28.593 31.067 -2.879 1.00 54.94 464 GLU A CA 1
ATOM 3734 C C . GLU A 1 464 ? 29.131 31.911 -1.716 1.00 54.94 464 GLU A C 1
ATOM 3736 O O . GLU A 1 464 ? 28.386 32.308 -0.818 1.00 54.94 464 GLU A O 1
ATOM 3741 N N . ARG A 1 465 ? 30.446 32.140 -1.689 1.00 50.88 465 ARG A N 1
ATOM 3742 C CA . ARG A 1 465 ? 31.098 33.085 -0.774 1.00 50.88 465 ARG A CA 1
ATOM 3743 C C . ARG A 1 465 ? 31.945 34.045 -1.587 1.00 50.88 465 ARG A C 1
ATOM 3745 O O . ARG A 1 465 ? 32.827 33.584 -2.303 1.00 50.88 465 ARG A O 1
ATOM 3752 N N . ASP A 1 466 ? 31.729 35.344 -1.446 1.00 53.44 466 ASP A N 1
ATOM 3753 C CA . ASP A 1 466 ? 32.643 36.332 -2.020 1.00 53.44 466 ASP A CA 1
ATOM 3754 C C . ASP A 1 466 ? 34.007 36.230 -1.316 1.00 53.44 466 ASP A C 1
ATOM 3756 O O . ASP A 1 466 ? 34.077 36.214 -0.083 1.00 53.44 466 ASP A O 1
ATOM 3760 N N . ILE A 1 467 ? 35.088 36.102 -2.089 1.00 65.31 467 ILE A N 1
ATOM 3761 C CA . ILE A 1 467 ? 36.459 36.182 -1.580 1.00 65.31 467 ILE A CA 1
ATOM 3762 C C . ILE A 1 467 ? 37.022 37.554 -1.952 1.00 65.31 467 ILE A C 1
ATOM 3764 O O . ILE A 1 467 ? 36.948 37.975 -3.105 1.00 65.31 467 ILE A O 1
ATOM 3768 N N . GLU A 1 468 ? 37.643 38.227 -0.986 1.00 58.00 468 GLU A N 1
ATOM 3769 C CA . GLU A 1 468 ? 38.450 39.413 -1.265 1.00 58.00 468 GLU A CA 1
ATOM 3770 C C . GLU A 1 468 ? 39.746 39.030 -1.999 1.00 58.00 468 GLU A C 1
ATOM 3772 O O . GLU A 1 468 ? 40.537 38.206 -1.534 1.00 58.00 468 GLU A O 1
ATOM 3777 N N . GLU A 1 469 ? 39.978 39.637 -3.162 1.00 55.94 469 GLU A N 1
ATOM 3778 C CA . GLU A 1 469 ? 41.201 39.438 -3.939 1.00 55.94 469 GLU A CA 1
ATOM 3779 C C . GLU A 1 469 ? 42.379 40.183 -3.297 1.00 55.94 469 GLU A C 1
ATOM 3781 O O . GLU A 1 469 ? 42.292 41.375 -2.979 1.00 55.94 469 GLU A O 1
ATOM 3786 N N . HIS A 1 470 ? 43.509 39.495 -3.108 1.00 50.91 470 HIS A N 1
ATOM 3787 C CA . HIS A 1 470 ? 44.727 40.093 -2.558 1.00 50.91 470 HIS A CA 1
ATOM 3788 C C . HIS A 1 470 ? 45.938 39.843 -3.472 1.00 50.91 470 HIS A C 1
ATOM 3790 O O . HIS A 1 470 ? 46.306 38.683 -3.679 1.00 50.91 470 HIS A O 1
ATOM 3796 N N . PRO A 1 471 ? 46.609 40.904 -3.975 1.00 53.78 471 PRO A N 1
ATOM 3797 C CA . PRO A 1 471 ? 46.347 42.332 -3.732 1.00 53.78 471 PRO A CA 1
ATOM 3798 C C . PRO A 1 471 ? 45.078 42.832 -4.444 1.00 53.78 471 PRO A C 1
ATOM 3800 O O . PRO A 1 471 ? 44.713 42.309 -5.490 1.00 53.78 471 PRO A O 1
ATOM 3803 N N . ALA A 1 472 ? 44.426 43.857 -3.886 1.00 58.28 472 ALA A N 1
ATOM 3804 C CA . ALA A 1 472 ? 43.189 44.407 -4.441 1.00 58.28 472 ALA A CA 1
ATOM 3805 C C . ALA A 1 472 ? 43.424 45.009 -5.839 1.00 58.28 472 ALA A C 1
ATOM 3807 O O . ALA A 1 472 ? 44.238 45.925 -6.003 1.00 58.28 472 ALA A O 1
ATOM 3808 N N . LEU A 1 473 ? 42.721 44.481 -6.843 1.00 63.31 473 LEU A N 1
ATOM 3809 C CA . LEU A 1 473 ? 42.768 44.962 -8.223 1.00 63.31 473 LEU A CA 1
ATOM 3810 C C . LEU A 1 473 ? 41.856 46.199 -8.403 1.00 63.31 473 LEU A C 1
ATOM 3812 O O . LEU A 1 473 ? 40.877 46.360 -7.674 1.00 63.31 473 LEU A O 1
ATOM 3816 N N . PRO A 1 474 ? 42.182 47.129 -9.323 1.00 59.16 474 PRO A N 1
ATOM 3817 C CA . PRO A 1 474 ? 41.402 48.351 -9.525 1.00 59.16 474 PRO A CA 1
ATOM 3818 C C . PRO A 1 474 ? 40.026 48.055 -10.141 1.00 59.16 474 PRO A C 1
ATOM 3820 O O . PRO A 1 474 ? 39.960 47.509 -11.241 1.00 59.16 474 PRO A O 1
ATOM 3823 N N . SER A 1 475 ? 38.949 48.476 -9.465 1.00 56.53 475 SER A N 1
ATOM 3824 C CA . SER A 1 475 ? 37.585 48.073 -9.818 1.00 56.53 475 SER A CA 1
ATOM 3825 C C . SER A 1 475 ? 36.971 48.833 -11.005 1.00 56.53 475 SER A C 1
ATOM 3827 O O . SER A 1 475 ? 37.095 50.058 -11.118 1.00 56.53 475 SER A O 1
ATOM 3829 N N . ARG A 1 476 ? 36.270 48.121 -11.901 1.00 60.72 476 ARG A N 1
ATOM 3830 C CA . ARG A 1 476 ? 35.501 48.697 -13.029 1.00 60.72 476 ARG A CA 1
ATOM 3831 C C . ARG A 1 476 ? 33.980 48.677 -12.778 1.00 60.72 476 ARG A C 1
ATOM 3833 O O . ARG A 1 476 ? 33.497 47.813 -12.055 1.00 60.72 476 ARG A O 1
ATOM 3840 N N . PRO A 1 477 ? 33.173 49.547 -13.428 1.00 49.31 477 PRO A N 1
ATOM 3841 C CA . PRO A 1 477 ? 31.731 49.694 -13.144 1.00 49.31 477 PRO A CA 1
ATOM 3842 C C . PRO A 1 477 ? 30.820 48.483 -13.448 1.00 49.31 477 PRO A C 1
ATOM 3844 O O . PRO A 1 477 ? 29.609 48.587 -13.269 1.00 49.31 477 PRO A O 1
ATOM 3847 N N . HIS A 1 478 ? 31.364 47.351 -13.905 1.00 56.50 478 HIS A N 1
ATOM 3848 C CA . HIS A 1 478 ? 30.623 46.124 -14.242 1.00 56.50 478 HIS A CA 1
ATOM 3849 C C . HIS A 1 478 ? 31.344 44.847 -13.776 1.00 56.50 478 HIS A C 1
ATOM 3851 O O . HIS A 1 478 ? 31.120 43.771 -14.327 1.00 56.50 478 HIS A O 1
ATOM 3857 N N . GLU A 1 479 ? 32.262 44.965 -12.819 1.00 55.50 479 GLU A N 1
ATOM 3858 C CA . GLU A 1 479 ? 33.071 43.839 -12.357 1.00 55.50 479 GLU A CA 1
ATOM 3859 C C . GLU A 1 479 ? 32.269 42.966 -11.382 1.00 55.50 479 GLU A C 1
ATOM 3861 O O . GLU A 1 479 ? 31.682 43.467 -10.422 1.00 55.50 479 GLU A O 1
ATOM 3866 N N . GLN A 1 480 ? 32.186 41.666 -11.673 1.00 52.09 480 GLN A N 1
ATOM 3867 C CA . GLN A 1 480 ? 31.565 40.682 -10.786 1.00 52.09 480 GLN A CA 1
ATOM 3868 C C . GLN A 1 480 ? 32.536 40.347 -9.650 1.00 52.09 480 GLN A C 1
ATOM 3870 O O . GLN A 1 480 ? 33.739 40.242 -9.885 1.00 52.09 480 GLN A O 1
ATOM 3875 N N . THR A 1 481 ? 32.030 40.179 -8.426 1.00 53.97 481 THR A N 1
ATOM 3876 C CA . THR A 1 481 ? 32.852 39.756 -7.287 1.00 53.97 481 THR A CA 1
ATOM 3877 C C . THR A 1 481 ? 33.390 38.345 -7.512 1.00 53.97 481 THR A C 1
ATOM 3879 O O . THR A 1 481 ? 32.678 37.457 -7.989 1.00 53.97 481 THR A O 1
ATOM 3882 N N . THR A 1 482 ? 34.661 38.125 -7.169 1.00 62.19 482 THR A N 1
ATOM 3883 C CA . THR A 1 482 ? 35.262 36.791 -7.222 1.00 62.19 482 THR A CA 1
ATOM 3884 C C . THR A 1 482 ? 34.635 35.922 -6.143 1.00 62.19 482 THR A C 1
ATOM 3886 O O . THR A 1 482 ? 34.897 36.079 -4.951 1.00 62.19 482 THR A O 1
ATOM 3889 N N . CYS A 1 483 ? 33.762 35.010 -6.571 1.00 54.31 483 CYS A N 1
ATOM 3890 C CA . CYS A 1 483 ? 33.030 34.118 -5.688 1.00 54.31 483 CYS A CA 1
ATOM 3891 C C . CYS A 1 483 ? 33.643 32.711 -5.672 1.00 54.31 483 CYS A C 1
ATOM 3893 O O . CYS A 1 483 ? 34.043 32.144 -6.690 1.00 54.31 483 CYS A O 1
ATOM 3895 N N . LEU A 1 484 ? 33.697 32.124 -4.481 1.00 48.34 484 LEU A N 1
ATOM 3896 C CA . LEU A 1 484 ? 33.962 30.713 -4.261 1.00 48.34 484 LEU A CA 1
ATOM 3897 C C . LEU A 1 484 ? 32.636 29.968 -4.242 1.00 48.34 484 LEU A C 1
ATOM 3899 O O . LEU A 1 484 ? 31.871 30.088 -3.282 1.00 48.34 484 LEU A O 1
ATOM 3903 N N . SER A 1 485 ? 32.382 29.164 -5.266 1.00 48.84 485 SER A N 1
ATOM 3904 C CA . SER A 1 485 ? 31.284 28.206 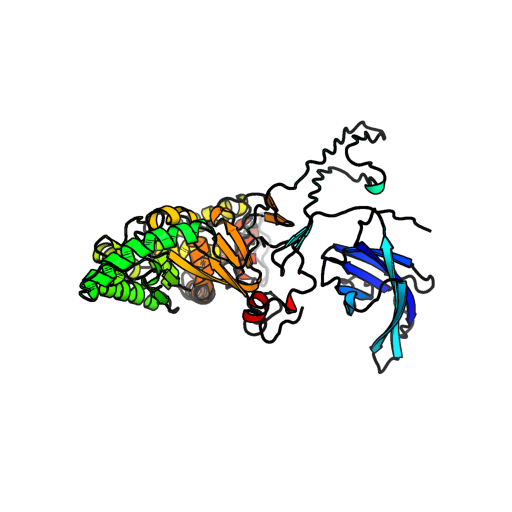-5.254 1.00 48.84 485 SER A CA 1
ATOM 3905 C C . SER A 1 485 ? 31.755 26.908 -4.597 1.00 48.84 485 SER A C 1
ATOM 3907 O O . SER A 1 485 ? 32.584 26.167 -5.125 1.00 48.84 485 SER A O 1
ATOM 3909 N N . LEU A 1 486 ? 31.243 26.626 -3.399 1.00 53.44 486 LEU A N 1
ATOM 3910 C CA . LEU A 1 486 ? 31.411 25.317 -2.776 1.00 53.44 486 LEU A CA 1
ATOM 3911 C C . LEU A 1 486 ? 30.259 24.420 -3.249 1.00 53.44 486 LEU A C 1
ATOM 3913 O O . LEU A 1 486 ? 29.111 24.681 -2.859 1.00 53.44 486 LEU A O 1
ATOM 3917 N N . PRO A 1 487 ? 30.523 23.374 -4.061 1.00 50.50 487 PRO A N 1
ATOM 3918 C CA . PRO A 1 487 ? 29.481 22.445 -4.464 1.00 50.50 487 PRO A CA 1
ATOM 3919 C C . PRO A 1 487 ? 28.898 21.798 -3.213 1.00 50.50 487 PRO A C 1
ATOM 3921 O O . PRO A 1 487 ? 29.627 21.311 -2.341 1.00 50.50 487 PRO A O 1
ATOM 3924 N N . LYS A 1 488 ? 27.572 21.820 -3.090 1.00 58.47 488 LYS A N 1
ATOM 3925 C CA . LYS A 1 488 ? 26.932 21.176 -1.945 1.00 58.47 488 LYS A CA 1
ATOM 3926 C C . LYS A 1 488 ? 27.108 19.655 -1.987 1.00 58.47 488 LYS A C 1
ATOM 3928 O O . LYS A 1 488 ? 27.297 19.045 -3.040 1.00 58.47 488 LYS A O 1
ATOM 3933 N N . GLY A 1 489 ? 27.017 19.043 -0.805 1.00 57.56 489 GLY A N 1
ATOM 3934 C CA . GLY A 1 489 ? 27.106 17.597 -0.629 1.00 57.56 489 GLY A CA 1
ATOM 3935 C C . GLY A 1 489 ? 26.081 16.825 -1.467 1.00 57.56 489 GLY A C 1
ATOM 3936 O O . GLY A 1 489 ? 25.070 17.355 -1.931 1.00 57.56 489 GLY A O 1
ATOM 3937 N N . TYR A 1 490 ? 26.339 15.531 -1.633 1.00 55.34 490 TYR A N 1
ATOM 3938 C CA . TYR A 1 490 ? 25.582 14.613 -2.488 1.00 55.34 490 TYR A CA 1
ATOM 3939 C C . TYR A 1 490 ? 24.050 14.656 -2.299 1.00 55.34 490 TYR A C 1
ATOM 3941 O O . TYR A 1 490 ? 23.309 14.448 -3.263 1.00 55.34 490 TYR A O 1
ATOM 3949 N N . LEU A 1 491 ? 23.560 14.963 -1.092 1.00 53.06 491 LEU A N 1
ATOM 3950 C CA . LEU A 1 491 ? 22.129 15.029 -0.801 1.00 53.06 491 LEU A CA 1
ATOM 3951 C C . LEU A 1 491 ? 21.438 16.290 -1.336 1.00 53.06 491 LEU A C 1
ATOM 3953 O O . LEU A 1 491 ? 20.332 16.183 -1.854 1.00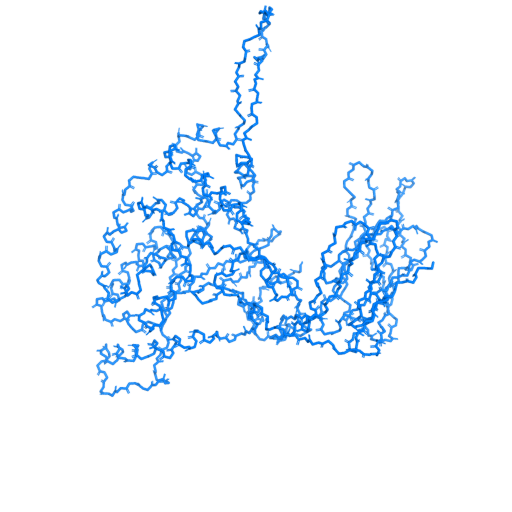 53.06 491 LEU A O 1
ATOM 3957 N N . SER A 1 492 ? 22.085 17.455 -1.316 1.00 61.44 492 SER A N 1
ATOM 3958 C CA . SER A 1 492 ? 21.534 18.667 -1.945 1.00 61.44 492 SER A CA 1
ATOM 3959 C C . SER A 1 492 ? 21.329 18.468 -3.447 1.00 61.44 492 SER A C 1
ATOM 3961 O O . SER A 1 492 ? 20.294 18.838 -3.997 1.00 61.44 492 SER A O 1
ATOM 3963 N N . ASN A 1 493 ? 22.266 17.779 -4.101 1.00 62.72 493 ASN A N 1
ATOM 3964 C CA . ASN A 1 493 ? 22.127 17.399 -5.504 1.00 62.72 493 ASN A CA 1
ATOM 3965 C C . ASN A 1 493 ? 21.014 16.364 -5.720 1.00 62.72 493 ASN A C 1
ATOM 3967 O O . ASN A 1 493 ? 20.319 16.420 -6.733 1.00 62.72 493 ASN A O 1
ATOM 3971 N N . ALA A 1 494 ? 20.810 15.436 -4.779 1.00 60.31 494 ALA A N 1
ATOM 3972 C CA . ALA A 1 494 ? 19.704 14.482 -4.828 1.00 60.31 494 ALA A CA 1
ATOM 3973 C C . ALA A 1 494 ? 18.338 15.167 -4.646 1.00 60.31 494 ALA A C 1
ATOM 3975 O O . ALA A 1 494 ? 17.434 14.903 -5.432 1.00 60.31 494 ALA A O 1
ATOM 3976 N N . LEU A 1 495 ? 18.207 16.087 -3.685 1.00 61.59 495 LEU A N 1
ATOM 3977 C CA . LEU A 1 495 ? 17.007 16.904 -3.477 1.00 61.59 495 LEU A CA 1
ATOM 3978 C C . LEU A 1 495 ? 16.734 17.808 -4.681 1.00 61.59 495 LEU A C 1
ATOM 3980 O O . LEU A 1 495 ? 15.609 17.858 -5.165 1.00 61.59 495 LEU A O 1
ATOM 3984 N N . ARG A 1 496 ? 17.765 18.459 -5.233 1.00 64.25 496 ARG A N 1
ATOM 3985 C CA . ARG A 1 496 ? 17.641 19.251 -6.463 1.00 64.25 496 ARG A CA 1
ATOM 3986 C C . ARG A 1 496 ? 17.102 18.390 -7.611 1.00 64.25 496 ARG A C 1
ATOM 3988 O O . ARG A 1 496 ? 16.129 18.784 -8.243 1.00 64.25 496 ARG A O 1
ATOM 3995 N N . LYS A 1 497 ? 17.668 17.195 -7.830 1.00 63.09 497 LYS A N 1
ATOM 3996 C CA . LYS A 1 497 ? 17.190 16.238 -8.849 1.00 63.09 497 LYS A CA 1
ATOM 3997 C C . LYS A 1 497 ? 15.750 15.780 -8.604 1.00 63.09 497 LYS A C 1
ATOM 3999 O O . LYS A 1 497 ? 14.969 15.688 -9.547 1.00 63.09 497 LYS A O 1
ATOM 4004 N N . MET A 1 498 ? 15.403 15.518 -7.348 1.00 64.06 498 MET A N 1
ATOM 4005 C CA . MET A 1 498 ? 14.065 15.121 -6.914 1.00 64.06 498 MET A CA 1
ATOM 4006 C C . MET A 1 498 ? 13.021 16.202 -7.218 1.00 64.06 498 MET A C 1
ATOM 4008 O O . MET A 1 498 ? 11.939 15.881 -7.699 1.00 64.06 498 MET A O 1
ATOM 4012 N N . MET A 1 499 ? 13.365 17.476 -7.004 1.00 58.19 499 MET A N 1
ATOM 4013 C CA . MET A 1 499 ? 12.485 18.611 -7.297 1.00 58.19 499 MET A CA 1
ATOM 4014 C C . MET A 1 499 ? 12.375 18.942 -8.787 1.00 58.19 499 MET A C 1
ATOM 4016 O O . MET A 1 499 ? 11.339 19.429 -9.220 1.00 58.19 499 MET A O 1
ATOM 4020 N N . THR A 1 500 ? 13.425 18.697 -9.577 1.00 57.91 500 THR A N 1
ATOM 4021 C CA . THR A 1 500 ? 13.358 18.849 -11.042 1.00 57.91 500 THR A CA 1
ATOM 4022 C C . THR A 1 500 ? 12.606 17.702 -11.728 1.00 57.91 500 THR A C 1
ATOM 4024 O O . THR A 1 500 ? 12.297 17.799 -12.912 1.00 57.91 500 THR A O 1
ATOM 4027 N N . GLY A 1 501 ? 12.350 16.602 -11.011 1.00 58.03 501 GLY A N 1
ATOM 4028 C CA . GLY A 1 501 ? 11.554 15.468 -11.482 1.00 58.03 501 GLY A CA 1
ATOM 4029 C C . GLY A 1 501 ? 10.049 15.669 -11.274 1.00 58.03 501 GLY A C 1
ATOM 4030 O O . GLY A 1 501 ? 9.586 16.768 -10.992 1.00 58.03 501 GLY A O 1
ATOM 4031 N N . ARG A 1 502 ? 9.260 14.593 -11.396 1.00 58.81 502 ARG A N 1
ATOM 4032 C CA . ARG A 1 502 ? 7.824 14.614 -11.061 1.00 58.81 502 ARG A CA 1
ATOM 4033 C C . ARG A 1 502 ? 7.642 14.537 -9.536 1.00 58.81 502 ARG A C 1
ATOM 4035 O O . ARG A 1 502 ? 7.859 13.461 -8.980 1.00 58.81 502 ARG A O 1
ATOM 4042 N N . PRO A 1 503 ? 7.211 15.612 -8.848 1.00 60.00 503 PRO A N 1
ATOM 4043 C CA . PRO A 1 503 ? 7.146 15.633 -7.382 1.00 60.00 503 PRO A CA 1
ATOM 4044 C C . PRO A 1 503 ? 6.049 14.721 -6.801 1.00 60.00 503 PRO A C 1
ATOM 4046 O O . PRO A 1 503 ? 6.089 14.367 -5.624 1.00 60.00 503 PRO A O 1
ATOM 4049 N N . ALA A 1 504 ? 5.077 14.312 -7.617 1.00 68.56 504 ALA A N 1
ATOM 4050 C CA . ALA A 1 504 ? 3.931 13.503 -7.202 1.00 68.56 504 ALA A CA 1
ATOM 4051 C C . ALA A 1 504 ? 4.086 11.994 -7.481 1.00 68.56 504 ALA A C 1
ATOM 4053 O O . ALA A 1 504 ? 3.099 11.271 -7.419 1.00 68.56 504 ALA A O 1
ATOM 4054 N N . VAL A 1 505 ? 5.285 11.502 -7.822 1.00 79.62 505 VAL A N 1
ATOM 4055 C CA . VAL A 1 505 ? 5.506 10.079 -8.146 1.00 79.62 505 VAL A CA 1
ATOM 4056 C C . VAL A 1 505 ? 6.565 9.473 -7.231 1.00 79.62 505 VAL A C 1
ATOM 4058 O O . VAL A 1 505 ? 7.654 10.023 -7.069 1.00 79.62 505 VAL A O 1
ATOM 4061 N N . SER A 1 506 ? 6.234 8.319 -6.659 1.00 85.88 506 SER A N 1
ATOM 4062 C CA . SER A 1 506 ? 7.131 7.494 -5.848 1.00 85.88 506 SER A CA 1
ATOM 4063 C C . SER A 1 506 ? 7.805 6.444 -6.727 1.00 85.88 506 SER A C 1
ATOM 4065 O O . SER A 1 506 ? 7.160 5.860 -7.599 1.00 85.88 506 SER A O 1
ATOM 4067 N N . TYR A 1 507 ? 9.087 6.163 -6.488 1.00 88.62 507 TYR A N 1
ATOM 4068 C CA . TYR A 1 507 ? 9.828 5.159 -7.254 1.00 88.62 507 TYR A CA 1
ATOM 4069 C C . TYR A 1 507 ? 10.159 3.955 -6.378 1.00 88.62 507 TYR A C 1
ATOM 4071 O O . TYR A 1 507 ? 10.859 4.079 -5.380 1.00 88.62 507 TYR A O 1
ATOM 4079 N N . TYR A 1 508 ? 9.728 2.770 -6.804 1.00 92.06 508 TYR A N 1
ATOM 4080 C CA . TYR A 1 508 ? 10.059 1.504 -6.151 1.00 92.06 508 TYR A CA 1
ATOM 4081 C C . TYR A 1 508 ? 10.792 0.565 -7.118 1.00 92.06 508 TYR A C 1
ATOM 4083 O O . TYR A 1 508 ? 10.854 0.791 -8.336 1.00 92.06 508 TYR A O 1
ATOM 4091 N N . HIS A 1 509 ? 11.432 -0.472 -6.582 1.00 91.62 509 HIS A N 1
ATOM 4092 C CA . HIS A 1 509 ? 11.883 -1.591 -7.402 1.00 91.62 509 HIS A CA 1
ATOM 4093 C C . HIS A 1 509 ? 10.667 -2.429 -7.801 1.00 91.62 509 HIS A C 1
ATOM 4095 O O . HIS A 1 509 ? 9.791 -2.705 -6.986 1.00 91.62 509 HIS A O 1
ATOM 4101 N N . ASN A 1 510 ? 10.591 -2.778 -9.085 1.00 91.25 510 ASN A N 1
ATOM 4102 C CA . ASN A 1 510 ? 9.476 -3.544 -9.615 1.00 91.25 510 ASN A CA 1
ATOM 4103 C C . ASN A 1 510 ? 9.650 -5.022 -9.240 1.00 91.25 510 ASN A C 1
ATOM 4105 O O . ASN A 1 510 ? 10.549 -5.678 -9.766 1.00 91.25 510 ASN A O 1
ATOM 4109 N N . PHE A 1 511 ? 8.793 -5.545 -8.364 1.00 93.50 511 PHE A N 1
ATOM 4110 C CA . PHE A 1 511 ? 8.881 -6.936 -7.920 1.00 93.50 511 PHE A CA 1
ATOM 4111 C C . PHE A 1 511 ? 8.485 -7.955 -9.005 1.00 93.50 511 PHE A C 1
ATOM 4113 O O . PHE A 1 511 ? 8.906 -9.104 -8.937 1.00 93.50 511 PHE A O 1
ATOM 4120 N N . ILE A 1 512 ? 7.752 -7.542 -10.050 1.00 88.06 512 ILE A N 1
ATOM 4121 C CA . ILE A 1 512 ? 7.463 -8.388 -11.226 1.00 88.06 512 ILE A CA 1
ATOM 4122 C C . ILE A 1 512 ? 8.521 -8.252 -12.334 1.00 88.06 512 ILE A C 1
ATOM 4124 O O . ILE A 1 512 ? 8.308 -8.701 -13.458 1.00 88.06 512 ILE A O 1
ATOM 4128 N N . LYS A 1 513 ? 9.669 -7.616 -12.062 1.00 85.44 513 LYS A N 1
ATOM 4129 C CA . LYS A 1 513 ? 10.731 -7.431 -13.061 1.00 85.44 513 LYS A CA 1
ATOM 4130 C C . LYS A 1 513 ? 11.222 -8.780 -13.597 1.00 85.44 513 LYS A C 1
ATOM 4132 O O . LYS A 1 513 ? 11.501 -9.710 -12.846 1.00 85.44 513 LYS A O 1
ATOM 4137 N N . GLY A 1 514 ? 11.363 -8.861 -14.916 1.00 75.88 514 GLY A N 1
ATOM 4138 C CA . GLY A 1 514 ? 11.794 -10.065 -15.623 1.00 75.88 514 GLY A CA 1
ATOM 4139 C C . GLY A 1 514 ? 10.658 -11.045 -15.910 1.00 75.88 514 GLY A C 1
ATOM 4140 O O . GLY A 1 514 ? 10.766 -11.772 -16.891 1.00 75.88 514 GLY A O 1
ATOM 4141 N N . LEU A 1 515 ? 9.566 -11.047 -15.125 1.00 74.44 515 LEU A N 1
ATOM 4142 C CA . LEU A 1 515 ? 8.393 -11.875 -15.425 1.00 74.44 515 LEU A CA 1
ATOM 4143 C C . LEU A 1 515 ? 7.817 -11.501 -16.785 1.00 74.44 515 LEU A C 1
ATOM 4145 O O . LEU A 1 515 ? 7.777 -10.333 -17.174 1.00 74.44 515 LEU A O 1
ATOM 4149 N N . GLN A 1 516 ? 7.349 -12.518 -17.489 1.00 72.81 516 GLN A N 1
ATOM 4150 C CA . GLN A 1 516 ? 6.790 -12.373 -18.821 1.00 72.81 516 GLN A CA 1
ATOM 4151 C C . GLN A 1 516 ? 5.291 -12.649 -18.767 1.00 72.81 516 GLN A C 1
ATOM 4153 O O . GLN A 1 516 ? 4.812 -13.325 -17.859 1.00 72.81 516 GLN A O 1
ATOM 4158 N N . LEU A 1 517 ? 4.529 -12.125 -19.724 1.00 70.44 517 LEU A N 1
ATOM 4159 C CA . LEU A 1 517 ? 3.109 -12.466 -19.830 1.00 70.44 517 LEU A CA 1
ATOM 4160 C C . LEU A 1 517 ? 2.950 -13.939 -20.252 1.00 70.44 517 LEU A C 1
ATOM 4162 O O . LEU A 1 517 ? 3.908 -14.555 -20.703 1.00 70.44 517 LEU A O 1
ATOM 4166 N N . HIS A 1 518 ? 1.757 -14.512 -20.114 1.00 70.19 518 HIS A N 1
ATOM 4167 C CA . HIS A 1 518 ? 1.398 -15.865 -20.561 1.00 70.19 518 HIS A CA 1
ATOM 4168 C C . HIS A 1 518 ? 0.660 -15.850 -21.908 1.00 70.19 518 HIS A C 1
ATOM 4170 O O . HIS A 1 518 ? -0.098 -14.921 -22.162 1.00 70.19 518 HIS A O 1
ATOM 4176 N N . ASN A 1 519 ? 0.829 -16.869 -22.767 1.00 61.66 519 ASN A N 1
ATOM 4177 C CA . ASN A 1 519 ? 0.325 -16.876 -24.157 1.00 61.66 519 ASN A CA 1
ATOM 4178 C C . ASN A 1 519 ? -1.162 -16.497 -24.324 1.00 61.66 519 ASN A C 1
ATOM 4180 O O . ASN A 1 519 ? -1.547 -15.873 -25.307 1.00 61.66 519 ASN A O 1
ATOM 4184 N N . LYS A 1 520 ? -1.968 -16.817 -23.313 1.00 69.56 520 LYS A N 1
ATOM 4185 C CA . LYS A 1 520 ? -3.415 -16.597 -23.257 1.00 69.56 520 LYS A CA 1
ATOM 4186 C C . LYS A 1 520 ? -3.843 -15.618 -22.164 1.00 69.56 520 LYS A C 1
ATOM 4188 O O . LYS A 1 520 ? -4.973 -15.674 -21.697 1.00 69.56 520 LYS A O 1
ATOM 4193 N N . TYR A 1 521 ? -2.966 -14.713 -21.732 1.00 70.38 521 TYR A N 1
ATOM 4194 C CA . TYR A 1 521 ? -3.292 -13.769 -20.654 1.00 70.38 521 TYR A CA 1
ATOM 4195 C C . TYR A 1 521 ? -4.519 -12.888 -20.975 1.00 70.38 521 TYR A C 1
ATOM 4197 O O . TYR A 1 521 ? -5.245 -12.498 -20.068 1.00 70.38 521 TYR A O 1
ATOM 4205 N N . LEU A 1 522 ? -4.788 -12.615 -22.260 1.00 75.94 522 LEU A N 1
ATOM 4206 C CA . LEU A 1 522 ? -5.983 -11.892 -22.726 1.00 75.94 522 LEU A CA 1
ATOM 4207 C C . LEU A 1 522 ? -7.282 -12.709 -22.647 1.00 75.94 522 LEU A C 1
ATOM 4209 O O . LEU A 1 522 ? -8.357 -12.133 -22.773 1.00 75.94 522 LEU A O 1
ATOM 4213 N N . GLU A 1 523 ? -7.199 -14.024 -22.459 1.00 82.06 523 GLU A N 1
ATOM 4214 C CA . GLU A 1 523 ? -8.354 -14.898 -22.213 1.00 82.06 523 GLU A CA 1
ATOM 4215 C C . GLU A 1 523 ? -8.633 -15.038 -20.707 1.00 82.06 523 GLU A C 1
ATOM 4217 O O . GLU A 1 523 ? -9.691 -15.523 -20.317 1.00 82.06 523 GLU A O 1
ATOM 4222 N N . ASN A 1 524 ? -7.701 -14.612 -19.847 1.00 83.12 524 ASN A N 1
ATOM 4223 C CA . ASN A 1 524 ? -7.855 -14.708 -18.403 1.00 83.12 524 ASN A CA 1
ATOM 4224 C C . ASN A 1 524 ? -8.850 -13.655 -17.888 1.00 83.12 524 ASN A C 1
ATOM 4226 O O . ASN A 1 524 ? -8.642 -12.448 -18.042 1.00 83.12 524 ASN A O 1
ATOM 4230 N N . GLU A 1 525 ? -9.918 -14.120 -17.240 1.00 88.06 525 GLU A N 1
ATOM 4231 C CA . GLU A 1 525 ? -11.005 -13.268 -16.750 1.00 88.06 525 GLU A CA 1
ATOM 4232 C C . GLU A 1 525 ? -10.520 -12.217 -15.743 1.00 88.06 525 GLU A C 1
ATOM 4234 O O . GLU A 1 525 ? -10.898 -11.048 -15.846 1.00 88.06 525 GLU A O 1
ATOM 4239 N N . HIS A 1 526 ? -9.621 -12.590 -14.824 1.00 87.19 526 HIS A N 1
ATOM 4240 C CA . HIS A 1 526 ? -9.091 -11.669 -13.819 1.00 87.19 526 HIS A CA 1
ATOM 4241 C C . HIS A 1 526 ? -8.247 -10.562 -14.452 1.00 87.19 526 HIS A C 1
ATOM 4243 O O . HIS A 1 526 ? -8.418 -9.392 -14.111 1.00 87.19 526 HIS A O 1
ATOM 4249 N N . PHE A 1 527 ? -7.380 -10.891 -15.414 1.00 86.00 527 PHE A N 1
ATOM 4250 C CA . PHE A 1 527 ? -6.617 -9.875 -16.143 1.00 86.00 527 PHE A CA 1
ATOM 4251 C C . PHE A 1 527 ? -7.541 -8.916 -16.906 1.00 86.00 527 PHE A C 1
ATOM 4253 O O . PHE A 1 527 ? -7.364 -7.694 -16.864 1.00 86.00 527 PHE A O 1
ATOM 4260 N N . CYS A 1 528 ? -8.545 -9.467 -17.592 1.00 84.38 528 CYS A N 1
ATOM 4261 C CA . CYS A 1 528 ? -9.496 -8.700 -18.389 1.00 84.38 528 CYS A CA 1
ATOM 4262 C C . CYS A 1 528 ? -10.381 -7.778 -17.546 1.00 84.38 528 CYS A C 1
ATOM 4264 O O . CYS A 1 528 ? -10.664 -6.663 -17.985 1.00 84.38 528 CYS A O 1
ATOM 4266 N N . MET A 1 529 ? -10.744 -8.183 -16.327 1.00 85.81 529 MET A N 1
ATOM 4267 C CA . MET A 1 529 ? -11.487 -7.349 -15.377 1.00 85.81 529 MET A CA 1
ATOM 4268 C C . MET A 1 529 ? -10.766 -6.026 -15.072 1.00 85.81 529 MET A C 1
ATOM 4270 O O . MET A 1 529 ? -11.405 -4.985 -14.929 1.00 85.81 529 MET A O 1
ATOM 4274 N N . TRP A 1 530 ? -9.432 -6.048 -15.034 1.00 81.75 530 TRP A N 1
ATOM 4275 C CA . TRP A 1 530 ? -8.591 -4.881 -14.748 1.00 81.75 530 TRP A CA 1
ATOM 4276 C C . TRP A 1 530 ? -8.004 -4.217 -16.005 1.00 81.75 530 TRP A C 1
ATOM 4278 O O . TRP A 1 530 ? -7.148 -3.331 -15.908 1.00 81.75 530 TRP A O 1
ATOM 4288 N N . LYS A 1 531 ? -8.431 -4.627 -17.206 1.00 71.06 531 LYS A N 1
ATOM 4289 C CA . LYS A 1 531 ? -7.919 -4.086 -18.469 1.00 71.06 531 LYS A CA 1
ATOM 4290 C C . LYS A 1 531 ? -8.464 -2.673 -18.716 1.00 71.06 531 LYS A C 1
ATOM 4292 O O . LYS A 1 531 ? -9.656 -2.469 -18.924 1.00 71.06 531 LYS A O 1
ATOM 4297 N N . GLY A 1 532 ? -7.570 -1.682 -18.748 1.00 59.09 532 GLY A N 1
ATOM 4298 C CA . GLY A 1 532 ? -7.906 -0.315 -19.160 1.00 59.09 532 GLY A CA 1
ATOM 4299 C C . GLY A 1 532 ? -8.268 -0.223 -20.650 1.00 59.09 532 GLY A C 1
ATOM 4300 O O . GLY A 1 532 ? -7.749 -0.985 -21.471 1.00 59.09 532 GLY A O 1
ATOM 4301 N N . LYS A 1 533 ? -9.124 0.749 -21.012 1.00 46.31 533 LYS A N 1
ATOM 4302 C CA . LYS A 1 533 ? -9.563 1.009 -22.402 1.00 46.31 533 LYS A CA 1
ATOM 4303 C C . LYS A 1 533 ? -8.415 1.359 -23.368 1.00 46.31 533 LYS A C 1
ATOM 4305 O O . LYS A 1 533 ? -8.615 1.277 -24.573 1.00 46.31 533 LYS A O 1
ATOM 4310 N N . GLY A 1 534 ? -7.235 1.712 -22.854 1.00 41.78 534 GLY A N 1
ATOM 4311 C CA . GLY A 1 534 ? -6.036 2.052 -23.625 1.00 41.78 534 GLY A CA 1
ATOM 4312 C C . GLY A 1 534 ? -4.845 1.155 -23.299 1.00 41.78 534 GLY A C 1
ATOM 4313 O O . GLY A 1 534 ? -3.782 1.658 -22.959 1.00 41.78 534 GLY A O 1
ATOM 4314 N N . THR A 1 535 ? -5.003 -0.170 -23.371 1.00 38.06 535 THR A N 1
ATOM 4315 C CA . THR A 1 535 ? -3.862 -1.104 -23.283 1.00 38.06 535 THR A CA 1
ATOM 4316 C C . THR A 1 535 ? -3.028 -1.026 -24.563 1.00 38.06 535 THR A C 1
ATOM 4318 O O . THR A 1 535 ? -3.086 -1.901 -25.421 1.00 38.06 535 THR A O 1
ATOM 4321 N N . TRP A 1 536 ? -2.284 0.067 -24.693 1.00 36.31 536 TRP A N 1
ATOM 4322 C CA . TRP A 1 536 ? -1.222 0.243 -25.670 1.00 36.31 536 TRP A CA 1
ATOM 4323 C C . TRP A 1 536 ? 0.107 -0.055 -24.975 1.00 36.31 536 TRP A C 1
ATOM 4325 O O . TRP A 1 536 ? 0.298 0.314 -23.812 1.00 36.31 536 TRP A O 1
ATOM 4335 N N . PHE A 1 537 ? 0.947 -0.829 -25.659 1.00 37.44 537 PHE A N 1
ATOM 4336 C CA . PHE A 1 537 ? 2.209 -1.351 -25.145 1.00 37.44 537 PHE A CA 1
ATOM 4337 C C . PHE A 1 537 ? 3.237 -0.256 -24.895 1.00 37.44 537 PHE A C 1
ATOM 4339 O O . PHE A 1 537 ? 3.321 0.664 -25.737 1.00 37.44 537 PHE A O 1
#

Foldseek 3Di:
DDDADDDAEFQKKKKKKKFDAWDDDDDDDFDWKKWWWDFLRDIDIDTDDHPDTDIDIGTGRNQFAARFIWTWIFGDDPPDDTHTLDIDTDGCVPADAQDKDWDWDQSDPVRRGITIMIIHIYGDYDHDFDWDAQQWWIFGQFDFDDDDDDDDDDSPRVDDPADQDWDDDPDTDRDGGDGDSSPPAFLKDFYLDDDPLLVLLLVLLLVLLQVLCCVLVVDPDGDDSVRQDAAEAEFDDDAVVSCLVLLVVLLVCLVSSNQSNHAAYEDFARVVVNVVQQLVDLQSSVDRSVVVNVLQVVLQPDDLVVCVDPVVVVVLLVVQVVLVVLPFDDALLSSVLSSSQVSRDVDDQQDAQLSSCSNRVSSNHHWYKYWDWDDDPPDDCQQDTWIWIGTSAWIDTQLRSMIHGQQQWQAAAARSHGPGGGGRDGCSSVSSLRNLVCSVVVVVCCCVVVCNCVRCCVQAPFDKDFDQDPPHDDDDPDDDGDIDGDGDDPSSVVVNVNVVDDNSDGDGHDNCHSIGTGSVSVVDPSNVVRDRPNPDD

Organism: Callipepla squamata (NCBI:txid9009)